Protein AF-0000000079760109 (afdb_homodimer)

Nearest PDB structures (foldseek):
  4ebg-assembly1_A  TM=4.342E-01  e=6.154E-01  Staphylococcus aureus subsp. aureus Mu50
  4ebg-assembly1_A  TM=4.342E-01  e=6.096E-01  Staphylococcus aureus subsp. aureus Mu50

Solvent-accessible surface area (backbone atoms only — not comparable to full-atom values): 29437 Å² total; per-residue (Å²): 126,69,59,52,43,70,73,71,38,21,48,63,72,61,56,71,59,50,50,52,50,44,57,68,52,28,51,87,69,64,28,35,57,68,76,63,90,66,89,58,92,52,74,74,41,42,52,52,53,53,48,51,53,50,46,48,26,49,31,31,48,52,23,57,71,38,88,48,64,74,64,13,26,34,32,32,33,77,54,89,61,41,32,35,31,34,64,65,45,30,27,86,83,69,38,50,28,28,43,35,28,32,54,36,80,52,87,87,50,92,33,62,24,26,49,73,46,73,44,46,74,81,36,73,88,48,68,82,53,77,70,66,33,41,58,75,79,61,49,60,86,60,78,50,49,51,90,59,77,84,43,51,76,48,64,56,55,66,61,35,60,64,32,66,75,40,37,68,55,41,60,73,92,50,56,78,45,90,56,38,67,58,50,49,53,51,16,50,51,50,32,53,53,48,29,61,68,38,56,66,58,50,37,58,24,47,54,93,64,26,46,34,33,32,39,49,24,36,76,89,37,94,88,49,64,60,32,24,34,35,30,40,75,52,96,76,32,28,40,44,68,46,64,32,39,56,67,56,43,42,56,27,19,42,72,67,33,78,72,73,35,61,88,52,49,72,47,45,86,126,68,61,52,44,70,74,70,38,21,47,64,73,61,54,70,57,50,52,54,51,45,57,68,52,29,52,85,69,66,29,34,57,69,77,62,90,67,88,58,91,54,74,74,41,42,51,50,52,53,46,52,53,51,47,49,26,49,31,31,48,52,24,56,71,38,88,49,63,74,64,13,26,34,32,32,34,77,54,89,60,42,32,36,31,33,64,66,44,31,27,84,83,68,37,50,27,29,42,36,28,31,55,35,79,52,85,88,51,92,34,61,24,27,50,74,46,74,43,47,74,81,36,73,89,48,68,84,54,77,71,66,34,41,60,77,78,60,49,57,85,61,77,50,50,52,90,60,78,84,42,51,75,49,64,55,56,67,62,34,59,64,32,66,74,41,37,67,54,42,60,74,92,51,57,78,44,90,56,38,67,59,50,49,52,50,15,49,52,51,32,52,53,48,29,62,69,38,55,65,58,51,38,60,25,48,54,94,62,26,44,35,34,32,39,50,25,36,76,89,35,92,87,50,64,61,31,24,36,35,29,39,74,53,96,74,30,30,39,43,70,45,63,32,42,56,66,56,44,41,57,27,18,42,73,67,34,78,72,73,34,63,90,53,48,72,47,46,86

InterPro domains:
  IPR024437 Domain of unknown function DUF3825 [PF12873] (22-263)

Structure (mmCIF, N/CA/C/O backbone):
data_AF-0000000079760109-model_v1
#
loop_
_entity.id
_entity.type
_entity.pdbx_description
1 polymer 'Uncharacterized protein'
#
loop_
_atom_site.group_PDB
_atom_site.id
_atom_site.type_symbol
_atom_site.label_atom_id
_atom_site.label_alt_id
_atom_site.label_comp_id
_atom_site.label_asym_id
_atom_site.label_entity_id
_atom_site.label_seq_id
_atom_site.pdbx_PDB_ins_code
_atom_site.Cartn_x
_atom_site.Cartn_y
_atom_site.Cartn_z
_atom_site.occupancy
_atom_site.B_iso_or_equiv
_atom_site.auth_seq_id
_atom_site.auth_comp_id
_atom_site.auth_asym_id
_atom_site.auth_atom_id
_atom_site.pdbx_PDB_model_num
ATOM 1 N N . MET A 1 1 ? -4.105 37.344 1.969 1 87.5 1 MET A N 1
ATOM 2 C CA . MET A 1 1 ? -3.176 36.219 2.098 1 87.5 1 MET A CA 1
ATOM 3 C C . MET A 1 1 ? -2.809 36 3.559 1 87.5 1 MET A C 1
ATOM 5 O O . MET A 1 1 ? -2.697 36.938 4.336 1 87.5 1 MET A O 1
ATOM 9 N N . ILE A 1 2 ? -2.814 34.719 3.9 1 93.75 2 ILE A N 1
ATOM 10 C CA . ILE A 1 2 ? -2.459 34.469 5.289 1 93.75 2 ILE A CA 1
ATOM 11 C C . ILE A 1 2 ? -1.013 33.969 5.363 1 93.75 2 ILE A C 1
ATOM 13 O O . ILE A 1 2 ? -0.44 33.562 4.359 1 93.75 2 ILE A O 1
ATOM 17 N N . GLU A 1 3 ? -0.419 34.188 6.629 1 96.38 3 GLU A N 1
ATOM 18 C CA . GLU A 1 3 ? 0.941 33.688 6.859 1 96.38 3 GLU A CA 1
ATOM 19 C C . GLU A 1 3 ? 1.032 32.188 6.676 1 96.38 3 GLU A C 1
ATOM 21 O O . GLU A 1 3 ? 0.111 31.453 7.043 1 96.38 3 GLU A O 1
ATOM 26 N N . THR A 1 4 ? 2.186 31.703 6.219 1 96.81 4 THR A N 1
ATOM 27 C CA . THR A 1 4 ? 2.34 30.281 5.949 1 96.81 4 THR A CA 1
ATOM 28 C C . THR A 1 4 ? 3.082 29.594 7.086 1 96.81 4 THR A C 1
ATOM 30 O O . THR A 1 4 ? 3.219 28.359 7.094 1 96.81 4 THR A O 1
ATOM 33 N N . ASP A 1 5 ? 3.547 30.312 7.973 1 97.31 5 ASP A N 1
ATOM 34 C CA . ASP A 1 5 ? 4.102 29.781 9.211 1 97.31 5 ASP A CA 1
ATOM 35 C C . ASP A 1 5 ? 3.104 29.906 10.359 1 97.31 5 ASP A C 1
ATOM 37 O O . ASP A 1 5 ? 2.555 30.984 10.594 1 97.31 5 ASP A O 1
ATOM 41 N N . LEU A 1 6 ? 2.939 28.828 11.047 1 97.94 6 LEU A N 1
ATOM 42 C CA . LEU A 1 6 ? 1.919 28.766 12.094 1 97.94 6 LEU A CA 1
ATOM 43 C C . LEU A 1 6 ? 2.137 29.844 13.148 1 97.94 6 LEU A C 1
ATOM 45 O O . LEU A 1 6 ? 1.194 30.531 13.539 1 97.94 6 LEU A O 1
ATOM 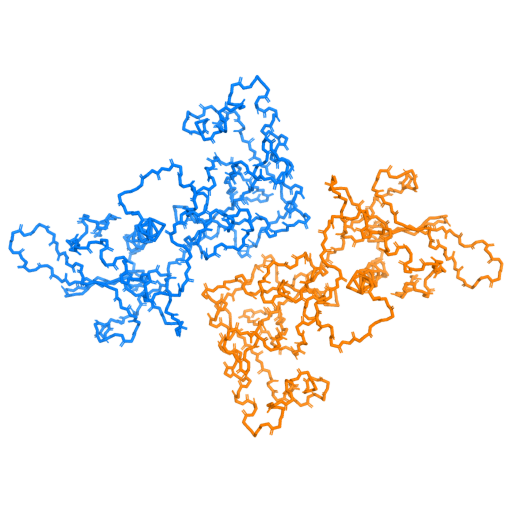49 N N . PHE A 1 7 ? 3.377 30.047 13.539 1 97.19 7 PHE A N 1
ATOM 50 C CA . PHE A 1 7 ? 3.676 30.953 14.641 1 97.19 7 PHE A CA 1
ATOM 51 C C . PHE A 1 7 ? 3.695 32.406 14.164 1 97.19 7 PHE A C 1
ATOM 53 O O . PHE A 1 7 ? 3.633 33.344 14.969 1 97.19 7 PHE A O 1
ATOM 60 N N . ASP A 1 8 ? 3.82 32.594 12.898 1 96.62 8 ASP A N 1
ATOM 61 C CA . ASP A 1 8 ? 3.637 33.938 12.328 1 96.62 8 ASP A CA 1
ATOM 62 C C . ASP A 1 8 ? 2.154 34.25 12.172 1 96.62 8 ASP A C 1
ATOM 64 O O . ASP A 1 8 ? 1.764 35.438 12.242 1 96.62 8 ASP A O 1
ATOM 68 N N . PHE A 1 9 ? 1.357 33.281 12.008 1 97.25 9 PHE A N 1
ATOM 69 C CA . PHE A 1 9 ? -0.071 33.406 11.75 1 97.25 9 PHE A CA 1
ATOM 70 C C . PHE A 1 9 ? -0.824 33.719 13.047 1 97.25 9 PHE A C 1
ATOM 72 O O . PHE A 1 9 ? -1.713 34.562 13.078 1 97.25 9 PHE A O 1
ATOM 79 N N . ALA A 1 10 ? -0.438 33.031 14.102 1 97.44 10 ALA A N 1
ATOM 80 C CA . ALA A 1 10 ? -1.219 33.125 15.328 1 97.44 10 ALA A CA 1
ATOM 81 C C . ALA A 1 10 ? -0.316 33.062 16.562 1 97.44 10 ALA A C 1
ATOM 83 O O . ALA A 1 10 ? 0.795 32.531 16.5 1 97.44 10 ALA A O 1
ATOM 84 N N . TYR A 1 11 ? -0.816 33.656 17.609 1 96.88 11 TYR A N 1
ATOM 85 C CA . TYR A 1 11 ? -0.253 33.375 18.938 1 96.88 11 TYR A CA 1
ATOM 86 C C . TYR A 1 11 ? -0.678 31.984 19.422 1 96.88 11 TYR A C 1
ATOM 88 O O . TYR A 1 11 ? -1.872 31.688 19.5 1 96.88 11 TYR A O 1
ATOM 96 N N . VAL A 1 12 ? 0.268 31.125 19.703 1 96.94 12 VAL A N 1
ATOM 97 C CA . VAL A 1 12 ? -0.006 29.75 20.109 1 96.94 12 VAL A CA 1
ATOM 98 C C . VAL A 1 12 ? 0.501 29.516 21.531 1 96.94 12 VAL A C 1
ATOM 100 O O . VAL A 1 12 ? 1.689 29.266 21.75 1 96.94 12 VAL A O 1
ATOM 103 N N . PRO A 1 13 ? -0.418 29.594 22.453 1 95.25 13 PRO A N 1
ATOM 104 C CA . PRO A 1 13 ? 0.005 29.328 23.828 1 95.25 13 PRO A CA 1
ATOM 105 C C . PRO A 1 13 ? 0.23 27.844 24.109 1 95.25 13 PRO A C 1
ATOM 107 O O . PRO A 1 13 ? -0.512 27 23.609 1 95.25 13 PRO A O 1
ATOM 110 N N . ASP A 1 14 ? 1.269 27.453 24.938 1 96.44 14 ASP A N 1
ATOM 111 C CA . ASP A 1 14 ? 1.512 26.094 25.406 1 96.44 14 ASP A CA 1
ATOM 112 C C . ASP A 1 14 ? 1.506 25.094 24.234 1 96.44 14 ASP A C 1
ATOM 114 O O . ASP A 1 14 ? 0.763 24.109 24.25 1 96.44 14 ASP A O 1
ATOM 118 N N . TRP A 1 15 ? 2.309 25.375 23.266 1 97.56 15 TRP A N 1
ATOM 119 C CA . TRP A 1 15 ? 2.342 24.641 22.016 1 97.56 15 TRP A CA 1
ATOM 120 C C . TRP A 1 15 ? 2.52 23.141 22.266 1 97.56 15 TRP A C 1
ATOM 122 O O . TRP A 1 15 ? 1.771 22.312 21.734 1 97.56 15 TRP A O 1
ATOM 132 N N . TYR A 1 16 ? 3.473 22.75 23.125 1 97.31 16 TYR A N 1
ATOM 133 C CA . TYR A 1 16 ? 3.756 21.344 23.375 1 97.31 16 TYR A CA 1
ATOM 134 C C . TYR A 1 16 ? 2.607 20.688 24.125 1 97.31 16 TYR A C 1
ATOM 136 O O . TYR A 1 16 ? 2.309 19.516 23.891 1 97.31 16 TYR A O 1
ATOM 144 N N . GLY A 1 17 ? 1.972 21.469 24.984 1 97.25 17 GLY A N 1
ATOM 145 C CA . GLY A 1 17 ? 0.774 20.953 25.641 1 97.25 17 GLY A CA 1
ATOM 146 C C . GLY A 1 17 ? -0.365 20.703 24.672 1 97.25 17 GLY A C 1
ATOM 147 O O . GLY A 1 17 ? -1.063 19.688 24.797 1 97.25 17 GLY A O 1
ATOM 148 N N . GLN A 1 18 ? -0.528 21.625 23.766 1 97.94 18 GLN A N 1
ATOM 149 C CA . GLN A 1 18 ? -1.548 21.469 22.734 1 97.94 18 GLN A CA 1
ATOM 150 C C . GLN A 1 18 ? -1.293 20.219 21.906 1 97.94 18 GLN A C 1
ATOM 152 O O . GLN A 1 18 ? -2.227 19.484 21.578 1 97.94 18 GLN A O 1
ATOM 157 N N . LEU A 1 19 ? -0.054 19.953 21.562 1 98.31 19 LEU A N 1
ATOM 158 C CA . LEU A 1 19 ? 0.303 18.766 20.781 1 98.31 19 LEU A CA 1
ATOM 159 C C . LEU A 1 19 ? 0.033 17.484 21.578 1 98.31 19 LEU A C 1
ATOM 161 O O . LEU A 1 19 ? -0.394 16.484 21.016 1 98.31 19 LEU A O 1
ATOM 165 N N . ASP A 1 20 ? 0.292 17.516 22.828 1 97.38 20 ASP A N 1
ATOM 166 C CA . ASP A 1 20 ? -0.014 16.375 23.688 1 97.38 20 ASP A CA 1
ATOM 167 C C . ASP A 1 20 ? -1.51 16.078 23.672 1 97.38 20 ASP A C 1
ATOM 169 O O . ASP A 1 20 ? -1.909 14.914 23.562 1 97.38 20 ASP A O 1
ATOM 173 N N . GLU A 1 21 ? -2.271 17.109 23.766 1 97.38 21 GLU A N 1
ATOM 174 C CA . GLU A 1 21 ? -3.719 16.938 23.703 1 97.38 21 GLU A CA 1
ATOM 175 C C . GLU A 1 21 ? -4.148 16.359 22.359 1 97.38 21 GLU A C 1
ATOM 177 O O . GLU A 1 21 ? -5.023 15.5 22.297 1 97.38 21 GLU A O 1
ATOM 182 N N . LEU A 1 22 ? -3.576 16.859 21.328 1 98.31 22 LEU A N 1
ATOM 183 C CA . LEU A 1 22 ? -3.891 16.375 19.984 1 98.31 22 LEU A CA 1
ATOM 184 C C . LEU A 1 22 ? -3.559 14.898 19.859 1 98.31 22 LEU A C 1
ATOM 186 O O . LEU A 1 22 ? -4.328 14.133 19.266 1 98.31 22 LEU A O 1
ATOM 190 N N . SER A 1 23 ? -2.41 14.469 20.391 1 97.81 23 SER A N 1
ATOM 191 C CA . SER A 1 23 ? -1.988 13.07 20.312 1 97.81 23 SER A CA 1
ATOM 192 C C . SER A 1 23 ? -2.992 12.156 21 1 97.81 23 SER A C 1
ATOM 194 O O . SER A 1 23 ? -3.182 11.008 20.594 1 97.81 23 SER A O 1
ATOM 196 N N . LYS A 1 24 ? -3.654 12.664 22 1 97.12 24 LYS A N 1
ATOM 197 C CA . LYS A 1 24 ? -4.648 11.883 22.734 1 97.12 24 LYS A CA 1
ATOM 198 C C . LYS A 1 24 ? -5.984 11.867 22 1 97.12 24 LYS A C 1
ATOM 200 O O . LYS A 1 24 ? -6.734 10.891 22.078 1 97.12 24 LYS A O 1
ATOM 205 N N . LEU A 1 25 ? -6.234 12.961 21.328 1 97.44 25 LEU A N 1
ATOM 206 C CA . LEU A 1 25 ? -7.488 13.102 20.594 1 97.44 25 LEU A CA 1
ATOM 207 C C . LEU A 1 25 ? -7.473 12.258 19.312 1 97.44 25 LEU A C 1
ATOM 209 O O . LEU A 1 25 ? -8.5 11.703 18.922 1 97.44 25 LEU A O 1
ATOM 213 N N . ALA A 1 26 ? -6.348 12.133 18.656 1 97.19 26 ALA A N 1
ATOM 214 C CA . ALA A 1 26 ? -6.195 11.469 17.375 1 97.19 26 ALA A CA 1
ATOM 215 C C . ALA A 1 26 ? -6.059 9.961 17.547 1 97.19 26 ALA A C 1
ATOM 217 O O . ALA A 1 26 ? -5.75 9.484 18.641 1 97.19 26 ALA A O 1
ATOM 218 N N . LEU A 1 27 ? -6.359 9.234 16.469 1 95 27 LEU A N 1
ATOM 219 C CA . LEU A 1 27 ? -6.039 7.812 16.438 1 95 27 LEU A CA 1
ATOM 220 C C . LEU A 1 27 ? -4.598 7.566 16.875 1 95 27 LEU A C 1
ATOM 222 O O . LEU A 1 27 ? -3.693 8.305 16.469 1 95 27 LEU A O 1
ATOM 226 N N . PRO A 1 28 ? -4.402 6.551 17.734 1 93.25 28 PRO A N 1
ATOM 227 C CA . PRO A 1 28 ? -3.051 6.293 18.234 1 93.25 28 PRO A CA 1
ATOM 228 C C . PRO A 1 28 ? -2.053 5.973 17.125 1 93.25 28 PRO A C 1
ATOM 230 O O . PRO A 1 28 ? -2.352 5.168 16.234 1 93.25 28 PRO A O 1
ATOM 233 N N . GLU A 1 29 ? -0.934 6.555 17.094 1 93.38 29 GLU A N 1
ATOM 234 C CA . GLU A 1 29 ? 0.198 6.297 16.219 1 93.38 29 GLU A CA 1
ATOM 235 C C . GLU A 1 29 ? 1.509 6.758 16.844 1 93.38 29 GLU A C 1
ATOM 237 O O . GLU A 1 29 ? 1.505 7.559 17.781 1 93.38 29 GLU A O 1
ATOM 242 N N . PRO A 1 30 ? 2.576 6.137 16.422 1 95.38 30 PRO A N 1
ATOM 243 C CA . PRO A 1 30 ? 3.861 6.566 16.984 1 95.38 30 PRO A CA 1
ATOM 244 C C . PRO A 1 30 ? 4.258 7.973 16.531 1 95.38 30 PRO A C 1
ATOM 246 O O . PRO A 1 30 ? 4.242 8.273 15.344 1 95.38 30 PRO A O 1
ATOM 249 N N . TRP A 1 31 ? 4.582 8.797 17.578 1 96.5 31 TRP A N 1
ATOM 250 C CA . TRP A 1 31 ? 4.906 10.188 17.25 1 96.5 31 TRP A CA 1
ATOM 251 C C . TRP A 1 31 ? 6.359 10.5 17.594 1 96.5 31 TRP A C 1
ATOM 253 O O . TRP A 1 31 ? 6.75 11.664 17.672 1 96.5 31 TRP A O 1
ATOM 263 N N . ARG A 1 32 ? 7.152 9.422 17.875 1 95.38 32 ARG A N 1
ATOM 264 C CA . ARG A 1 32 ? 8.578 9.578 18.172 1 95.38 32 ARG A CA 1
ATOM 265 C C . ARG A 1 32 ? 9.406 8.516 17.453 1 95.38 32 ARG A C 1
ATOM 267 O O . ARG A 1 32 ? 8.969 7.371 17.312 1 95.38 32 ARG A O 1
ATOM 274 N N . PHE A 1 33 ? 10.57 8.875 17 1 95.94 33 PHE A N 1
ATOM 275 C CA . PHE A 1 33 ? 11.516 7.91 16.453 1 95.94 33 PHE A CA 1
ATOM 276 C C . PHE A 1 33 ? 12.219 7.145 17.562 1 95.94 33 PHE A C 1
ATOM 278 O O . PHE A 1 33 ? 12.5 7.699 18.625 1 95.94 33 PHE A O 1
ATOM 285 N N . LYS A 1 34 ? 12.5 5.883 17.328 1 94.94 34 LYS A N 1
ATOM 286 C CA . LYS A 1 34 ? 13.203 5.055 18.312 1 94.94 34 LYS A CA 1
ATOM 287 C C . LYS A 1 34 ? 14.602 5.598 18.578 1 94.94 34 LYS A C 1
ATOM 289 O O . LYS A 1 34 ? 15.016 5.707 19.734 1 94.94 34 LYS A O 1
ATOM 294 N N . LYS A 1 35 ? 15.352 5.926 17.562 1 91.94 35 LYS A N 1
ATOM 295 C CA . LYS A 1 35 ? 16.703 6.461 17.609 1 91.94 35 LYS A CA 1
ATOM 296 C C . LYS A 1 35 ? 16.844 7.695 16.734 1 91.94 35 LYS A C 1
ATOM 298 O O . LYS A 1 35 ? 17.469 7.633 15.664 1 91.94 35 LYS A O 1
ATOM 303 N N . PRO A 1 36 ? 16.344 8.844 17.25 1 92 36 PRO A N 1
ATOM 304 C CA . PRO A 1 36 ? 16.359 10.047 16.422 1 92 36 PRO A CA 1
ATOM 305 C C . PRO A 1 36 ? 17.781 10.547 16.125 1 92 36 PRO A C 1
ATOM 307 O O . PRO A 1 36 ? 18.641 10.516 17.016 1 92 36 PRO A O 1
ATOM 310 N N . ILE A 1 37 ? 17.969 10.93 14.898 1 83.94 37 ILE A N 1
ATOM 311 C CA . ILE A 1 37 ? 19.266 11.461 14.477 1 83.94 37 ILE A CA 1
ATOM 312 C C . ILE A 1 37 ? 19.438 12.883 15.008 1 83.94 37 ILE A C 1
ATOM 314 O O . ILE A 1 37 ? 20.547 13.281 15.375 1 83.94 37 ILE A O 1
ATOM 318 N N . TYR A 1 38 ? 18.297 13.586 15.023 1 81.06 38 TYR A N 1
ATOM 319 C CA . TYR A 1 38 ? 18.344 14.961 15.5 1 81.06 38 TYR A CA 1
ATOM 320 C C . TYR A 1 38 ? 17.562 15.117 16.797 1 81.06 38 TYR A C 1
ATOM 322 O O . TYR A 1 38 ? 16.5 14.516 16.969 1 81.06 38 TYR A O 1
ATOM 330 N N . LYS A 1 39 ? 18.141 15.836 17.672 1 86.88 39 LYS A N 1
ATOM 331 C CA . LYS A 1 39 ? 17.406 16.156 18.891 1 86.88 39 LYS A CA 1
ATOM 332 C C . LYS A 1 39 ? 16.422 17.297 18.656 1 86.88 39 LYS A C 1
ATOM 334 O O . LYS A 1 39 ? 16.719 18.25 17.953 1 86.88 39 LYS A O 1
ATOM 339 N N . THR A 1 40 ? 15.242 17.094 19.125 1 89.31 40 THR A N 1
ATOM 340 C CA . THR A 1 40 ? 14.211 18.125 19.016 1 89.31 40 THR A CA 1
ATOM 341 C C . THR A 1 40 ? 13.805 18.641 20.391 1 89.31 40 THR A C 1
ATOM 343 O O . THR A 1 40 ? 13.977 17.938 21.391 1 89.31 40 THR A O 1
ATOM 346 N N . LYS A 1 41 ? 13.375 19.891 20.453 1 91.5 41 LYS A N 1
ATOM 347 C CA . LYS A 1 41 ? 12.852 20.453 21.688 1 91.5 41 LYS A CA 1
ATOM 348 C C . LYS A 1 41 ? 11.656 19.656 22.188 1 91.5 41 LYS A C 1
ATOM 350 O O . LYS A 1 41 ? 11.562 19.344 23.391 1 91.5 41 LYS A O 1
ATOM 355 N N . ASN A 1 42 ? 10.781 19.391 21.297 1 94.06 42 ASN A N 1
ATOM 356 C CA . ASN A 1 42 ? 9.672 18.5 21.625 1 94.06 42 ASN A CA 1
ATOM 357 C C . ASN A 1 42 ? 10.117 17.047 21.656 1 94.06 42 ASN A C 1
ATOM 359 O O . ASN A 1 42 ? 10.297 16.422 20.609 1 94.06 42 ASN A O 1
ATOM 363 N N . GLU A 1 43 ? 10.203 16.438 22.734 1 90.5 43 GLU A N 1
ATOM 364 C CA . GLU A 1 43 ? 10.711 15.07 22.859 1 90.5 43 GLU A CA 1
ATOM 365 C C . GLU A 1 43 ? 9.578 14.055 22.844 1 90.5 43 GLU A C 1
ATOM 367 O O . GLU A 1 43 ? 9.797 12.875 22.547 1 90.5 43 GLU A O 1
ATOM 372 N N . ASP A 1 44 ? 8.398 14.547 23.125 1 92.31 44 ASP A N 1
ATOM 373 C CA . ASP A 1 44 ? 7.277 13.625 23.297 1 92.31 44 ASP A CA 1
ATOM 374 C C . ASP A 1 44 ? 6.617 13.305 21.953 1 92.31 44 ASP A C 1
ATOM 376 O O . ASP A 1 44 ? 6.32 12.141 21.672 1 92.31 44 ASP A O 1
ATOM 380 N N . THR A 1 45 ? 6.375 14.352 21.188 1 96.06 45 THR A N 1
ATOM 381 C CA . THR A 1 45 ? 5.656 14.156 19.938 1 96.06 45 THR A CA 1
ATOM 382 C C . THR A 1 45 ? 6.324 14.938 18.812 1 96.06 45 THR A C 1
ATOM 384 O O . THR A 1 45 ? 5.664 15.688 18.094 1 96.06 45 THR A O 1
ATOM 387 N N . PRO A 1 46 ? 7.609 14.727 18.578 1 96.31 46 PRO A N 1
ATOM 388 C CA . PRO A 1 46 ? 8.32 15.492 17.547 1 96.31 46 PRO A CA 1
ATOM 389 C C . PRO A 1 46 ? 7.766 15.258 16.141 1 96.31 46 PRO A C 1
ATOM 391 O O . PRO A 1 46 ? 7.738 16.188 15.328 1 96.31 46 PRO A O 1
ATOM 394 N N . ILE A 1 47 ? 7.387 14.062 15.836 1 97.19 47 ILE A N 1
ATOM 395 C CA . ILE A 1 47 ? 6.832 13.75 14.523 1 97.19 47 ILE A CA 1
ATOM 396 C C . ILE A 1 47 ? 5.523 14.508 14.32 1 97.19 47 ILE A C 1
ATOM 398 O O . ILE A 1 47 ? 5.297 15.102 13.258 1 97.19 47 ILE A O 1
ATOM 402 N N . LEU A 1 48 ? 4.676 14.523 15.383 1 98.06 48 LEU A N 1
ATOM 403 C CA . LEU A 1 48 ? 3.396 15.227 15.328 1 98.06 48 LEU A CA 1
ATOM 404 C C . LEU A 1 48 ? 3.605 16.719 15.102 1 98.06 48 LEU A C 1
ATOM 406 O O . LEU A 1 48 ? 2.867 17.344 14.344 1 98.06 48 LEU A O 1
ATOM 410 N N . GLU A 1 49 ? 4.547 17.266 15.789 1 98.06 49 GLU A N 1
ATOM 411 C CA . GLU A 1 49 ? 4.859 18.688 15.641 1 98.06 49 GLU A CA 1
ATOM 412 C C . GLU A 1 49 ? 5.207 19.016 14.195 1 98.06 49 GLU A C 1
ATOM 414 O O . GLU A 1 49 ? 4.637 19.938 13.609 1 98.06 49 GLU A O 1
ATOM 419 N N . ARG A 1 50 ? 6.129 18.266 13.664 1 96.56 50 ARG A N 1
ATOM 420 C CA . ARG A 1 50 ? 6.527 18.5 12.281 1 96.56 50 ARG A CA 1
ATOM 421 C C . ARG A 1 50 ? 5.344 18.312 11.336 1 96.56 50 ARG A C 1
ATOM 423 O O . ARG A 1 50 ? 5.176 19.078 10.383 1 96.56 50 ARG A O 1
ATOM 430 N N . TYR A 1 51 ? 4.602 17.359 11.609 1 97.62 51 TYR A N 1
ATOM 431 C CA . TYR A 1 51 ? 3.428 17.062 10.789 1 97.62 51 TYR A CA 1
ATOM 432 C C . TYR A 1 51 ? 2.488 18.25 10.727 1 97.62 51 TYR A C 1
ATOM 434 O O . TYR A 1 51 ? 2.082 18.672 9.648 1 97.62 51 TYR A O 1
ATOM 442 N N . ILE A 1 52 ? 2.158 18.812 11.867 1 98.38 52 ILE A N 1
ATOM 443 C CA . ILE A 1 52 ? 1.196 19.906 11.938 1 98.38 52 ILE A CA 1
ATOM 444 C C . ILE A 1 52 ? 1.76 21.125 11.219 1 98.38 52 ILE A C 1
ATOM 446 O O . ILE A 1 52 ? 1.032 21.828 10.516 1 98.38 52 ILE A O 1
ATOM 450 N N . HIS A 1 53 ? 3.035 21.375 11.383 1 97.94 53 HIS A N 1
ATOM 451 C CA . HIS A 1 53 ? 3.654 22.5 10.688 1 97.94 53 HIS A CA 1
ATOM 452 C C . HIS A 1 53 ? 3.559 22.328 9.18 1 97.94 53 HIS A C 1
ATOM 454 O O . HIS A 1 53 ? 3.248 23.281 8.461 1 97.94 53 HIS A O 1
ATOM 460 N N . ILE A 1 54 ? 3.779 21.125 8.727 1 96.88 54 ILE A N 1
ATOM 461 C CA . ILE A 1 54 ? 3.74 20.844 7.297 1 96.88 54 ILE A CA 1
ATOM 462 C C . ILE A 1 54 ? 2.314 21.031 6.777 1 96.88 54 ILE A C 1
ATOM 464 O O . ILE A 1 54 ? 2.096 21.656 5.746 1 96.88 54 ILE A O 1
ATOM 468 N N . VAL A 1 55 ? 1.396 20.469 7.469 1 97.25 55 VAL A N 1
ATOM 469 C CA . VAL A 1 55 ? -0.001 20.516 7.051 1 97.25 55 VAL A CA 1
ATOM 470 C C . VAL A 1 55 ? -0.501 21.953 7.066 1 97.25 55 VAL A C 1
ATOM 472 O O . VAL A 1 55 ? -1.188 22.391 6.141 1 97.25 55 VAL A O 1
ATOM 475 N N . PHE A 1 56 ? -0.111 22.734 8.133 1 98.06 56 PHE A N 1
ATOM 476 C CA . PHE A 1 56 ? -0.498 24.141 8.188 1 98.06 56 PHE A CA 1
ATOM 477 C C . PHE A 1 56 ? 0.027 24.891 6.969 1 98.06 56 PHE A C 1
ATOM 479 O O . PHE A 1 56 ? -0.719 25.625 6.316 1 98.06 56 PHE A O 1
ATOM 486 N N . ARG A 1 57 ? 1.223 24.688 6.754 1 97.25 57 ARG A N 1
ATOM 487 C CA . ARG A 1 57 ? 1.854 25.359 5.625 1 97.25 57 ARG A CA 1
ATOM 488 C C . ARG A 1 57 ? 1.159 25 4.316 1 97.25 57 ARG A C 1
ATOM 490 O O . ARG A 1 57 ? 0.853 25.891 3.506 1 97.25 57 ARG A O 1
ATOM 497 N N . LYS A 1 58 ? 0.879 23.812 4.137 1 96.19 58 LYS A N 1
ATOM 498 C CA . LYS A 1 58 ? 0.225 23.344 2.918 1 96.19 58 LYS A CA 1
ATOM 499 C C . LYS A 1 58 ? -1.157 23.969 2.762 1 96.19 58 LYS A C 1
ATOM 501 O O . LYS A 1 58 ? -1.488 24.5 1.698 1 96.19 58 LYS A O 1
ATOM 506 N N . GLN A 1 59 ? -1.928 23.844 3.812 1 97.06 59 GLN A N 1
ATOM 507 C CA . GLN A 1 59 ? -3.287 24.375 3.775 1 97.06 59 GLN A CA 1
ATOM 508 C C . GLN A 1 59 ? -3.283 25.875 3.545 1 97.06 59 GLN A C 1
ATOM 510 O O . GLN A 1 59 ? -4.133 26.406 2.824 1 97.06 59 GLN A O 1
ATOM 515 N N . SER A 1 60 ? -2.32 26.578 4.137 1 97.38 60 SER A N 1
ATOM 516 C CA . SER A 1 60 ? -2.207 28.016 3.967 1 97.38 60 SER A CA 1
ATOM 517 C C . SER A 1 60 ? -1.818 28.375 2.535 1 97.38 60 SER A C 1
ATOM 519 O O . SER A 1 60 ? -2.367 29.312 1.954 1 97.38 60 SER A O 1
ATOM 521 N N . ILE A 1 61 ? -0.925 27.625 1.994 1 96.5 61 ILE A N 1
ATOM 522 C CA . ILE A 1 61 ? -0.497 27.859 0.62 1 96.5 61 ILE A CA 1
ATOM 523 C C . ILE A 1 61 ? -1.661 27.609 -0.335 1 96.5 61 ILE A C 1
ATOM 525 O O . ILE A 1 61 ? -1.899 28.406 -1.255 1 96.5 61 ILE A O 1
ATOM 529 N N . ASP A 1 62 ? -2.365 26.547 -0.159 1 95.94 62 ASP A N 1
ATOM 530 C CA . ASP A 1 62 ? -3.52 26.234 -0.998 1 95.94 62 ASP A CA 1
ATOM 531 C C . ASP A 1 62 ? -4.578 27.328 -0.902 1 95.94 62 ASP A C 1
ATOM 533 O O . ASP A 1 62 ? -5.145 27.734 -1.917 1 95.94 62 ASP A O 1
ATOM 537 N N . PHE A 1 63 ? -4.828 27.797 0.271 1 96.94 63 PHE A N 1
ATOM 538 C CA . PHE A 1 63 ? -5.77 28.891 0.509 1 96.94 63 PHE A CA 1
ATOM 539 C C . PHE A 1 63 ? -5.344 30.141 -0.241 1 96.94 63 PHE A C 1
ATOM 541 O O . PHE A 1 63 ? -6.145 30.75 -0.952 1 96.94 63 PHE A O 1
ATOM 548 N N . ASN A 1 64 ? -4.066 30.469 -0.087 1 97.25 64 ASN A N 1
ATOM 549 C CA . ASN A 1 64 ? -3.529 31.688 -0.689 1 97.25 64 ASN A CA 1
ATOM 550 C C . ASN A 1 64 ? -3.531 31.609 -2.213 1 97.25 64 ASN A C 1
ATOM 552 O O . ASN A 1 64 ? -3.645 32.625 -2.893 1 97.25 64 ASN A O 1
ATOM 556 N N . SER A 1 65 ? -3.428 30.422 -2.732 1 95.5 65 SER A N 1
ATOM 557 C CA . SER A 1 65 ? -3.277 30.25 -4.172 1 95.5 65 SER A CA 1
ATOM 558 C C . SER A 1 65 ? -4.633 30.156 -4.863 1 95.5 65 SER A C 1
ATOM 560 O O . SER A 1 65 ? -4.715 30.25 -6.094 1 95.5 65 SER A O 1
ATOM 562 N N . GLU A 1 66 ? -5.617 29.906 -4.02 1 95.31 66 GLU A N 1
ATOM 563 C CA . GLU A 1 66 ? -6.961 29.766 -4.566 1 95.31 66 GLU A CA 1
ATOM 564 C C . GLU A 1 66 ? -7.676 31.109 -4.648 1 95.31 66 GLU A C 1
ATOM 566 O O . GLU A 1 66 ? -7.812 31.797 -3.645 1 95.31 66 GLU A O 1
ATOM 571 N N . ARG A 1 67 ? -8.328 31.609 -5.961 1 93.44 67 ARG A N 1
ATOM 572 C CA . ARG A 1 67 ? -8.945 32.906 -6.211 1 93.44 67 ARG A CA 1
ATOM 573 C C . ARG A 1 67 ? -10.414 32.906 -5.793 1 93.44 67 ARG A C 1
ATOM 575 O O . ARG A 1 67 ? -10.93 33.906 -5.324 1 93.44 67 ARG A O 1
ATOM 582 N N . ASP A 1 68 ? -10.898 31.609 -5.914 1 95.31 68 ASP A N 1
ATOM 583 C CA . ASP A 1 68 ? -12.297 31.469 -5.527 1 95.31 68 ASP A CA 1
ATOM 584 C C . ASP A 1 68 ? -12.438 31.328 -4.016 1 95.31 68 ASP A C 1
ATOM 586 O O . ASP A 1 68 ? -11.875 30.406 -3.416 1 95.31 68 ASP A O 1
ATOM 590 N N . ALA A 1 69 ? -13.18 32.219 -3.414 1 91 69 ALA A N 1
ATOM 591 C CA . ALA A 1 69 ? -13.297 32.281 -1.96 1 91 69 ALA A CA 1
ATOM 592 C C . ALA A 1 69 ? -13.914 31 -1.405 1 91 69 ALA A C 1
ATOM 594 O O . ALA A 1 69 ? -13.5 30.516 -0.353 1 91 69 ALA A O 1
ATOM 595 N N . ARG A 1 70 ? -14.969 30.578 -2.1 1 90.69 70 ARG A N 1
ATOM 596 C CA . ARG A 1 70 ? -15.641 29.375 -1.642 1 90.69 70 ARG A CA 1
ATOM 597 C C . ARG A 1 70 ? -14.711 28.172 -1.702 1 90.69 70 ARG A C 1
ATOM 599 O O . ARG A 1 70 ? -14.695 27.344 -0.788 1 90.69 70 ARG A O 1
ATOM 606 N N . LYS A 1 71 ? -13.906 28.062 -2.744 1 93.06 71 LYS A N 1
ATOM 607 C CA . LYS A 1 71 ? -12.93 26.984 -2.889 1 93.06 71 LYS A CA 1
ATOM 608 C C . LYS A 1 71 ? -11.789 27.141 -1.888 1 93.06 71 LYS A C 1
ATOM 610 O O . LYS A 1 71 ? -11.305 26.156 -1.333 1 93.06 71 LYS A O 1
ATOM 615 N N . ALA A 1 72 ? -11.391 28.344 -1.688 1 95.75 72 ALA A N 1
ATOM 616 C CA . ALA A 1 72 ? -10.336 28.625 -0.718 1 95.75 72 ALA A CA 1
ATOM 617 C C . ALA A 1 72 ? -10.758 28.219 0.688 1 95.75 72 ALA A C 1
ATOM 619 O O . ALA A 1 72 ? -9.953 27.672 1.45 1 95.75 72 ALA A O 1
ATOM 620 N N . ALA A 1 73 ? -12.039 28.469 0.995 1 94.5 73 ALA A N 1
ATOM 621 C CA . ALA A 1 73 ? -12.578 28.109 2.305 1 94.5 73 ALA A CA 1
ATOM 622 C C . ALA A 1 73 ? -12.539 26.609 2.518 1 94.5 73 ALA A C 1
ATOM 624 O O . ALA A 1 73 ? -12.562 26.125 3.654 1 94.5 73 ALA A O 1
ATOM 625 N N . GLY A 1 74 ? -12.461 25.859 1.411 1 94.69 74 GLY A N 1
ATOM 626 C CA . GLY A 1 74 ? -12.32 24.422 1.478 1 94.69 74 GLY A CA 1
ATOM 627 C C . GLY A 1 74 ? -10.961 23.969 1.988 1 94.69 74 GLY A C 1
ATOM 628 O O . GLY A 1 74 ? -10.82 22.859 2.498 1 94.69 74 GLY A O 1
ATOM 629 N N . TYR A 1 75 ? -10 24.797 1.88 1 95.94 75 TYR A N 1
ATOM 630 C CA . TYR A 1 75 ? -8.656 24.484 2.357 1 95.94 75 TYR A CA 1
ATOM 631 C C . TYR A 1 75 ? -8.438 25.047 3.758 1 95.94 75 TYR A C 1
ATOM 633 O O . TYR A 1 75 ? -7.887 24.375 4.625 1 95.94 75 TYR A O 1
ATOM 641 N N . PHE A 1 76 ? -8.805 26.203 3.957 1 97.62 76 PHE A N 1
ATOM 642 C CA . PHE A 1 76 ? -8.625 26.969 5.188 1 97.62 76 PHE A CA 1
ATOM 643 C C . PHE A 1 76 ? -9.758 27.969 5.375 1 97.62 76 PHE A C 1
ATOM 645 O O . PHE A 1 76 ? -10 28.812 4.512 1 97.62 76 PHE A O 1
ATOM 652 N N . HIS A 1 77 ? -10.453 27.812 6.492 1 97.44 77 HIS A N 1
ATOM 653 C CA . HIS A 1 77 ? -11.516 28.75 6.805 1 97.44 77 HIS A CA 1
ATOM 654 C C . HIS A 1 77 ? -10.977 29.969 7.555 1 97.44 77 HIS A C 1
ATOM 656 O O . HIS A 1 77 ? -10.336 29.828 8.602 1 97.44 77 HIS A O 1
ATOM 662 N N . VAL A 1 78 ? -11.156 31.125 7.012 1 95.44 78 VAL A N 1
ATOM 663 C CA . VAL A 1 78 ? -10.766 32.375 7.66 1 95.44 78 VAL A CA 1
ATOM 664 C C . VAL A 1 78 ? -11.914 33.375 7.59 1 95.44 78 VAL A C 1
ATOM 666 O O . VAL A 1 78 ? -12.227 33.906 6.516 1 95.44 78 VAL A O 1
ATOM 669 N N . GLU A 1 79 ? -12.492 33.594 8.664 1 92.19 79 GLU A N 1
ATOM 670 C CA . GLU A 1 79 ? -13.547 34.594 8.789 1 92.19 79 GLU A CA 1
ATOM 671 C C . GLU A 1 79 ? -13.242 35.562 9.922 1 92.19 79 GLU A C 1
ATOM 673 O O . GLU A 1 79 ? -12.18 35.5 10.547 1 92.19 79 GLU A O 1
ATOM 678 N N . ASN A 1 80 ? -14.148 36.469 10.18 1 86.44 80 ASN A N 1
ATOM 679 C CA . ASN A 1 80 ? -13.914 37.594 11.102 1 86.44 80 ASN A CA 1
ATOM 680 C C . ASN A 1 80 ? -13.594 37.094 12.508 1 86.44 80 ASN A C 1
ATOM 682 O O . ASN A 1 80 ? -12.695 37.594 13.164 1 86.44 80 ASN A O 1
ATOM 686 N N . GLU A 1 81 ? -14.242 36.031 12.906 1 89.69 81 GLU A N 1
ATOM 687 C CA . GLU A 1 81 ? -14.062 35.656 14.305 1 89.69 81 GLU A CA 1
ATOM 688 C C . GLU A 1 81 ? -13.445 34.281 14.445 1 89.69 81 GLU A C 1
ATOM 690 O O . GLU A 1 81 ? -13.094 33.844 15.547 1 89.69 81 GLU A O 1
ATOM 695 N N . CYS A 1 82 ? -13.312 33.625 13.352 1 94.19 82 CYS A N 1
ATOM 696 C CA . CYS A 1 82 ? -12.898 32.25 13.469 1 94.19 82 CYS A CA 1
ATOM 697 C C . CYS A 1 82 ? -12.078 31.797 12.266 1 94.19 82 CYS A C 1
ATOM 699 O O . CYS A 1 82 ? -12.359 32.219 11.133 1 94.19 82 CYS A O 1
ATOM 701 N N . ALA A 1 83 ? -11.094 31.078 12.547 1 97.06 83 ALA A N 1
ATOM 702 C CA . ALA A 1 83 ? -10.312 30.406 11.5 1 97.06 83 ALA A CA 1
ATOM 703 C C . ALA A 1 83 ? -10.031 28.953 11.859 1 97.06 83 ALA A C 1
ATOM 705 O O . ALA A 1 83 ? -9.906 28.609 13.039 1 97.06 83 ALA A O 1
ATOM 706 N N . CYS A 1 84 ? -10.016 28.062 10.883 1 98.19 84 CYS A N 1
ATOM 707 C CA . CYS A 1 84 ? -9.719 26.672 11.172 1 98.19 84 CYS A CA 1
ATOM 708 C C . CYS A 1 84 ? -9.305 25.938 9.898 1 98.19 84 CYS A C 1
ATOM 710 O O . CYS A 1 84 ? -9.609 26.375 8.797 1 98.19 84 CYS A O 1
ATOM 712 N N . PHE A 1 85 ? -8.586 24.859 10.023 1 98.19 85 PHE A N 1
ATOM 713 C CA . PHE A 1 85 ? -8.234 23.969 8.93 1 98.19 85 PHE A CA 1
ATOM 714 C C . PHE A 1 85 ? -8.281 22.516 9.391 1 98.19 85 PHE A C 1
ATOM 716 O O . PHE A 1 85 ? -8.234 22.234 10.594 1 98.19 85 PHE A O 1
ATOM 723 N N . HIS A 1 86 ? -8.477 21.594 8.477 1 97.94 86 HIS A N 1
ATOM 724 C CA . HIS A 1 86 ? -8.461 20.156 8.758 1 97.94 86 HIS A CA 1
ATOM 725 C C . HIS A 1 86 ? -7.031 19.656 8.945 1 97.94 86 HIS A C 1
ATOM 727 O O . HIS A 1 86 ? -6.172 19.875 8.086 1 97.94 86 HIS A O 1
ATOM 733 N N . THR A 1 87 ? -6.715 19.016 9.992 1 98.12 87 THR A N 1
ATOM 734 C CA . THR A 1 87 ? -5.352 18.609 10.32 1 98.12 87 THR A CA 1
ATOM 735 C C . THR A 1 87 ? -4.945 17.375 9.523 1 98.12 87 THR A C 1
ATOM 737 O O . THR A 1 87 ? -3.764 17.031 9.453 1 98.12 87 THR A O 1
ATOM 740 N N . GLY A 1 88 ? -5.922 16.625 8.969 1 96.12 88 GLY A N 1
ATOM 741 C CA . GLY A 1 88 ? -5.652 15.344 8.344 1 96.12 88 GLY A CA 1
ATOM 742 C C . GLY A 1 88 ? -5.715 14.188 9.32 1 96.12 88 GLY A C 1
ATOM 743 O O . GLY A 1 88 ? -5.594 13.023 8.93 1 96.12 88 GLY A O 1
ATOM 744 N N . LEU A 1 89 ? -5.883 14.477 10.562 1 97.25 89 LEU A N 1
ATOM 745 C CA . LEU A 1 89 ? -5.984 13.461 11.602 1 97.25 89 LEU A CA 1
ATOM 746 C C . LEU A 1 89 ? -7.438 13.188 11.961 1 97.25 89 LEU A C 1
ATOM 748 O O . LEU A 1 89 ? -8.32 14 11.664 1 97.25 89 LEU A O 1
ATOM 752 N N . TYR A 1 90 ? -7.664 12.047 12.555 1 96.5 90 TYR A N 1
ATOM 753 C CA . TYR A 1 90 ? -9.016 11.617 12.906 1 96.5 90 TYR A CA 1
ATOM 754 C C . TYR A 1 90 ? -9.055 11.055 14.312 1 96.5 90 TYR A C 1
ATOM 756 O O . TYR A 1 90 ? -8.047 10.555 14.828 1 96.5 90 TYR A O 1
ATOM 764 N N . THR A 1 91 ? -10.164 11.203 14.898 1 95.94 91 THR A N 1
ATOM 765 C CA . THR A 1 91 ? -10.398 10.609 16.219 1 95.94 91 THR A CA 1
ATOM 766 C C . THR A 1 91 ? -10.633 9.109 16.094 1 95.94 91 THR A C 1
ATOM 768 O O . THR A 1 91 ? -10.695 8.57 14.977 1 95.94 91 THR A O 1
ATOM 771 N N . SER A 1 92 ? -10.758 8.445 17.25 1 90.94 92 SER A N 1
ATOM 772 C CA . SER A 1 92 ? -11.008 7.008 17.281 1 90.94 92 SER A CA 1
ATOM 773 C C . SER A 1 92 ? -12.359 6.676 16.656 1 90.94 92 SER A C 1
ATOM 775 O O . SER A 1 92 ? -12.594 5.539 16.234 1 90.94 92 SER A O 1
ATOM 777 N N . ARG A 1 93 ? -13.234 7.707 16.562 1 88.56 93 ARG A N 1
ATOM 778 C CA . ARG A 1 93 ? -14.539 7.523 15.938 1 88.56 93 ARG A CA 1
ATOM 779 C C . ARG A 1 93 ? -14.516 7.977 14.484 1 88.56 93 ARG A C 1
ATOM 781 O O . ARG A 1 93 ? -15.562 8.148 13.859 1 88.56 93 ARG A O 1
ATOM 788 N N . TYR A 1 94 ? -13.305 8.242 14.031 1 90.31 94 TYR A N 1
ATOM 789 C CA . TYR A 1 94 ? -13.062 8.562 12.633 1 90.31 94 TYR A CA 1
ATOM 790 C C . TYR A 1 94 ? -13.75 9.867 12.25 1 90.31 94 TYR A C 1
ATOM 792 O O . TYR A 1 94 ? -14.32 9.984 11.156 1 90.31 94 TYR A O 1
ATOM 800 N N . LYS A 1 95 ? -13.773 10.758 13.203 1 94.38 95 LYS A N 1
ATOM 801 C CA . LYS A 1 95 ? -14.172 12.141 12.961 1 94.38 95 LYS A CA 1
ATOM 802 C C . LYS A 1 95 ? -12.953 13.031 12.711 1 94.38 95 LYS A C 1
ATOM 804 O O . LYS A 1 95 ? -11.93 12.883 13.375 1 94.38 95 LYS A O 1
ATOM 809 N N . GLY A 1 96 ? -13.094 13.906 11.719 1 96.25 96 GLY A N 1
ATOM 810 C CA . GLY A 1 96 ? -11.984 14.789 11.391 1 96.25 96 GLY A CA 1
ATOM 811 C C . GLY A 1 96 ? -11.617 15.734 12.523 1 96.25 96 GLY A C 1
ATOM 812 O O . GLY A 1 96 ? -12.492 16.219 13.242 1 96.25 96 GLY A O 1
ATOM 813 N N . ILE A 1 97 ? -10.359 15.961 12.672 1 98.31 97 ILE A N 1
ATOM 814 C CA . ILE A 1 97 ? -9.859 16.875 13.703 1 98.31 97 ILE A CA 1
ATOM 815 C C . ILE A 1 97 ? -9.422 18.188 13.062 1 98.31 97 ILE A C 1
ATOM 817 O O . ILE A 1 97 ? -8.695 18.188 12.062 1 98.31 97 ILE A O 1
ATOM 821 N N . TYR A 1 98 ? -9.797 19.281 13.703 1 98.56 98 TYR A N 1
ATOM 822 C CA . TYR A 1 98 ? -9.531 20.609 13.164 1 98.56 98 TYR A CA 1
ATOM 823 C C . TYR A 1 98 ? -8.688 21.438 14.133 1 98.56 98 TYR A C 1
ATOM 825 O O . TYR A 1 98 ? -8.836 21.312 15.352 1 98.56 98 TYR A O 1
ATOM 833 N N . ALA A 1 99 ? -7.773 22.188 13.633 1 98.62 99 ALA A N 1
ATOM 834 C CA . ALA A 1 99 ? -7.109 23.25 14.391 1 98.62 99 ALA A CA 1
ATOM 835 C C . ALA A 1 99 ? -7.906 24.547 14.336 1 98.62 99 ALA A C 1
ATOM 837 O O . ALA A 1 99 ? -8.219 25.047 13.25 1 98.62 99 ALA A O 1
ATOM 838 N N . CYS A 1 100 ? -8.141 25.141 15.5 1 98 100 CYS A N 1
ATOM 839 C CA . CYS A 1 100 ? -9.078 26.25 15.578 1 98 100 CYS A CA 1
ATOM 840 C C . CYS A 1 100 ? -8.406 27.5 16.156 1 98 100 CYS A C 1
ATOM 842 O O . CYS A 1 100 ? -7.602 27.391 17.078 1 98 100 CYS A O 1
ATOM 844 N N . PHE A 1 101 ? -8.789 28.656 15.602 1 97.75 101 PHE A N 1
ATOM 845 C CA . PHE A 1 101 ? -8.227 29.953 16 1 97.75 101 PHE A CA 1
ATOM 846 C C . PHE A 1 101 ? -9.336 30.969 16.25 1 97.75 101 PHE A C 1
ATOM 848 O O . PHE A 1 101 ? -10.312 31.016 15.5 1 97.75 101 PHE A O 1
ATOM 855 N N . ASP A 1 102 ? -9.133 31.781 17.234 1 95.38 102 ASP A N 1
ATOM 856 C CA . ASP A 1 102 ? -9.969 32.938 17.5 1 95.38 102 ASP A CA 1
ATOM 857 C C . ASP A 1 102 ? -9.266 34.219 17.094 1 95.38 102 ASP A C 1
ATOM 859 O O . ASP A 1 102 ? -8.039 34.25 16.953 1 95.38 102 ASP A O 1
ATOM 863 N N . ARG A 1 103 ? -10.07 35.188 16.922 1 93.44 103 ARG A N 1
ATOM 864 C CA . ARG A 1 103 ? -9.453 36.5 16.75 1 93.44 103 ARG A CA 1
ATOM 865 C C . ARG A 1 103 ? -8.68 36.906 18 1 93.44 103 ARG A C 1
ATOM 867 O O . ARG A 1 103 ? -9.156 36.688 19.125 1 93.44 103 ARG A O 1
ATOM 874 N N . ASN A 1 104 ? -7.52 37.344 17.688 1 91.06 104 ASN A N 1
ATOM 875 C CA . ASN A 1 104 ? -6.707 37.812 18.812 1 91.06 104 ASN A CA 1
ATOM 876 C C . ASN A 1 104 ? -7.113 39.219 19.234 1 91.06 104 ASN A C 1
ATOM 878 O O . ASN A 1 104 ? -6.926 40.188 18.484 1 91.06 104 ASN A O 1
ATOM 882 N N . HIS A 1 105 ? -7.637 39.469 20.422 1 84.62 105 HIS A N 1
ATOM 883 C CA . HIS A 1 105 ? -8.117 40.75 20.875 1 84.62 105 HIS A CA 1
ATOM 884 C C . HIS A 1 105 ? -7.117 41.438 21.797 1 84.62 105 HIS A C 1
ATOM 886 O O . HIS A 1 105 ? -7.383 42.531 22.328 1 84.62 105 HIS A O 1
ATOM 892 N N . LYS A 1 106 ? -6.02 40.812 21.938 1 83 106 LYS A N 1
ATOM 893 C CA . LYS A 1 106 ? -5.012 41.438 22.797 1 83 106 LYS A CA 1
ATOM 894 C C . LYS A 1 106 ? -4.316 42.594 22.078 1 83 106 LYS A C 1
ATOM 896 O O . LYS A 1 106 ? -3.783 42.406 20.984 1 83 106 LYS A O 1
ATOM 901 N N . LYS A 1 107 ? -4.465 43.75 22.625 1 75.75 107 LYS A N 1
ATOM 902 C CA . LYS A 1 107 ? -3.971 45 22.047 1 75.75 107 LYS A CA 1
ATOM 903 C C . LYS A 1 107 ? -2.457 44.969 21.859 1 75.75 107 LYS A C 1
ATOM 905 O O . LYS A 1 107 ? -1.922 45.594 20.938 1 75.75 107 LYS A O 1
ATOM 910 N N . THR A 1 108 ? -1.777 44.156 22.656 1 76.69 108 THR A N 1
ATOM 911 C CA . THR A 1 108 ? -0.319 44.125 22.625 1 76.69 108 THR A CA 1
ATOM 912 C C . THR A 1 108 ? 0.197 43.125 21.609 1 76.69 108 THR A C 1
ATOM 914 O O . THR A 1 108 ? 1.391 43.094 21.297 1 76.69 108 THR A O 1
ATOM 917 N N . SER A 1 109 ? -0.785 42.406 21.078 1 75.88 109 SER A N 1
ATOM 918 C CA . SER A 1 109 ? -0.322 41.344 20.172 1 75.88 109 SER A CA 1
ATOM 919 C C . SER A 1 109 ? -0.363 41.812 18.719 1 75.88 109 SER A C 1
ATOM 921 O O . SER A 1 109 ? -1.281 42.562 18.328 1 75.88 109 SER A O 1
ATOM 923 N N . MET A 1 110 ? 0.66 41.5 18.016 1 83.12 110 MET A N 1
ATOM 924 C CA . MET A 1 110 ? 0.744 41.844 16.594 1 83.12 110 MET A CA 1
ATOM 925 C C . MET A 1 110 ? 0.116 40.75 15.727 1 83.12 110 MET A C 1
ATOM 927 O O . MET A 1 110 ? 0.03 40.906 14.508 1 83.12 110 MET A O 1
ATOM 931 N N . LYS A 1 111 ? -0.348 39.75 16.438 1 88.81 111 LYS A N 1
ATOM 932 C CA . LYS A 1 111 ? -0.949 38.688 15.672 1 88.81 111 LYS A CA 1
ATOM 933 C C . LYS A 1 111 ? -2.471 38.781 15.648 1 88.81 111 LYS A C 1
ATOM 935 O O . LYS A 1 111 ? -3.09 39.062 16.672 1 88.81 111 LYS A O 1
ATOM 940 N N . ASP A 1 112 ? -3.049 38.562 14.562 1 90.62 112 ASP A N 1
ATOM 941 C CA . ASP A 1 112 ? -4.488 38.719 14.391 1 90.62 112 ASP A CA 1
ATOM 942 C C . ASP A 1 112 ? -5.242 37.531 14.969 1 90.62 112 ASP A C 1
ATOM 944 O O . ASP A 1 112 ? -6.426 37.625 15.305 1 90.62 112 ASP A O 1
ATOM 948 N N . TRP A 1 113 ? -4.492 36.406 15.094 1 96.62 113 TRP A N 1
ATOM 949 C CA . TRP A 1 113 ? -5.203 35.188 15.477 1 96.62 113 TRP A CA 1
ATOM 950 C C . TRP A 1 113 ? -4.625 34.594 16.75 1 96.62 113 TRP A C 1
ATOM 952 O O . TRP A 1 113 ? -3.443 34.781 17.062 1 96.62 113 TRP A O 1
ATOM 962 N N . TYR A 1 114 ? -5.488 33.969 17.5 1 96.94 114 TYR A N 1
ATOM 963 C CA . TYR A 1 114 ? -5.164 33.25 18.734 1 96.94 114 TYR A CA 1
ATOM 964 C C . TYR A 1 114 ? -5.527 31.781 18.594 1 96.94 114 TYR A C 1
ATOM 966 O O . TYR A 1 114 ? -6.684 31.438 18.328 1 96.94 114 TYR A O 1
ATOM 974 N N . PHE A 1 115 ? -4.512 30.938 18.797 1 97.75 115 PHE A N 1
ATOM 975 C CA . PHE A 1 115 ? -4.754 29.5 18.688 1 97.75 115 PHE A CA 1
ATOM 976 C C . PHE A 1 115 ? -5.562 28.984 19.875 1 97.75 115 PHE A C 1
ATOM 978 O O . PHE A 1 115 ? -5.098 29.031 21.016 1 97.75 115 PHE A O 1
ATOM 985 N N . ARG A 1 116 ? -6.695 28.469 19.594 1 96.12 116 ARG A N 1
ATOM 986 C CA . ARG A 1 116 ? -7.59 27.984 20.641 1 96.12 116 ARG A CA 1
ATOM 987 C C . ARG A 1 116 ? -7.297 26.531 20.984 1 96.12 116 ARG A C 1
ATOM 989 O O . ARG A 1 116 ? -7.484 26.109 22.125 1 96.12 116 ARG A O 1
ATOM 996 N N . GLY A 1 117 ? -6.926 25.75 19.922 1 97.69 117 GLY A N 1
ATOM 997 C CA . GLY A 1 117 ? -6.676 24.328 20.109 1 97.69 117 GLY A CA 1
ATOM 998 C C . GLY A 1 117 ? -7.254 23.469 19.016 1 97.69 117 GLY A C 1
ATOM 999 O O . GLY A 1 117 ? -7.504 23.953 17.906 1 97.69 117 GLY A O 1
ATOM 1000 N N . PHE A 1 118 ? -7.332 22.156 19.328 1 98.38 118 PHE A N 1
ATOM 1001 C CA . PHE A 1 118 ? -7.836 21.156 18.391 1 98.38 118 PHE A CA 1
ATOM 1002 C C . PHE A 1 118 ? -9.203 20.641 18.828 1 98.38 118 PHE A C 1
ATOM 1004 O O . PHE A 1 118 ? -9.469 20.5 20.016 1 98.38 118 PHE A O 1
ATOM 1011 N N . CYS A 1 119 ? -10.031 20.422 17.859 1 97.75 119 CYS A N 1
ATOM 1012 C CA . CYS A 1 119 ? -11.336 19.844 18.156 1 97.75 119 CYS A CA 1
ATOM 1013 C C . CYS A 1 119 ? -11.852 19.016 16.984 1 97.75 119 CYS A C 1
ATOM 1015 O O . CYS A 1 119 ? -11.312 19.109 15.875 1 97.75 119 CYS A O 1
ATOM 1017 N N . ASP A 1 120 ? -12.766 18.172 17.188 1 96.31 120 ASP A N 1
ATOM 1018 C CA . ASP A 1 120 ? -13.312 17.359 16.109 1 96.31 120 ASP A CA 1
ATOM 1019 C C . ASP A 1 120 ? -14.469 18.062 15.414 1 96.31 120 ASP A C 1
ATOM 1021 O O . ASP A 1 120 ? -14.867 19.172 15.82 1 96.31 120 ASP A O 1
ATOM 1025 N N . GLU A 1 121 ? -15.016 17.5 14.406 1 94.12 121 GLU A N 1
ATOM 1026 C CA . GLU A 1 121 ? -15.984 18.141 13.523 1 94.12 121 GLU A CA 1
ATOM 1027 C C . GLU A 1 121 ? -17.312 18.375 14.234 1 94.12 121 GLU A C 1
ATOM 1029 O O . GLU A 1 121 ? -18.156 19.125 13.75 1 94.12 121 GLU A O 1
ATOM 1034 N N . LEU A 1 122 ? -17.516 17.781 15.398 1 93.31 122 LEU A N 1
ATOM 1035 C CA . LEU A 1 122 ? -18.781 17.922 16.125 1 93.31 122 LEU A CA 1
ATOM 1036 C C . LEU A 1 122 ? -18.703 19.031 17.156 1 93.31 122 LEU A C 1
ATOM 1038 O O . LEU A 1 122 ? -19.688 19.359 17.812 1 93.31 122 LEU A O 1
ATOM 1042 N N . SER A 1 123 ? -17.594 19.594 17.266 1 94.81 123 SER A N 1
ATOM 1043 C CA . SER A 1 123 ? -17.391 20.641 18.25 1 94.81 123 SER A CA 1
ATOM 1044 C C . SER A 1 123 ? -18.281 21.844 18 1 94.81 123 SER A C 1
ATOM 1046 O O . SER A 1 123 ? -18.453 22.266 16.844 1 94.81 123 SER A O 1
ATOM 1048 N N . PRO A 1 124 ? -18.797 22.453 19 1 93.75 124 PRO A N 1
ATOM 1049 C CA . PRO A 1 124 ? -19.578 23.688 18.859 1 93.75 124 PRO A CA 1
ATOM 1050 C C . PRO A 1 124 ? -18.766 24.828 18.25 1 93.75 124 PRO A C 1
ATOM 1052 O O . PRO A 1 124 ? -19.344 25.75 17.641 1 93.75 124 PRO A O 1
ATOM 1055 N N . PHE A 1 125 ? -17.547 24.797 18.438 1 91.31 125 PHE A N 1
ATOM 1056 C CA . PHE A 1 125 ? -16.688 25.812 17.875 1 91.31 125 PHE A CA 1
ATOM 1057 C C . PHE A 1 125 ? -16.844 25.906 16.359 1 91.31 125 PHE A C 1
ATOM 1059 O O . PHE A 1 125 ? -16.688 26.984 15.781 1 91.31 125 PHE A O 1
ATOM 1066 N N . LEU A 1 126 ? -17.172 24.781 15.758 1 94.06 126 LEU A N 1
ATOM 1067 C CA . LEU A 1 126 ? -17.234 24.719 14.297 1 94.06 126 LEU A CA 1
ATOM 1068 C C . LEU A 1 126 ? -18.672 24.828 13.805 1 94.06 126 LEU A C 1
ATOM 1070 O O . LEU A 1 126 ? -18.938 24.625 12.625 1 94.06 126 LEU A O 1
ATOM 1074 N N . LYS A 1 127 ? -19.547 25.188 14.633 1 92.56 127 LYS A N 1
ATOM 1075 C CA . LYS A 1 127 ? -20.984 25.156 14.359 1 92.56 127 LYS A CA 1
ATOM 1076 C C . LYS A 1 127 ? -21.328 26.031 13.164 1 92.56 127 LYS A C 1
ATOM 1078 O O . LYS A 1 127 ? -22.219 25.688 12.375 1 92.56 127 LYS A O 1
ATOM 1083 N N . TYR A 1 128 ? -20.672 27.141 12.984 1 90.81 128 TYR A N 1
ATOM 1084 C CA . TYR A 1 128 ? -21.047 28.094 11.945 1 90.81 128 TYR A CA 1
ATOM 1085 C C . TYR A 1 128 ? -20.078 28.031 10.773 1 90.81 128 TYR A C 1
ATOM 1087 O O . TYR A 1 128 ? -20.109 28.891 9.883 1 90.81 128 TYR A O 1
ATOM 1095 N N . VAL A 1 129 ? -19.203 27.109 10.852 1 94.06 129 VAL A N 1
ATOM 1096 C CA . VAL A 1 129 ? -18.234 26.969 9.766 1 94.06 129 VAL A CA 1
ATOM 1097 C C . VAL A 1 129 ? -18.812 26.062 8.68 1 94.06 129 VAL A C 1
ATOM 1099 O O . VAL A 1 129 ? -18.969 24.859 8.883 1 94.06 129 VAL A O 1
ATOM 1102 N N . GLN A 1 130 ? -19.125 26.688 7.539 1 91.06 130 GLN A N 1
ATOM 1103 C CA . GLN A 1 130 ? -19.641 25.969 6.383 1 91.06 130 GLN A CA 1
ATOM 1104 C C . GLN A 1 130 ? -19.156 26.594 5.078 1 91.06 130 GLN A C 1
ATOM 1106 O O . GLN A 1 130 ? -19.328 27.797 4.848 1 91.06 130 GLN A O 1
ATOM 1111 N N . PRO A 1 131 ? -18.609 25.719 4.258 1 92.12 131 PRO A N 1
ATOM 1112 C CA . PRO A 1 131 ? -18.266 24.297 4.43 1 92.12 131 PRO A CA 1
ATOM 1113 C C . PRO A 1 131 ? -17.078 24.109 5.371 1 92.12 131 PRO A C 1
ATOM 1115 O O . PRO A 1 131 ? -16.234 25 5.52 1 92.12 131 PRO A O 1
ATOM 1118 N N . LEU A 1 132 ? -17.031 22.875 6.012 1 95.5 132 LEU A N 1
ATOM 1119 C CA . LEU A 1 132 ? -15.828 22.516 6.758 1 95.5 132 LEU A CA 1
ATOM 1120 C C . LEU A 1 132 ? -14.648 22.281 5.82 1 95.5 132 LEU A C 1
ATOM 1122 O O . LEU A 1 132 ? -14.805 21.688 4.758 1 95.5 132 LEU A O 1
ATOM 1126 N N . PRO A 1 133 ? -13.516 22.844 6.238 1 96.75 133 PRO A N 1
ATOM 1127 C CA . PRO A 1 133 ? -12.336 22.578 5.414 1 96.75 133 PRO A CA 1
ATOM 1128 C C . PRO A 1 133 ? -12.102 21.078 5.203 1 96.75 133 PRO A C 1
ATOM 1130 O O . PRO A 1 133 ? -12.438 20.266 6.066 1 96.75 133 PRO A O 1
ATOM 1133 N N . GLN A 1 134 ? -11.555 20.75 4.102 1 94.19 134 GLN A N 1
ATOM 1134 C CA . GLN A 1 134 ? -11.273 19.359 3.746 1 94.19 134 GLN A CA 1
ATOM 1135 C C . GLN A 1 134 ? -9.883 18.938 4.215 1 94.19 134 GLN A C 1
ATOM 1137 O O . GLN A 1 134 ? -9.047 19.781 4.527 1 94.19 134 GLN A O 1
ATOM 1142 N N . MET A 1 135 ? -9.711 17.641 4.348 1 93.81 135 MET A N 1
ATOM 1143 C CA . MET A 1 135 ? -8.391 17.141 4.711 1 93.81 135 MET A CA 1
ATOM 1144 C C . MET A 1 135 ? -7.355 17.531 3.656 1 93.81 135 MET A C 1
ATOM 1146 O O . MET A 1 135 ? -7.691 17.672 2.479 1 93.81 135 MET A O 1
ATOM 1150 N N . PRO A 1 136 ? -6.133 17.672 4.07 1 93.25 136 PRO A N 1
ATOM 1151 C CA . PRO A 1 136 ? -5.082 18.031 3.115 1 93.25 136 PRO A CA 1
ATOM 1152 C C . PRO A 1 136 ? -4.934 17.016 1.99 1 93.25 136 PRO A C 1
ATOM 1154 O O . PRO A 1 136 ? -5.035 15.805 2.23 1 93.25 136 PRO A O 1
ATOM 1157 N N . SER A 1 137 ? -4.789 17.547 0.792 1 89.06 137 SER A N 1
ATOM 1158 C CA . SER A 1 137 ? -4.648 16.688 -0.375 1 89.06 137 SER A CA 1
ATOM 1159 C C . SER A 1 137 ? -3.41 17.047 -1.189 1 89.06 137 SER A C 1
ATOM 1161 O O . SER A 1 137 ? -2.982 18.203 -1.192 1 89.06 137 SER A O 1
ATOM 1163 N N . TYR A 1 138 ? -2.811 16.078 -1.763 1 88.56 138 TYR A N 1
ATOM 1164 C CA . TYR A 1 138 ? -1.644 16.266 -2.619 1 88.56 138 TYR A CA 1
ATOM 1165 C C . TYR A 1 138 ? -1.945 15.836 -4.051 1 88.56 138 TYR A C 1
ATOM 1167 O O . TYR A 1 138 ? -2.613 14.828 -4.277 1 88.56 138 TYR A O 1
ATOM 1175 N N . TYR A 1 139 ? -1.505 16.609 -4.965 1 80.81 139 TYR A N 1
ATOM 1176 C CA . TYR A 1 139 ? -1.822 16.375 -6.367 1 80.81 139 TYR A CA 1
ATOM 1177 C C . TYR A 1 139 ? -0.793 15.453 -7.016 1 80.81 139 TYR A C 1
ATOM 1179 O O . TYR A 1 139 ? 0.404 15.562 -6.738 1 80.81 139 TYR A O 1
ATOM 1187 N N . MET A 1 140 ? -1.329 14.477 -7.758 1 75.12 140 MET A N 1
ATOM 1188 C CA . MET A 1 140 ? -0.452 13.648 -8.578 1 75.12 140 MET A CA 1
ATOM 1189 C C . MET A 1 140 ? -0.499 14.086 -10.039 1 75.12 140 MET A C 1
ATOM 1191 O O . MET A 1 140 ? -1.568 14.406 -10.562 1 75.12 140 MET A O 1
ATOM 1195 N N . ALA A 1 141 ? 0.714 14.383 -10.648 1 61.62 141 ALA A N 1
ATOM 1196 C CA . ALA A 1 141 ? 0.83 14.867 -12.023 1 61.62 141 ALA A CA 1
ATOM 1197 C C . ALA A 1 141 ? 0.026 14 -12.984 1 61.62 141 ALA A C 1
ATOM 1199 O O . ALA A 1 141 ? -0.62 14.508 -13.898 1 61.62 141 ALA A O 1
ATOM 1200 N N . GLN A 1 142 ? 0.325 12.75 -13 1 57.56 142 GLN A N 1
ATOM 1201 C CA . GLN A 1 142 ? -0.408 11.906 -13.938 1 57.56 142 GLN A CA 1
ATOM 1202 C C . GLN A 1 142 ? -1.704 11.391 -13.328 1 57.56 142 GLN A C 1
ATOM 1204 O O . GLN A 1 142 ? -1.779 11.172 -12.109 1 57.56 142 GLN A O 1
ATOM 1209 N N . ASN A 1 143 ? -2.789 11.633 -13.992 1 51.69 143 ASN A N 1
ATOM 1210 C CA . ASN A 1 143 ? -4.152 11.227 -13.664 1 51.69 143 ASN A CA 1
ATOM 1211 C C . ASN A 1 143 ? -4.195 9.797 -13.133 1 51.69 143 ASN A C 1
ATOM 1213 O O . ASN A 1 143 ? -4.191 8.836 -13.914 1 51.69 143 ASN A O 1
ATOM 1217 N N . GLY A 1 144 ? -4.246 9.586 -11.891 1 52.88 144 GLY A N 1
ATOM 1218 C CA . GLY A 1 144 ? -4.785 8.383 -11.273 1 52.88 144 GLY A CA 1
ATOM 1219 C C . GLY A 1 144 ? -3.812 7.219 -11.289 1 52.88 144 GLY A C 1
ATOM 1220 O O . GLY A 1 144 ? -4.148 6.121 -10.852 1 52.88 144 GLY A O 1
ATOM 1221 N N . ALA A 1 145 ? -2.531 7.457 -12 1 56.44 145 ALA A N 1
ATOM 1222 C CA . ALA A 1 145 ? -1.811 6.191 -12.125 1 56.44 145 ALA A CA 1
ATOM 1223 C C . ALA A 1 145 ? -0.975 5.918 -10.875 1 56.44 145 ALA A C 1
ATOM 1225 O O . ALA A 1 145 ? -0.307 6.816 -10.359 1 56.44 145 ALA A O 1
ATOM 1226 N N . GLY A 1 146 ? -1.271 4.797 -10.125 1 74.62 146 GLY A N 1
ATOM 1227 C CA . GLY A 1 146 ? -0.399 4.27 -9.086 1 74.62 146 GLY A CA 1
ATOM 1228 C C . GLY A 1 146 ? 1.022 4.039 -9.562 1 74.62 146 GLY A C 1
ATOM 1229 O O . GLY A 1 146 ? 1.361 4.363 -10.703 1 74.62 146 GLY A O 1
ATOM 1230 N N . PHE A 1 147 ? 1.938 3.775 -8.789 1 82.25 147 PHE A N 1
ATOM 1231 C CA . PHE A 1 147 ? 3.328 3.49 -9.117 1 82.25 147 PHE A CA 1
ATOM 1232 C C . PHE A 1 147 ? 3.422 2.434 -10.211 1 82.25 147 PHE A C 1
ATOM 1234 O O . PHE A 1 147 ? 2.771 1.39 -10.125 1 82.25 147 PHE A O 1
ATOM 1241 N N . GLN A 1 148 ? 4.176 2.756 -11.25 1 83.19 148 GLN A N 1
ATOM 1242 C CA . GLN A 1 148 ? 4.406 1.823 -12.352 1 83.19 148 GLN A CA 1
ATOM 1243 C C . GLN A 1 148 ? 5.805 1.211 -12.266 1 83.19 148 GLN A C 1
ATOM 1245 O O . GLN A 1 148 ? 6.789 1.841 -12.656 1 83.19 148 GLN A O 1
ATOM 1250 N N . PRO A 1 149 ? 5.824 -0.029 -11.898 1 80.62 149 PRO A N 1
ATOM 1251 C CA . PRO A 1 149 ? 7.133 -0.645 -11.672 1 80.62 149 PRO A CA 1
ATOM 1252 C C . PRO A 1 149 ? 7.953 -0.773 -12.953 1 80.62 149 PRO A C 1
ATOM 1254 O O . PRO A 1 149 ? 9.18 -0.885 -12.898 1 80.62 149 PRO A O 1
ATOM 1257 N N . ASP A 1 150 ? 7.301 -0.743 -14.125 1 80.81 150 ASP A N 1
ATOM 1258 C CA . ASP A 1 150 ? 7.992 -0.979 -15.391 1 80.81 150 ASP A CA 1
ATOM 1259 C C . ASP A 1 150 ? 8.602 0.313 -15.938 1 80.81 150 ASP A C 1
ATOM 1261 O O . ASP A 1 150 ? 9.398 0.283 -16.875 1 80.81 150 ASP A O 1
ATOM 1265 N N . TRP A 1 151 ? 8.18 1.448 -15.336 1 88.44 151 TRP A N 1
ATOM 1266 C CA . TRP A 1 151 ? 8.75 2.713 -15.781 1 88.44 151 TRP A CA 1
ATOM 1267 C C . TRP A 1 151 ? 10.211 2.828 -15.367 1 88.44 151 TRP A C 1
ATOM 1269 O O . TRP A 1 151 ? 10.586 2.426 -14.258 1 88.44 151 TRP A O 1
ATOM 1279 N N . PRO A 1 152 ? 10.992 3.338 -16.297 1 92.31 152 PRO A N 1
ATOM 1280 C CA . PRO A 1 152 ? 12.398 3.518 -15.922 1 92.31 152 PRO A CA 1
ATOM 1281 C C . PRO A 1 152 ? 12.602 4.641 -14.906 1 92.31 152 PRO A C 1
ATOM 1283 O O . PRO A 1 152 ? 11.781 5.562 -14.828 1 92.31 152 PRO A O 1
ATOM 1286 N N . ILE A 1 153 ? 13.648 4.512 -14.125 1 94.69 153 ILE A N 1
ATOM 1287 C CA . ILE A 1 153 ? 14.062 5.543 -13.172 1 94.69 153 ILE A CA 1
ATOM 1288 C C . ILE A 1 153 ? 15.312 6.242 -13.688 1 94.69 153 ILE A C 1
ATOM 1290 O O . ILE A 1 153 ? 16.344 5.598 -13.906 1 94.69 153 ILE A O 1
ATOM 1294 N N . ARG A 1 154 ? 15.18 7.504 -13.969 1 95.38 154 ARG A N 1
ATOM 1295 C CA . ARG A 1 154 ? 16.328 8.305 -14.375 1 95.38 154 ARG A CA 1
ATOM 1296 C C . ARG A 1 154 ? 16.891 9.094 -13.195 1 95.38 154 ARG A C 1
ATOM 1298 O O . ARG A 1 154 ? 16.172 9.859 -12.555 1 95.38 154 ARG A O 1
ATOM 1305 N N . VAL A 1 155 ? 18.141 8.867 -12.891 1 94.44 155 VAL A N 1
ATOM 1306 C CA . VAL A 1 155 ? 18.797 9.516 -11.758 1 94.44 155 VAL A CA 1
ATOM 1307 C C . VAL A 1 155 ? 20.078 10.195 -12.211 1 94.44 155 VAL A C 1
ATOM 1309 O O . VAL A 1 155 ? 20.891 9.602 -12.93 1 94.44 155 VAL A O 1
ATOM 1312 N N . ASN A 1 156 ? 20.203 11.477 -11.844 1 91.19 156 ASN A N 1
ATOM 1313 C CA . ASN A 1 156 ? 21.5 12.148 -12.008 1 91.19 156 ASN A CA 1
ATOM 1314 C C . ASN A 1 156 ? 22.375 12 -10.766 1 91.19 156 ASN A C 1
ATOM 1316 O O . ASN A 1 156 ? 22.359 12.859 -9.883 1 91.19 156 ASN A O 1
ATOM 1320 N N . VAL A 1 157 ? 23.094 11.031 -10.758 1 91.12 157 VAL A N 1
ATOM 1321 C CA . VAL A 1 157 ? 23.875 10.625 -9.594 1 91.12 157 VAL A CA 1
ATOM 1322 C C . VAL A 1 157 ? 24.875 11.719 -9.242 1 91.12 157 VAL A C 1
ATOM 1324 O O . VAL A 1 157 ? 25.047 12.07 -8.07 1 91.12 157 VAL A O 1
ATOM 1327 N N . GLU A 1 158 ? 25.516 12.242 -10.242 1 88.56 158 GLU A N 1
ATOM 1328 C CA . GLU A 1 158 ? 26.516 13.281 -10.016 1 88.56 158 GLU A CA 1
ATOM 1329 C C . GLU A 1 158 ? 25.891 14.508 -9.352 1 88.56 158 GLU A C 1
ATOM 1331 O O . GLU A 1 158 ? 26.469 15.078 -8.422 1 88.56 158 GLU A O 1
ATOM 1336 N N . HIS A 1 159 ? 24.781 14.766 -9.781 1 88.06 159 HIS A N 1
ATOM 1337 C CA . HIS A 1 159 ? 24.094 15.922 -9.211 1 88.06 159 HIS A CA 1
ATOM 1338 C C . HIS A 1 159 ? 23.656 15.648 -7.773 1 88.06 159 HIS A C 1
ATOM 1340 O O . HIS A 1 159 ? 23.812 16.516 -6.902 1 88.06 159 HIS A O 1
ATOM 1346 N N . ILE A 1 160 ? 23.172 14.5 -7.496 1 90.56 160 ILE A N 1
ATOM 1347 C CA . ILE A 1 160 ? 22.688 14.141 -6.168 1 90.56 160 ILE A CA 1
ATOM 1348 C C . ILE A 1 160 ? 23.859 14.07 -5.191 1 90.56 160 ILE A C 1
ATOM 1350 O O . ILE A 1 160 ? 23.812 14.656 -4.109 1 90.56 160 ILE A O 1
ATOM 1354 N N . LEU A 1 161 ? 24.906 13.469 -5.645 1 90.88 161 LEU A N 1
ATOM 1355 C CA . LEU A 1 161 ? 26.062 13.266 -4.77 1 90.88 161 LEU A CA 1
ATOM 1356 C C . LEU A 1 161 ? 26.906 14.531 -4.68 1 90.88 161 LEU A C 1
ATOM 1358 O O . LEU A 1 161 ? 27.703 14.688 -3.748 1 90.88 161 LEU A O 1
ATOM 1362 N N . GLY A 1 162 ? 26.766 15.336 -5.668 1 89.38 162 GLY A N 1
ATOM 1363 C CA . GLY A 1 162 ? 27.5 16.578 -5.668 1 89.38 162 GLY A CA 1
ATOM 1364 C C . GLY A 1 162 ? 26.922 17.625 -4.73 1 89.38 162 GLY A C 1
ATOM 1365 O O . GLY A 1 162 ? 27.594 18.609 -4.402 1 89.38 162 GLY A O 1
ATOM 1366 N N . ASP A 1 163 ? 25.734 17.438 -4.367 1 89.62 163 ASP A N 1
ATOM 1367 C CA . ASP A 1 163 ? 25.094 18.328 -3.404 1 89.62 163 ASP A CA 1
ATOM 1368 C C . ASP A 1 163 ? 25.547 18.016 -1.981 1 89.62 163 ASP A C 1
ATOM 1370 O O . ASP A 1 163 ? 25.375 16.891 -1.505 1 89.62 163 ASP A O 1
ATOM 1374 N N . THR A 1 164 ? 26.078 19 -1.294 1 89.56 164 THR A N 1
ATOM 1375 C CA . THR A 1 164 ? 26.688 18.812 0.022 1 89.56 164 THR A CA 1
ATOM 1376 C C . THR A 1 164 ? 25.641 18.297 1.017 1 89.56 164 THR A C 1
ATOM 1378 O O . THR A 1 164 ? 25.938 17.422 1.836 1 89.56 164 THR A O 1
ATOM 1381 N N . ASP A 1 165 ? 24.516 18.859 0.992 1 89.25 165 ASP A N 1
ATOM 1382 C CA . ASP A 1 165 ? 23.453 18.438 1.901 1 89.25 165 ASP A CA 1
ATOM 1383 C C . ASP A 1 165 ? 23.094 16.969 1.678 1 89.25 165 ASP A C 1
ATOM 1385 O O . ASP A 1 165 ? 22.906 16.219 2.637 1 89.25 165 ASP A O 1
ATOM 1389 N N . ASN A 1 166 ? 23.047 16.578 0.472 1 88.94 166 ASN A N 1
ATOM 1390 C CA . ASN A 1 166 ? 22.75 15.195 0.132 1 88.94 166 ASN A CA 1
ATOM 1391 C C . ASN A 1 166 ? 23.875 14.258 0.554 1 88.94 166 ASN A C 1
ATOM 1393 O O . ASN A 1 166 ? 23.625 13.164 1.058 1 88.94 166 ASN A O 1
ATOM 1397 N N . LEU A 1 167 ? 25.047 14.734 0.331 1 90.44 167 LEU A N 1
ATOM 1398 C CA . LEU A 1 167 ? 26.203 13.922 0.663 1 90.44 167 LEU A CA 1
ATOM 1399 C C . LEU A 1 167 ? 26.266 13.648 2.162 1 90.44 167 LEU A C 1
ATOM 1401 O O . LEU A 1 167 ? 26.672 12.555 2.584 1 90.44 167 LEU A O 1
ATOM 1405 N N . GLU A 1 168 ? 25.875 14.57 2.885 1 91.38 168 GLU A N 1
ATOM 1406 C CA . GLU A 1 168 ? 25.922 14.438 4.336 1 91.38 168 GLU A CA 1
ATOM 1407 C C . GLU A 1 168 ? 24.938 13.383 4.828 1 91.38 168 GLU A C 1
ATOM 1409 O O . GLU A 1 168 ? 25.078 12.859 5.938 1 91.38 168 GLU A O 1
ATOM 1414 N N . ARG A 1 169 ? 23.984 13.086 4.066 1 91.56 169 ARG A N 1
ATOM 1415 C CA . ARG A 1 169 ? 22.969 12.109 4.457 1 91.56 169 ARG A CA 1
ATOM 1416 C C . ARG A 1 169 ? 23.469 10.688 4.211 1 91.56 169 ARG A C 1
ATOM 1418 O O . ARG A 1 169 ? 22.906 9.727 4.742 1 91.56 169 ARG A O 1
ATOM 1425 N N . ILE A 1 170 ? 24.453 10.562 3.396 1 92.62 170 ILE A N 1
ATOM 1426 C CA . ILE A 1 170 ? 25.031 9.258 3.104 1 92.62 170 ILE A CA 1
ATOM 1427 C C . ILE A 1 170 ? 25.797 8.75 4.32 1 92.62 170 ILE A C 1
ATOM 1429 O O . ILE A 1 170 ? 26.516 9.523 4.973 1 92.62 170 ILE A O 1
ATOM 1433 N N . PRO A 1 171 ? 25.625 7.492 4.578 1 91.12 171 PRO A N 1
ATOM 1434 C CA . PRO A 1 171 ? 26.391 6.953 5.711 1 91.12 171 PRO A CA 1
ATOM 1435 C C . PRO A 1 171 ? 27.875 7.305 5.648 1 91.12 171 PRO A C 1
ATOM 1437 O O . PRO A 1 171 ? 28.5 7.172 4.594 1 91.12 171 PRO A O 1
ATOM 1440 N N . ALA A 1 172 ? 28.438 7.676 6.715 1 89.88 172 ALA A N 1
ATOM 1441 C CA . ALA A 1 172 ? 29.797 8.164 6.812 1 89.88 172 ALA A CA 1
ATOM 1442 C C . ALA A 1 172 ? 30.797 7.113 6.312 1 89.88 172 ALA A C 1
ATOM 1444 O O . ALA A 1 172 ? 31.781 7.449 5.664 1 89.88 172 ALA A O 1
ATOM 1445 N N . LYS A 1 173 ? 30.469 5.867 6.566 1 90.69 173 LYS A N 1
ATOM 1446 C CA . LYS A 1 173 ? 31.359 4.762 6.254 1 90.69 173 LYS A CA 1
ATOM 1447 C C . LYS A 1 173 ? 31.656 4.695 4.758 1 90.69 173 LYS A C 1
ATOM 1449 O O . LYS A 1 173 ? 32.719 4.234 4.344 1 90.69 173 LYS A O 1
ATOM 1454 N N . ILE A 1 174 ? 30.703 5.223 3.996 1 91.5 174 ILE A N 1
ATOM 1455 C CA . ILE A 1 174 ? 30.891 5.035 2.561 1 91.5 174 ILE A CA 1
ATOM 1456 C C . ILE A 1 174 ? 30.891 6.391 1.86 1 91.5 174 ILE A C 1
ATOM 1458 O O . ILE A 1 174 ? 31.016 6.465 0.634 1 91.5 174 ILE A O 1
ATOM 1462 N N . ARG A 1 175 ? 30.828 7.398 2.516 1 90.19 175 ARG A N 1
ATOM 1463 C CA . ARG A 1 175 ? 30.688 8.742 1.968 1 90.19 175 ARG A CA 1
ATOM 1464 C C . ARG A 1 175 ? 31.906 9.141 1.148 1 90.19 175 ARG A C 1
ATOM 1466 O O . ARG A 1 175 ? 31.797 9.867 0.161 1 90.19 175 ARG A O 1
ATOM 1473 N N . LYS A 1 176 ? 33 8.609 1.523 1 88.5 176 LYS A N 1
ATOM 1474 C CA . LYS A 1 176 ? 34.219 9 0.856 1 88.5 176 LYS A CA 1
ATOM 1475 C C . LYS A 1 176 ? 34.688 7.906 -0.098 1 88.5 176 LYS A C 1
ATOM 1477 O O . LYS A 1 176 ? 35.812 7.98 -0.633 1 88.5 176 LYS A O 1
ATOM 1482 N N . ALA A 1 177 ? 33.875 6.992 -0.322 1 90 177 ALA A N 1
ATOM 1483 C CA . ALA A 1 177 ? 34.25 5.91 -1.224 1 90 177 ALA A CA 1
ATOM 1484 C C . ALA A 1 177 ? 34.438 6.426 -2.648 1 90 177 ALA A C 1
ATOM 1486 O O . ALA A 1 177 ? 33.625 7.211 -3.141 1 90 177 ALA A O 1
ATOM 1487 N N . ARG A 1 178 ? 35.5 5.984 -3.35 1 88.06 178 ARG A N 1
ATOM 1488 C CA . ARG A 1 178 ? 35.812 6.422 -4.703 1 88.06 178 ARG A CA 1
ATOM 1489 C C . ARG A 1 178 ? 34.781 5.949 -5.691 1 88.06 178 ARG A C 1
ATOM 1491 O O . ARG A 1 178 ? 34.5 6.617 -6.695 1 88.06 178 ARG A O 1
ATOM 1498 N N . ASN A 1 179 ? 34.219 4.887 -5.406 1 92.19 179 ASN A N 1
ATOM 1499 C CA . ASN A 1 179 ? 33.25 4.312 -6.332 1 92.19 179 ASN A CA 1
ATOM 1500 C C . ASN A 1 179 ? 31.812 4.59 -5.891 1 92.19 179 ASN A C 1
ATOM 1502 O O . ASN A 1 179 ? 30.891 3.85 -6.246 1 92.19 179 ASN A O 1
ATOM 1506 N N . LEU A 1 180 ? 31.641 5.621 -5.125 1 92.12 180 LEU A N 1
ATOM 1507 C CA . LEU A 1 180 ? 30.344 5.949 -4.547 1 92.12 180 LEU A CA 1
ATOM 1508 C C . LEU A 1 180 ? 29.281 6.141 -5.641 1 92.12 180 LEU A C 1
ATOM 1510 O O . LEU A 1 180 ? 28.156 5.652 -5.516 1 92.12 180 LEU A O 1
ATOM 1514 N N . PRO A 1 181 ? 29.656 6.824 -6.742 1 92 181 PRO A N 1
ATOM 1515 C CA . PRO A 1 181 ? 28.656 6.98 -7.801 1 92 181 PRO A CA 1
ATOM 1516 C C . PRO A 1 181 ? 28.172 5.645 -8.352 1 92 181 PRO A C 1
ATOM 1518 O O . PRO A 1 181 ? 26.969 5.469 -8.57 1 92 181 PRO A O 1
ATOM 1521 N N . LEU A 1 182 ? 29.047 4.762 -8.57 1 93.12 182 LEU A N 1
ATOM 1522 C CA . LEU A 1 182 ? 28.672 3.439 -9.07 1 93.12 182 LEU A CA 1
ATOM 1523 C C . LEU A 1 182 ? 27.859 2.672 -8.031 1 93.12 182 LEU A C 1
ATOM 1525 O O . LEU A 1 182 ? 26.891 2.004 -8.375 1 93.12 182 LEU A O 1
ATOM 1529 N N . LEU A 1 183 ? 28.312 2.752 -6.789 1 93.19 183 LEU A N 1
ATOM 1530 C CA . LEU A 1 183 ? 27.578 2.119 -5.703 1 93.19 183 LEU A CA 1
ATOM 1531 C C . LEU A 1 183 ? 26.141 2.641 -5.637 1 93.19 183 LEU A C 1
ATOM 1533 O O . LEU A 1 183 ? 25.203 1.863 -5.465 1 93.19 183 LEU A O 1
ATOM 1537 N N . PHE A 1 184 ? 26.016 3.873 -5.816 1 94.19 184 PHE A N 1
ATOM 1538 C CA . PHE A 1 184 ? 24.703 4.512 -5.773 1 94.19 184 PHE A CA 1
ATOM 1539 C C . PHE A 1 184 ? 23.844 4.055 -6.938 1 94.19 184 PHE A C 1
ATOM 1541 O O . PHE A 1 184 ? 22.656 3.742 -6.754 1 94.19 184 PHE A O 1
ATOM 1548 N N . GLU A 1 185 ? 24.375 3.988 -8.078 1 93.81 185 GLU A N 1
ATOM 1549 C CA . GLU A 1 185 ? 23.641 3.52 -9.25 1 93.81 185 GLU A CA 1
ATOM 1550 C C . GLU A 1 185 ? 23.141 2.086 -9.055 1 93.81 185 GLU A C 1
ATOM 1552 O O . GLU A 1 185 ? 22 1.768 -9.375 1 93.81 185 GLU A O 1
ATOM 1557 N N . THR A 1 186 ? 24.016 1.305 -8.625 1 93.5 186 THR A N 1
ATOM 1558 C CA . THR A 1 186 ? 23.672 -0.09 -8.367 1 93.5 186 THR A CA 1
ATOM 1559 C C . THR A 1 186 ? 22.594 -0.196 -7.297 1 93.5 186 THR A C 1
ATOM 1561 O O . THR A 1 186 ? 21.688 -1.026 -7.402 1 93.5 186 THR A O 1
ATOM 1564 N N . ALA A 1 187 ? 22.703 0.617 -6.281 1 94.81 187 ALA A N 1
ATOM 1565 C CA . ALA A 1 187 ? 21.719 0.633 -5.203 1 94.81 187 ALA A CA 1
ATOM 1566 C C . ALA A 1 187 ? 20.344 1.033 -5.727 1 94.81 187 ALA A C 1
ATOM 1568 O O . ALA A 1 187 ? 19.312 0.491 -5.289 1 94.81 187 ALA A O 1
ATOM 1569 N N . VAL A 1 188 ? 20.281 1.968 -6.598 1 94.81 188 VAL A N 1
ATOM 1570 C CA . VAL A 1 188 ? 19.016 2.383 -7.207 1 94.81 188 VAL A CA 1
ATOM 1571 C C . VAL A 1 188 ? 18.406 1.217 -7.98 1 94.81 188 VAL A C 1
ATOM 1573 O O . VAL A 1 188 ? 17.219 0.935 -7.855 1 94.81 188 VAL A O 1
ATOM 1576 N N . GLU A 1 189 ? 19.25 0.589 -8.734 1 92.94 189 GLU A N 1
ATOM 1577 C CA . GLU A 1 189 ? 18.781 -0.558 -9.508 1 92.94 189 GLU A CA 1
ATOM 1578 C C . GLU A 1 189 ? 18.281 -1.67 -8.586 1 92.94 189 GLU A C 1
ATOM 1580 O O . GLU A 1 189 ? 17.25 -2.281 -8.859 1 92.94 189 GLU A O 1
ATOM 1585 N N . LEU A 1 190 ? 19.031 -1.904 -7.594 1 93.56 190 LEU A N 1
ATOM 1586 C CA . LEU A 1 190 ? 18.594 -2.9 -6.621 1 93.56 190 LEU A CA 1
ATOM 1587 C C . LEU A 1 190 ? 17.25 -2.512 -6.016 1 93.56 190 LEU A C 1
ATOM 1589 O O . LEU A 1 190 ? 16.344 -3.348 -5.898 1 93.56 190 LEU A O 1
ATOM 1593 N N . GLY A 1 191 ? 17.125 -1.232 -5.598 1 93.88 191 GLY A N 1
ATOM 1594 C CA . GLY A 1 191 ? 15.852 -0.744 -5.09 1 93.88 191 GLY A CA 1
ATOM 1595 C C . GLY A 1 191 ? 14.695 -0.965 -6.051 1 93.88 191 GLY A C 1
ATOM 1596 O O . GLY A 1 191 ? 13.625 -1.42 -5.652 1 93.88 191 GLY A O 1
ATOM 1597 N N . ARG A 1 192 ? 14.93 -0.684 -7.266 1 92.69 192 ARG A N 1
ATOM 1598 C CA . ARG A 1 192 ? 13.922 -0.869 -8.305 1 92.69 192 ARG A CA 1
ATOM 1599 C C . ARG A 1 192 ? 13.508 -2.334 -8.406 1 92.69 192 ARG A C 1
ATOM 1601 O O . ARG A 1 192 ? 12.312 -2.646 -8.438 1 92.69 192 ARG A O 1
ATOM 1608 N N . ARG A 1 193 ? 14.422 -3.229 -8.453 1 89.69 193 ARG A N 1
ATOM 1609 C CA . ARG A 1 193 ? 14.141 -4.656 -8.555 1 89.69 193 ARG A CA 1
ATOM 1610 C C . ARG A 1 193 ? 13.32 -5.141 -7.367 1 89.69 193 ARG A C 1
ATOM 1612 O O . ARG A 1 193 ? 12.375 -5.914 -7.535 1 89.69 193 ARG A O 1
ATOM 1619 N N . LYS A 1 194 ? 13.727 -4.691 -6.203 1 92.69 194 LYS A N 1
ATOM 1620 C CA . LYS A 1 194 ? 13.008 -5.082 -4.992 1 92.69 194 LYS A CA 1
ATOM 1621 C C . LYS A 1 194 ? 11.547 -4.641 -5.055 1 92.69 194 LYS A C 1
ATOM 1623 O O . LYS A 1 194 ? 10.656 -5.387 -4.656 1 92.69 194 LYS A O 1
ATOM 1628 N N . THR A 1 195 ? 11.305 -3.465 -5.582 1 90.56 195 THR A N 1
ATOM 1629 C CA . THR A 1 195 ? 9.945 -2.932 -5.605 1 90.56 195 THR A CA 1
ATOM 1630 C C . THR A 1 195 ? 9.094 -3.666 -6.637 1 90.56 195 THR A C 1
ATOM 1632 O O . THR A 1 195 ? 7.871 -3.744 -6.496 1 90.56 195 THR A O 1
ATOM 1635 N N . VAL A 1 196 ? 9.711 -4.188 -7.648 1 85.69 196 VAL A N 1
ATOM 1636 C CA . VAL A 1 196 ? 8.992 -4.992 -8.625 1 85.69 196 VAL A CA 1
ATOM 1637 C C . VAL A 1 196 ? 8.477 -6.266 -7.965 1 85.69 196 VAL A C 1
ATOM 1639 O O . VAL A 1 196 ? 7.348 -6.695 -8.234 1 85.69 196 VAL A O 1
ATOM 1642 N N . VAL A 1 197 ? 9.289 -6.82 -7.145 1 88.38 197 VAL A N 1
ATOM 1643 C CA . VAL A 1 197 ? 8.953 -8.062 -6.461 1 88.38 197 VAL A CA 1
ATOM 1644 C C . VAL A 1 197 ? 8.023 -7.77 -5.289 1 88.38 197 VAL A C 1
ATOM 1646 O O . VAL A 1 197 ? 7.059 -8.5 -5.051 1 88.38 197 VAL A O 1
ATOM 1649 N N . GLU A 1 198 ? 8.305 -6.656 -4.598 1 89.31 198 GLU A N 1
ATOM 1650 C CA . GLU A 1 198 ? 7.535 -6.203 -3.441 1 89.31 198 GLU A CA 1
ATOM 1651 C C . GLU A 1 198 ? 7.09 -4.754 -3.607 1 89.31 198 GLU A C 1
ATOM 1653 O O . GLU A 1 198 ? 7.691 -3.846 -3.029 1 89.31 198 GLU A O 1
ATOM 1658 N N . PRO A 1 199 ? 5.949 -4.555 -4.215 1 87.5 199 PRO A N 1
ATOM 1659 C CA . PRO A 1 199 ? 5.512 -3.193 -4.52 1 87.5 199 PRO A CA 1
ATOM 1660 C C . PRO A 1 199 ? 5.25 -2.363 -3.264 1 87.5 199 PRO A C 1
ATOM 1662 O O . PRO A 1 199 ? 5.328 -1.133 -3.305 1 87.5 199 PRO A O 1
ATOM 1665 N N . GLY A 1 200 ? 4.965 -2.979 -2.184 1 87.5 200 GLY A N 1
ATOM 1666 C CA . GLY A 1 200 ? 4.699 -2.283 -0.934 1 87.5 200 GLY A CA 1
ATOM 1667 C C . GLY A 1 200 ? 5.906 -1.547 -0.39 1 87.5 200 GLY A C 1
ATOM 1668 O O . GLY A 1 200 ? 5.789 -0.75 0.543 1 87.5 200 GLY A O 1
ATOM 1669 N N . LEU A 1 201 ? 7.039 -1.734 -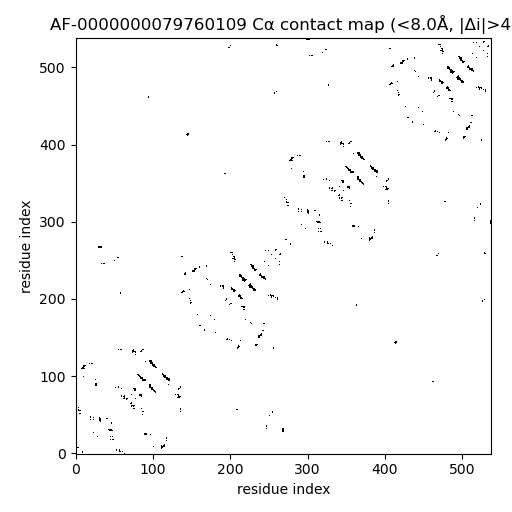1.023 1 92.94 201 LEU A N 1
ATOM 1670 C CA . LEU A 1 201 ? 8.258 -1.054 -0.592 1 92.94 201 LEU A CA 1
ATOM 1671 C C . LEU A 1 201 ? 8.281 0.387 -1.092 1 92.94 201 LEU A C 1
ATOM 1673 O O . LEU A 1 201 ? 8.992 1.229 -0.541 1 92.94 201 LEU A O 1
ATOM 1677 N N . ILE A 1 202 ? 7.543 0.624 -2.184 1 94 202 ILE A N 1
ATOM 1678 C CA . ILE A 1 202 ? 7.422 1.993 -2.674 1 94 202 ILE A CA 1
ATOM 1679 C C . ILE A 1 202 ? 6.406 2.756 -1.829 1 94 202 ILE A C 1
ATOM 1681 O O . ILE A 1 202 ? 5.316 2.25 -1.548 1 94 202 ILE A O 1
ATOM 1685 N N . VAL A 1 203 ? 6.809 3.967 -1.399 1 94.62 203 VAL A N 1
ATOM 1686 C CA . VAL A 1 203 ? 5.945 4.711 -0.49 1 94.62 203 VAL A CA 1
ATOM 1687 C C . VAL A 1 203 ? 5.652 6.094 -1.067 1 94.62 203 VAL A C 1
ATOM 1689 O O . VAL A 1 203 ? 6.566 6.797 -1.506 1 94.62 203 VAL A O 1
ATOM 1692 N N . PRO A 1 204 ? 4.383 6.484 -1.085 1 93.06 204 PRO A N 1
ATOM 1693 C CA . PRO A 1 204 ? 4.082 7.863 -1.483 1 93.06 204 PRO A CA 1
ATOM 1694 C C . PRO A 1 204 ? 4.543 8.891 -0.454 1 93.06 204 PRO A C 1
ATOM 1696 O O . PRO A 1 204 ? 4.523 8.617 0.749 1 93.06 204 PRO A O 1
ATOM 1699 N N . GLN A 1 205 ? 4.965 10 -0.969 1 95.31 205 GLN A N 1
ATOM 1700 C CA . GLN A 1 205 ? 5.309 11.109 -0.087 1 95.31 205 GLN A CA 1
ATOM 1701 C C . GLN A 1 205 ? 4.699 12.414 -0.585 1 95.31 205 GLN A C 1
ATOM 1703 O O . GLN A 1 205 ? 4.391 12.555 -1.771 1 95.31 205 GLN A O 1
ATOM 1708 N N . GLY A 1 206 ? 4.453 13.328 0.345 1 94.25 206 GLY A N 1
ATOM 1709 C CA . GLY A 1 206 ? 4.035 14.68 0.013 1 94.25 206 GLY A CA 1
ATOM 1710 C C . GLY A 1 206 ? 5.156 15.695 0.117 1 94.25 206 GLY A C 1
ATOM 1711 O O . GLY A 1 206 ? 5.812 15.805 1.156 1 94.25 206 GLY A O 1
ATOM 1712 N N . TYR A 1 207 ? 5.406 16.391 -0.99 1 91 207 TYR A N 1
ATOM 1713 C CA . TYR A 1 207 ? 6.441 17.422 -1.011 1 91 207 TYR A CA 1
ATOM 1714 C C . TYR A 1 207 ? 6.02 18.594 -1.878 1 91 207 TYR A C 1
ATOM 1716 O O . TYR A 1 207 ? 5.711 18.422 -3.059 1 9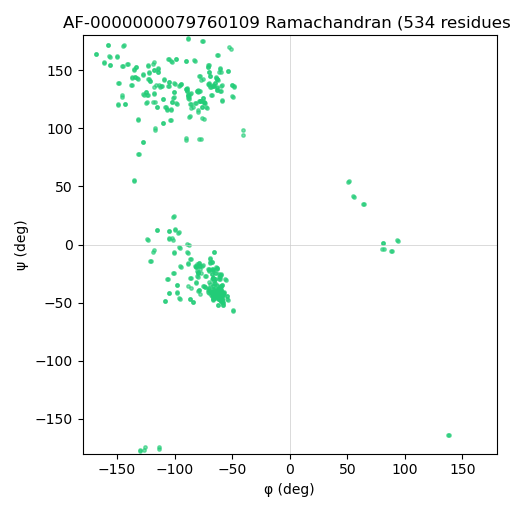1 207 TYR A O 1
ATOM 1724 N N . GLN A 1 208 ? 5.957 19.766 -1.249 1 88 208 GLN A N 1
ATOM 1725 C CA . GLN A 1 208 ? 5.609 21 -1.929 1 88 208 GLN A CA 1
ATOM 1726 C C . GLN A 1 208 ? 4.27 20.891 -2.65 1 88 208 GLN A C 1
ATOM 1728 O O . GLN A 1 208 ? 4.156 21.25 -3.822 1 88 208 GLN A O 1
ATOM 1733 N N . GLY A 1 209 ? 3.385 20.266 -1.997 1 87.81 209 GLY A N 1
ATOM 1734 C CA . GLY A 1 209 ? 2.023 20.172 -2.5 1 87.81 209 GLY A CA 1
ATOM 1735 C C . GLY A 1 209 ? 1.854 19.094 -3.551 1 87.81 209 GLY A C 1
ATOM 1736 O O . GLY A 1 209 ? 0.753 18.891 -4.07 1 87.81 209 GLY A O 1
ATOM 1737 N N . LYS A 1 210 ? 2.922 18.406 -3.816 1 89.94 210 LYS A N 1
ATOM 1738 C CA . LYS A 1 210 ? 2.889 17.359 -4.84 1 89.94 210 LYS A CA 1
ATOM 1739 C C . LYS A 1 210 ? 3.188 15.992 -4.242 1 89.94 210 LYS A C 1
ATOM 1741 O O . LYS A 1 210 ? 3.895 15.883 -3.24 1 89.94 210 LYS A O 1
ATOM 1746 N N . MET A 1 211 ? 2.559 15.07 -4.945 1 92.12 211 MET A N 1
ATOM 1747 C CA . MET A 1 211 ? 2.848 13.703 -4.543 1 92.12 211 MET A CA 1
ATOM 1748 C C . MET A 1 211 ? 4.039 13.148 -5.316 1 92.12 211 MET A C 1
ATOM 1750 O O . MET A 1 211 ? 4.16 13.375 -6.523 1 92.12 211 MET A O 1
ATOM 1754 N N . GLN A 1 212 ? 4.945 12.523 -4.688 1 93.81 212 GLN A N 1
ATOM 1755 C CA . GLN A 1 212 ? 6.082 11.781 -5.215 1 93.81 212 GLN A CA 1
ATOM 1756 C C . GLN A 1 212 ? 6.176 10.398 -4.586 1 93.81 212 GLN A C 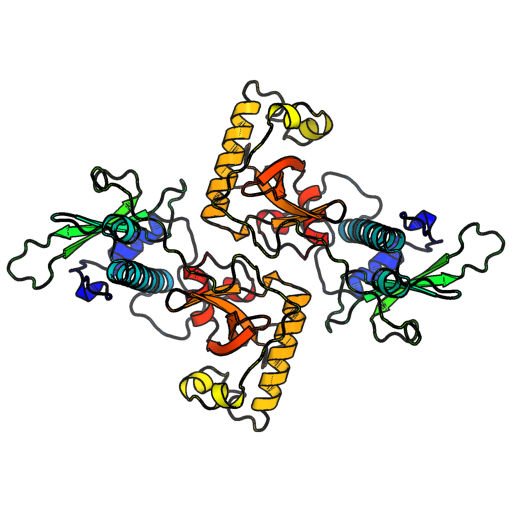1
ATOM 1758 O O . GLN A 1 212 ? 5.234 9.945 -3.928 1 93.81 212 GLN A O 1
ATOM 1763 N N . TYR A 1 213 ? 7.219 9.68 -4.965 1 95.56 213 TYR A N 1
ATOM 1764 C CA . TYR A 1 213 ? 7.41 8.359 -4.363 1 95.56 213 TYR A CA 1
ATOM 1765 C C . 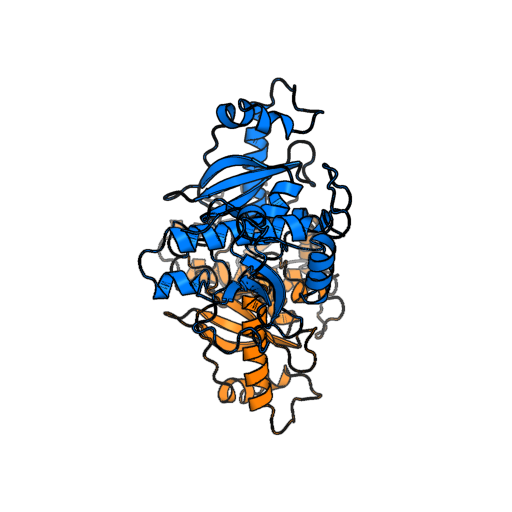TYR A 1 213 ? 8.781 8.258 -3.705 1 95.56 213 TYR A C 1
ATOM 1767 O O . TYR A 1 213 ? 9.695 9.016 -4.039 1 95.56 213 TYR A O 1
ATOM 1775 N N . LEU A 1 214 ? 8.836 7.41 -2.744 1 97.5 214 LEU A N 1
ATOM 1776 C CA . LEU A 1 214 ? 10.086 7.105 -2.053 1 97.5 214 LEU A CA 1
ATOM 1777 C C . LEU A 1 214 ? 10.562 5.695 -2.389 1 97.5 214 LEU A C 1
ATOM 1779 O O . LEU A 1 214 ? 9.828 4.727 -2.213 1 97.5 214 LEU A O 1
ATOM 1783 N N . LEU A 1 215 ? 11.758 5.613 -2.85 1 97.94 215 LEU A N 1
ATOM 1784 C CA . LEU A 1 215 ? 12.414 4.34 -3.129 1 97.94 215 LEU A CA 1
ATOM 1785 C C . LEU A 1 215 ? 13.508 4.059 -2.104 1 97.94 215 LEU A C 1
ATOM 1787 O O . LEU A 1 215 ? 14.461 4.828 -1.979 1 97.94 215 LEU A O 1
ATOM 1791 N N . PRO A 1 216 ? 13.359 2.98 -1.363 1 97.62 216 PRO A N 1
ATOM 1792 C CA . PRO A 1 216 ? 14.453 2.662 -0.438 1 97.62 216 PRO A CA 1
ATOM 1793 C C . PRO A 1 216 ? 15.758 2.32 -1.156 1 97.62 216 PRO A C 1
ATOM 1795 O O . PRO A 1 216 ? 15.742 1.613 -2.168 1 97.62 216 PRO A O 1
ATOM 1798 N N . ILE A 1 217 ? 16.844 2.82 -0.618 1 96.81 217 ILE A N 1
ATOM 1799 C CA . ILE A 1 217 ? 18.156 2.621 -1.201 1 96.81 217 ILE A CA 1
ATOM 1800 C C . ILE A 1 217 ? 19.047 1.854 -0.223 1 96.81 217 ILE A C 1
ATOM 1802 O O . ILE A 1 217 ? 19.172 2.238 0.942 1 96.81 217 ILE A O 1
ATOM 1806 N N . TYR A 1 218 ? 19.656 0.807 -0.792 1 95.88 218 TYR A N 1
ATOM 1807 C CA . TYR A 1 218 ? 20.5 -0.074 0.007 1 95.88 218 TYR A CA 1
ATOM 1808 C C . TYR A 1 218 ? 21.969 0.085 -0.373 1 95.88 218 TYR A C 1
ATOM 1810 O O . TYR A 1 218 ? 22.406 -0.454 -1.389 1 95.88 218 TYR A O 1
ATOM 1818 N N . LEU A 1 219 ? 22.703 0.752 0.459 1 94.88 219 LEU A N 1
ATOM 1819 C CA . LEU A 1 219 ? 24.078 1.057 0.134 1 94.88 219 LEU A CA 1
ATOM 1820 C C . LEU A 1 219 ? 25.031 0.164 0.923 1 94.88 219 LEU A C 1
ATOM 1822 O O . LEU A 1 219 ? 26.031 -0.321 0.382 1 94.88 219 LEU A O 1
ATOM 1826 N N . THR A 1 220 ? 24.75 -0.049 2.16 1 92.88 220 THR A N 1
ATOM 1827 C CA . THR A 1 220 ? 25.688 -0.748 3.035 1 92.88 220 THR A CA 1
ATOM 1828 C C . THR A 1 220 ? 25.188 -2.158 3.338 1 92.88 220 THR A C 1
ATOM 1830 O O . THR A 1 220 ? 25.984 -3.039 3.678 1 92.88 220 THR A O 1
ATOM 1833 N N . ASN A 1 221 ? 23.875 -2.281 3.336 1 88.81 221 ASN A N 1
ATOM 1834 C CA . ASN A 1 221 ? 23.203 -3.537 3.656 1 88.81 221 ASN A CA 1
ATOM 1835 C C . ASN A 1 221 ? 22.047 -3.814 2.699 1 88.81 221 ASN A C 1
ATOM 1837 O O . ASN A 1 221 ? 21.281 -2.908 2.357 1 88.81 221 ASN A O 1
ATOM 1841 N N . GLU A 1 222 ? 21.969 -5.082 2.283 1 86.56 222 GLU A N 1
ATOM 1842 C CA . GLU A 1 222 ? 20.922 -5.422 1.329 1 86.56 222 GLU A CA 1
ATOM 1843 C C . GLU A 1 222 ? 19.578 -5.582 2.025 1 86.56 222 GLU A C 1
ATOM 1845 O O . GLU A 1 222 ? 18.531 -5.559 1.375 1 86.56 222 GLU A O 1
ATOM 1850 N N . LYS A 1 223 ? 19.531 -5.715 3.283 1 87.69 223 LYS A N 1
ATOM 1851 C CA . LYS A 1 223 ? 18.297 -6.02 3.998 1 87.69 223 LYS A CA 1
ATOM 1852 C C . LYS A 1 223 ? 17.719 -4.77 4.645 1 87.69 223 LYS A C 1
ATOM 1854 O O . LYS A 1 223 ? 16.516 -4.711 4.934 1 87.69 223 LYS A O 1
ATOM 1859 N N . LYS A 1 224 ? 18.578 -3.826 4.895 1 93 224 LYS A N 1
ATOM 1860 C CA . LYS A 1 224 ? 18.141 -2.596 5.547 1 93 224 LYS A CA 1
ATOM 1861 C C . LYS A 1 224 ? 18.516 -1.371 4.715 1 93 224 LYS A C 1
ATOM 1863 O O . LYS A 1 224 ? 19.688 -1.118 4.465 1 93 224 LYS A O 1
ATOM 1868 N N . PRO A 1 225 ? 17.516 -0.612 4.367 1 96.5 225 PRO A N 1
ATOM 1869 C CA . PRO A 1 225 ? 17.844 0.574 3.572 1 96.5 225 PRO A CA 1
ATOM 1870 C C . PRO A 1 225 ? 18.578 1.64 4.379 1 96.5 225 PRO A C 1
ATOM 1872 O O . PRO A 1 225 ? 18.344 1.779 5.582 1 96.5 225 PRO A O 1
ATOM 1875 N N . ASP A 1 226 ? 19.438 2.385 3.717 1 96.44 226 ASP A N 1
ATOM 1876 C CA . ASP A 1 226 ? 20.219 3.463 4.324 1 96.44 226 ASP A CA 1
ATOM 1877 C C . ASP A 1 226 ? 19.562 4.82 4.074 1 96.44 226 ASP A C 1
ATOM 1879 O O . ASP A 1 226 ? 19.641 5.723 4.91 1 96.44 226 ASP A O 1
ATOM 1883 N N . LEU A 1 227 ? 18.969 4.957 2.955 1 96.62 227 LEU A N 1
ATOM 1884 C CA . LEU A 1 227 ? 18.375 6.203 2.484 1 96.62 227 LEU A CA 1
ATOM 1885 C C . LEU A 1 227 ? 17.109 5.922 1.677 1 96.62 227 LEU A C 1
ATOM 1887 O O . LEU A 1 227 ? 16.781 4.766 1.421 1 96.62 227 LEU A O 1
ATOM 1891 N N . ALA A 1 228 ? 16.422 6.984 1.376 1 97.88 228 ALA A N 1
ATOM 1892 C CA . ALA A 1 228 ? 15.305 6.93 0.436 1 97.88 228 ALA A CA 1
ATOM 1893 C C . ALA A 1 228 ? 15.516 7.91 -0.715 1 97.88 228 ALA A C 1
ATOM 1895 O O . ALA A 1 228 ? 15.852 9.078 -0.494 1 97.88 228 ALA A O 1
ATOM 1896 N N . LEU A 1 229 ? 15.391 7.426 -1.93 1 97.94 229 LEU A N 1
ATOM 1897 C CA . LEU A 1 229 ? 15.445 8.273 -3.113 1 97.94 229 LEU A CA 1
ATOM 1898 C C . LEU A 1 229 ? 14.062 8.812 -3.465 1 97.94 229 LEU A C 1
ATOM 1900 O O . LEU A 1 229 ? 13.094 8.047 -3.514 1 97.94 229 LEU A O 1
ATOM 1904 N N . THR A 1 230 ? 13.953 10.109 -3.654 1 97.25 230 THR A N 1
ATOM 1905 C CA . THR A 1 230 ? 12.688 10.688 -4.078 1 97.25 230 THR A CA 1
ATOM 1906 C C . THR A 1 230 ? 12.492 10.531 -5.582 1 97.25 230 THR A C 1
ATOM 1908 O O . THR A 1 230 ? 13.414 10.781 -6.359 1 97.25 230 THR A O 1
ATOM 1911 N N . LEU A 1 231 ? 11.328 10.078 -5.949 1 95.75 231 LEU A N 1
ATOM 1912 C CA . LEU A 1 231 ? 10.992 9.883 -7.355 1 95.75 231 LEU A CA 1
ATOM 1913 C C . LEU A 1 231 ? 9.859 10.812 -7.785 1 95.75 231 LEU A C 1
ATOM 1915 O O . LEU A 1 231 ? 8.742 10.711 -7.27 1 95.75 231 LEU A O 1
ATOM 1919 N N . THR A 1 232 ? 10.117 11.664 -8.711 1 93.94 232 THR A N 1
ATOM 1920 C CA . THR A 1 232 ? 9.086 12.5 -9.32 1 93.94 232 THR A CA 1
ATOM 1921 C C . THR A 1 232 ? 8.469 11.805 -10.523 1 93.94 232 THR A C 1
ATOM 1923 O O . THR A 1 232 ? 9.18 11.234 -11.352 1 93.94 232 THR A O 1
ATOM 1926 N N . VAL A 1 233 ? 7.219 11.812 -10.547 1 90.94 233 VAL A N 1
ATOM 1927 C CA . VAL A 1 233 ? 6.52 11.188 -11.664 1 90.94 233 VAL A CA 1
ATOM 1928 C C . VAL A 1 233 ? 6.621 12.07 -12.906 1 90.94 233 VAL A C 1
ATOM 1930 O O . VAL A 1 233 ? 6.238 13.242 -12.875 1 90.94 233 VAL A O 1
ATOM 1933 N N . MET A 1 234 ? 7.16 11.492 -13.93 1 90.06 234 MET A N 1
ATOM 1934 C CA . MET A 1 234 ? 7.238 12.148 -15.234 1 90.06 234 MET A CA 1
ATOM 1935 C C . MET A 1 234 ? 6.375 11.422 -16.266 1 90.06 234 MET A C 1
ATOM 1937 O O . MET A 1 234 ? 5.543 10.586 -15.898 1 90.06 234 MET A O 1
ATOM 1941 N N . GLU A 1 235 ? 6.418 11.859 -17.484 1 87.31 235 GLU A N 1
ATOM 1942 C CA . GLU A 1 235 ? 5.668 11.18 -18.547 1 87.31 235 GLU A CA 1
ATOM 1943 C C . GLU A 1 235 ? 6.375 9.906 -18.984 1 87.31 235 GLU A C 1
ATOM 1945 O O . GLU A 1 235 ? 7.188 9.938 -19.922 1 87.31 235 GLU A O 1
ATOM 1950 N N . GLY A 1 236 ? 6.051 8.82 -18.375 1 86.94 236 GLY A N 1
ATOM 1951 C CA . GLY A 1 236 ? 6.566 7.527 -18.812 1 86.94 236 GLY A CA 1
ATOM 1952 C C . GLY A 1 236 ? 7.824 7.109 -18.078 1 86.94 236 GLY A C 1
ATOM 1953 O O . GLY A 1 236 ? 8.445 6.102 -18.422 1 86.94 236 GLY A O 1
ATOM 1954 N N . TYR A 1 237 ? 8.234 7.91 -17.141 1 91.62 237 TYR A N 1
ATOM 1955 C CA . TYR A 1 237 ? 9.398 7.535 -16.344 1 91.62 237 TYR A CA 1
ATOM 1956 C C . TYR A 1 237 ? 9.398 8.273 -15.008 1 91.62 237 TYR A C 1
ATOM 1958 O O . TYR A 1 237 ? 8.586 9.164 -14.781 1 91.62 237 TYR A O 1
ATOM 1966 N N . TYR A 1 238 ? 10.32 7.887 -14.102 1 93.69 238 TYR A N 1
ATOM 1967 C CA . TYR A 1 238 ? 10.516 8.555 -12.82 1 93.69 238 TYR A CA 1
ATOM 1968 C C . TYR A 1 238 ? 11.852 9.289 -12.789 1 93.69 238 TYR A C 1
ATOM 1970 O O . TYR A 1 238 ? 12.859 8.773 -13.281 1 93.69 238 TYR A O 1
ATOM 1978 N N . LEU A 1 239 ? 11.773 10.484 -12.266 1 95.38 239 LEU A N 1
ATOM 1979 C CA . LEU A 1 239 ? 13 11.25 -12.078 1 95.38 239 LEU A CA 1
ATOM 1980 C C . LEU A 1 239 ? 13.438 11.227 -10.617 1 95.38 239 LEU A C 1
ATOM 1982 O O . LEU A 1 239 ? 12.68 11.625 -9.727 1 95.38 239 LEU A O 1
ATOM 1986 N N . GLY A 1 240 ? 14.602 10.633 -10.398 1 95.88 240 GLY A N 1
ATOM 1987 C CA . GLY A 1 240 ? 15.18 10.68 -9.07 1 95.88 240 GLY A CA 1
ATOM 1988 C C . GLY A 1 240 ? 15.844 12 -8.75 1 95.88 240 GLY A C 1
ATOM 1989 O O . GLY A 1 240 ? 16.797 12.398 -9.414 1 95.88 240 GLY A O 1
ATOM 1990 N N . ASN A 1 241 ? 15.453 12.711 -7.672 1 91.5 241 ASN A N 1
ATOM 1991 C CA . ASN A 1 241 ? 15.852 14.102 -7.43 1 91.5 241 ASN A CA 1
ATOM 1992 C C . ASN A 1 241 ? 16.859 14.203 -6.285 1 91.5 241 ASN A C 1
ATOM 1994 O O . ASN A 1 241 ? 17.812 14.977 -6.363 1 91.5 241 ASN A O 1
ATOM 1998 N N . THR A 1 242 ? 16.594 13.602 -5.246 1 94.06 242 THR A N 1
ATOM 1999 C CA . THR A 1 242 ? 17.391 13.75 -4.043 1 94.06 242 THR A CA 1
ATOM 2000 C C . THR A 1 242 ? 17.234 12.547 -3.125 1 94.06 242 THR A C 1
ATOM 2002 O O . THR A 1 242 ? 16.344 11.719 -3.324 1 94.06 242 THR A O 1
ATOM 2005 N N . CYS A 1 243 ? 18.141 12.43 -2.254 1 95.06 243 CYS A N 1
ATOM 2006 C CA . CYS A 1 243 ? 18.078 11.391 -1.234 1 95.06 243 CYS A CA 1
ATOM 2007 C C . CYS A 1 243 ? 17.688 11.977 0.12 1 95.06 243 CYS A C 1
ATOM 2009 O O . CYS A 1 243 ? 18.141 13.062 0.481 1 95.06 243 CYS A O 1
ATOM 2011 N N . LEU A 1 244 ? 16.906 11.258 0.736 1 96.5 244 LEU A N 1
ATOM 2012 C CA . LEU A 1 244 ? 16.469 11.633 2.078 1 96.5 244 LEU A CA 1
ATOM 2013 C C . LEU A 1 244 ? 16.969 10.625 3.109 1 96.5 244 LEU A C 1
ATOM 2015 O O . LEU A 1 244 ? 17.141 9.445 2.797 1 96.5 244 LEU A O 1
ATOM 2019 N N . THR A 1 245 ? 17.234 11.164 4.352 1 96.06 245 THR A N 1
ATOM 2020 C CA . THR A 1 245 ? 17.375 10.211 5.449 1 96.06 245 THR A CA 1
ATOM 2021 C C . THR A 1 245 ? 16.062 9.453 5.664 1 96.06 245 THR A C 1
ATOM 2023 O O . THR A 1 245 ? 15 9.891 5.207 1 96.06 245 THR A O 1
ATOM 2026 N N . LEU A 1 246 ? 16.156 8.336 6.383 1 96.81 246 LEU A N 1
ATOM 2027 C CA . LEU A 1 246 ? 14.961 7.535 6.621 1 96.81 246 LEU A CA 1
ATOM 2028 C C . LEU A 1 246 ? 13.961 8.297 7.48 1 96.81 246 LEU A C 1
ATOM 2030 O O . LEU A 1 246 ? 12.75 8.172 7.293 1 96.81 246 LEU A O 1
ATOM 2034 N N . GLU A 1 247 ? 14.406 9.117 8.375 1 96.44 247 GLU A N 1
ATOM 2035 C CA . GLU A 1 247 ? 13.523 9.938 9.195 1 96.44 247 GLU A CA 1
ATOM 2036 C C . GLU A 1 247 ? 12.789 10.977 8.352 1 96.44 247 GLU A C 1
ATOM 2038 O O . GLU A 1 247 ? 11.578 11.164 8.5 1 96.44 247 GLU A O 1
ATOM 2043 N N . MET A 1 248 ? 13.547 11.641 7.496 1 95.81 248 MET A N 1
ATOM 2044 C CA . MET A 1 248 ? 12.93 12.602 6.59 1 95.81 248 MET A CA 1
ATOM 2045 C C . MET A 1 248 ? 11.875 11.93 5.719 1 95.81 248 MET A C 1
ATOM 2047 O O . MET A 1 248 ? 10.789 12.477 5.516 1 95.81 248 MET A O 1
ATOM 2051 N N . ALA A 1 249 ? 12.273 10.75 5.242 1 97.5 249 ALA A N 1
ATOM 2052 C CA . ALA A 1 249 ? 11.359 9.969 4.414 1 97.5 249 ALA A CA 1
ATOM 2053 C C . ALA A 1 249 ? 10.07 9.648 5.172 1 97.5 249 ALA A C 1
ATOM 2055 O O . ALA A 1 249 ? 8.977 9.797 4.629 1 97.5 249 ALA A O 1
ATOM 2056 N N . TYR A 1 250 ? 10.203 9.273 6.395 1 97.56 250 TYR A N 1
ATOM 2057 C CA . TYR A 1 250 ? 9.039 8.969 7.219 1 97.56 250 TYR A CA 1
ATOM 2058 C C . TYR A 1 250 ? 8.133 10.188 7.352 1 97.56 250 TYR A C 1
ATOM 2060 O O . TYR A 1 250 ? 6.914 10.086 7.199 1 97.56 250 TYR A O 1
ATOM 2068 N N . LEU A 1 251 ? 8.703 11.297 7.617 1 96.31 251 LEU A N 1
ATOM 2069 C CA . LEU A 1 251 ? 7.941 12.523 7.828 1 96.31 251 LEU A CA 1
ATOM 2070 C C . LEU A 1 251 ? 7.172 12.914 6.57 1 96.31 251 LEU A C 1
ATOM 2072 O O . LEU A 1 251 ? 6 13.281 6.645 1 96.31 251 LEU A O 1
ATOM 2076 N N . ASN A 1 252 ? 7.816 12.781 5.445 1 96.69 252 ASN A N 1
ATOM 2077 C CA . ASN A 1 252 ? 7.164 13.117 4.184 1 96.69 252 ASN A CA 1
ATOM 2078 C C . ASN A 1 252 ? 6.07 12.109 3.836 1 96.69 252 ASN A C 1
ATOM 2080 O O . ASN A 1 252 ? 5.047 12.477 3.254 1 96.69 252 ASN A O 1
ATOM 2084 N N . ALA A 1 253 ? 6.328 10.852 4.148 1 96.62 253 ALA A N 1
ATOM 2085 C CA . ALA A 1 253 ? 5.332 9.812 3.896 1 96.62 253 ALA A CA 1
ATOM 2086 C C . ALA A 1 253 ? 4.105 10 4.785 1 96.62 253 ALA A C 1
ATOM 2088 O O . ALA A 1 253 ? 2.973 9.789 4.348 1 96.62 253 ALA A O 1
ATOM 2089 N N . ARG A 1 254 ? 4.34 10.453 5.988 1 96.44 254 ARG A N 1
ATOM 2090 C CA . ARG A 1 254 ? 3.275 10.547 6.984 1 96.44 254 ARG A CA 1
ATOM 2091 C C . ARG A 1 254 ? 2.234 11.586 6.578 1 96.44 254 ARG A C 1
ATOM 2093 O O . ARG A 1 254 ? 1.057 11.453 6.918 1 96.44 254 ARG A O 1
ATOM 2100 N N . VAL A 1 255 ? 2.629 12.609 5.836 1 95.38 255 VAL A N 1
ATOM 2101 C CA . VAL A 1 255 ? 1.681 13.656 5.484 1 95.38 255 VAL A CA 1
ATOM 2102 C C . VAL A 1 255 ? 0.659 13.117 4.484 1 95.38 255 VAL A C 1
ATOM 2104 O O . VAL A 1 255 ? -0.41 13.711 4.305 1 95.38 255 VAL A O 1
ATOM 2107 N N . ILE A 1 256 ? 1.042 12 3.773 1 92.5 256 ILE A N 1
ATOM 2108 C CA . ILE A 1 256 ? 0.1 11.359 2.863 1 92.5 256 ILE A CA 1
ATOM 2109 C C . ILE A 1 256 ? -0.798 10.398 3.645 1 92.5 256 ILE A C 1
ATOM 2111 O O . ILE A 1 256 ? -2.023 10.43 3.502 1 92.5 256 ILE A O 1
ATOM 2115 N N . SER A 1 257 ? -0.206 9.594 4.406 1 91.94 257 SER A N 1
ATOM 2116 C CA . SER A 1 257 ? -0.873 8.609 5.258 1 91.94 257 SER A CA 1
ATOM 2117 C C . SER A 1 257 ? 0.1 7.988 6.254 1 91.94 257 SER A C 1
ATOM 2119 O O . SER A 1 257 ? 1.316 8.141 6.121 1 91.94 257 SER A O 1
ATOM 2121 N N . SER A 1 258 ? -0.505 7.367 7.25 1 92.06 258 SER A N 1
ATOM 2122 C CA . SER A 1 258 ? 0.366 6.613 8.141 1 92.06 258 SER A CA 1
ATOM 2123 C C . SER A 1 258 ? 1.142 5.539 7.387 1 92.06 258 SER A C 1
ATOM 2125 O O . SER A 1 258 ? 0.547 4.695 6.711 1 92.06 258 SER A O 1
ATOM 2127 N N . PRO A 1 259 ? 2.482 5.559 7.477 1 92 259 PRO A N 1
ATOM 2128 C CA . PRO A 1 259 ? 3.271 4.582 6.719 1 92 259 PRO A CA 1
ATOM 2129 C C . PRO A 1 259 ? 3.016 3.145 7.164 1 92 259 PRO A C 1
ATOM 2131 O O . PRO A 1 259 ? 2.832 2.887 8.359 1 92 259 PRO A O 1
ATOM 2134 N N . ILE A 1 260 ? 3.053 2.242 6.148 1 89.19 260 ILE A N 1
ATOM 2135 C CA . ILE A 1 260 ? 2.836 0.835 6.465 1 89.19 260 ILE A CA 1
ATOM 2136 C C . ILE A 1 260 ? 4.047 0.015 6.031 1 89.19 260 ILE A C 1
ATOM 2138 O O . ILE A 1 260 ? 4.184 -1.153 6.402 1 89.19 260 ILE A O 1
ATOM 2142 N N . ALA A 1 261 ? 4.906 0.626 5.207 1 92 261 ALA A N 1
ATOM 2143 C CA . ALA A 1 261 ? 6.098 -0.085 4.754 1 92 261 ALA A CA 1
ATOM 2144 C C . ALA A 1 261 ? 7.016 -0.422 5.926 1 92 261 ALA A C 1
ATOM 2146 O O . ALA A 1 261 ? 7.371 0.454 6.719 1 92 261 ALA A O 1
ATOM 2147 N N . PRO A 1 262 ? 7.523 -1.577 6 1 91.19 262 PRO A N 1
ATOM 2148 C CA . PRO A 1 262 ? 8.305 -2.02 7.156 1 91.19 262 PRO A CA 1
ATOM 2149 C C . PRO A 1 262 ? 9.57 -1.199 7.363 1 91.19 262 PRO A C 1
ATOM 2151 O O . PRO A 1 262 ? 9.953 -0.922 8.5 1 91.19 262 PRO A O 1
ATOM 2154 N N . TRP A 1 263 ? 10.188 -0.843 6.273 1 94.94 263 TRP A N 1
ATOM 2155 C CA . TRP A 1 263 ? 11.453 -0.132 6.414 1 94.94 263 TRP A CA 1
ATOM 2156 C C . TRP A 1 263 ? 11.242 1.255 7.008 1 94.94 263 TRP A C 1
ATOM 2158 O O . TRP A 1 263 ? 12.188 1.89 7.48 1 94.94 263 TRP A O 1
ATOM 2168 N N . LEU A 1 264 ? 10 1.74 7.023 1 96.12 264 LEU A N 1
ATOM 2169 C CA . LEU A 1 264 ? 9.68 3 7.684 1 96.12 264 LEU A CA 1
ATOM 2170 C C . LEU A 1 264 ? 9.109 2.752 9.078 1 96.12 264 LEU A C 1
ATOM 2172 O O . LEU A 1 264 ? 9.477 3.441 10.031 1 96.12 264 LEU A O 1
ATOM 2176 N N . THR A 1 265 ? 8.258 1.758 9.211 1 94.06 265 THR A N 1
ATOM 2177 C CA . THR A 1 265 ? 7.57 1.529 10.477 1 94.06 265 THR A CA 1
ATOM 2178 C C . THR A 1 265 ? 8.555 1.073 11.555 1 94.06 265 THR A C 1
ATOM 2180 O O . THR A 1 265 ? 8.312 1.268 12.75 1 94.06 265 THR A O 1
ATOM 2183 N N . GLU A 1 266 ? 9.641 0.488 11.18 1 94.69 266 GLU A N 1
ATOM 2184 C CA . GLU A 1 266 ? 10.648 0.029 12.125 1 94.69 266 GLU A CA 1
ATOM 2185 C C . GLU A 1 266 ? 11.352 1.205 12.797 1 94.69 266 GLU A C 1
ATOM 2187 O O . GLU A 1 266 ? 12.023 1.035 13.812 1 94.69 266 GLU A O 1
ATOM 2192 N N . LEU A 1 267 ? 11.219 2.379 12.242 1 96.19 267 LEU A N 1
ATOM 2193 C CA . LEU A 1 267 ? 11.922 3.559 12.727 1 96.19 267 LEU A CA 1
ATOM 2194 C C . LEU A 1 267 ? 11.234 4.141 13.953 1 96.19 267 LEU A C 1
ATOM 2196 O O . LEU A 1 267 ? 11.805 4.973 14.656 1 96.19 267 LEU A O 1
ATOM 2200 N N . VAL A 1 268 ? 9.977 3.77 14.164 1 95.38 268 VAL A N 1
ATOM 2201 C CA . VAL A 1 268 ? 9.188 4.5 15.148 1 95.38 268 VAL A CA 1
ATOM 2202 C C . VAL A 1 268 ? 8.766 3.562 16.281 1 95.38 268 VAL A C 1
ATOM 2204 O O . VAL A 1 268 ? 8.836 2.34 16.125 1 95.38 268 VAL A O 1
ATOM 2207 N N . LYS A 1 269 ? 8.461 4.082 17.484 1 82.81 269 LYS A N 1
ATOM 2208 C CA . LYS A 1 269 ? 8.07 3.402 18.719 1 82.81 269 LYS A CA 1
ATOM 2209 C C . LYS A 1 269 ? 6.574 3.57 18.984 1 82.81 269 LYS A C 1
ATOM 2211 O O . LYS A 1 269 ? 6.02 4.652 18.766 1 82.81 269 LYS A O 1
ATOM 2216 N N . MET B 1 1 ? -4.41 -25.797 -27.375 1 87.5 1 MET B N 1
ATOM 2217 C CA . MET B 1 1 ? -4.828 -25.375 -26.047 1 87.5 1 MET B CA 1
ATOM 2218 C C . MET B 1 1 ? -4.293 -26.328 -24.984 1 87.5 1 MET B C 1
ATOM 2220 O O . MET B 1 1 ? -4.191 -27.531 -25.219 1 87.5 1 MET B O 1
ATOM 2224 N N . ILE B 1 2 ? -3.809 -25.703 -23.922 1 93.81 2 ILE B N 1
ATOM 2225 C CA . ILE B 1 2 ? -3.295 -26.578 -22.875 1 93.81 2 ILE B CA 1
ATOM 2226 C C . ILE B 1 2 ? -4.309 -26.656 -21.734 1 93.81 2 ILE B C 1
ATOM 2228 O O . ILE B 1 2 ? -5.199 -25.812 -21.625 1 93.81 2 ILE B O 1
ATOM 2232 N N . GLU B 1 3 ? -4.156 -27.828 -20.938 1 96.38 3 GLU B N 1
ATOM 2233 C CA . GLU B 1 3 ? -5.02 -28 -19.781 1 96.38 3 GLU B CA 1
ATOM 2234 C C . GLU B 1 3 ? -4.816 -26.875 -18.766 1 96.38 3 GLU B C 1
ATOM 2236 O O . GLU B 1 3 ? -3.691 -26.406 -18.562 1 96.38 3 GLU B O 1
ATOM 2241 N N . THR B 1 4 ? -5.883 -26.516 -18.047 1 96.81 4 THR B N 1
ATOM 2242 C CA . THR B 1 4 ? -5.797 -25.406 -17.109 1 96.81 4 THR B CA 1
ATOM 2243 C C . THR B 1 4 ? -5.621 -25.906 -15.688 1 96.81 4 THR B C 1
ATOM 2245 O O . THR B 1 4 ? -5.41 -25.125 -14.766 1 96.81 4 THR B O 1
ATOM 2248 N N . ASP B 1 5 ? -5.719 -27.125 -15.516 1 97.25 5 ASP B N 1
ATOM 2249 C CA . ASP B 1 5 ? -5.379 -27.766 -14.242 1 97.25 5 ASP B CA 1
ATOM 2250 C C . ASP B 1 5 ? -3.992 -28.406 -14.305 1 97.25 5 ASP B C 1
ATOM 2252 O O . ASP B 1 5 ? -3.691 -29.156 -15.227 1 97.25 5 ASP B O 1
ATOM 2256 N N . LEU B 1 6 ? -3.221 -28.109 -13.305 1 97.94 6 LEU B N 1
ATOM 2257 C CA . LEU B 1 6 ? -1.822 -28.531 -13.289 1 97.94 6 LEU B CA 1
ATOM 2258 C C . LEU B 1 6 ? -1.708 -30.047 -13.406 1 97.94 6 LEU B C 1
ATOM 2260 O O . LEU B 1 6 ? -0.907 -30.562 -14.195 1 97.94 6 LEU B O 1
ATOM 2264 N N . PHE B 1 7 ? -2.564 -30.781 -12.711 1 97.19 7 PHE B N 1
ATOM 2265 C CA . PHE B 1 7 ? -2.447 -32.219 -12.648 1 97.19 7 PHE B CA 1
ATOM 2266 C C . PHE B 1 7 ? -3.074 -32.875 -13.875 1 97.19 7 PHE B C 1
ATOM 2268 O O . PHE B 1 7 ? -2.824 -34.062 -14.156 1 97.19 7 PHE B O 1
ATOM 2275 N N . ASP B 1 8 ? -3.896 -32.156 -14.555 1 96.56 8 ASP B N 1
ATOM 2276 C CA . ASP B 1 8 ? -4.375 -32.625 -15.852 1 96.56 8 ASP B CA 1
ATOM 2277 C C . ASP B 1 8 ? -3.336 -32.375 -16.938 1 96.56 8 ASP B C 1
ATOM 2279 O O . ASP B 1 8 ? -3.266 -33.125 -17.922 1 96.56 8 ASP B O 1
ATOM 2283 N N . PHE B 1 9 ? -2.533 -31.391 -16.766 1 97.19 9 PHE B N 1
ATOM 2284 C CA . PHE B 1 9 ? -1.544 -30.969 -17.75 1 97.19 9 PHE B CA 1
ATOM 2285 C C . PHE B 1 9 ? -0.317 -31.875 -17.703 1 97.19 9 PHE B C 1
ATOM 2287 O O . PHE B 1 9 ? 0.214 -32.25 -18.75 1 97.19 9 PHE B O 1
ATOM 2294 N N . ALA B 1 10 ? 0.093 -32.25 -16.516 1 97.44 10 ALA B N 1
ATOM 2295 C CA . ALA B 1 10 ? 1.358 -32.969 -16.391 1 97.44 10 ALA B CA 1
ATOM 2296 C C . ALA B 1 10 ? 1.291 -34 -15.273 1 97.44 10 ALA B C 1
ATOM 2298 O O . ALA B 1 10 ? 0.487 -33.875 -14.352 1 97.44 10 ALA B O 1
ATOM 2299 N N . TYR B 1 11 ? 2.107 -35 -15.438 1 96.81 11 TYR B N 1
ATOM 2300 C CA . TYR B 1 11 ? 2.422 -35.844 -14.305 1 96.81 11 TYR B CA 1
ATOM 2301 C C . TYR B 1 11 ? 3.367 -35.156 -13.336 1 96.81 11 TYR B C 1
ATOM 2303 O O . TYR B 1 11 ? 4.449 -34.719 -13.727 1 96.81 11 TYR B O 1
ATOM 2311 N N . VAL B 1 12 ? 2.971 -35 -12.086 1 96.94 12 VAL B N 1
ATOM 2312 C CA . VAL B 1 12 ? 3.75 -34.281 -11.086 1 96.94 12 VAL B CA 1
ATOM 2313 C C . VAL B 1 12 ? 4.152 -35.25 -9.961 1 96.94 12 VAL B C 1
ATOM 2315 O O . VAL B 1 12 ? 3.363 -35.5 -9.055 1 96.94 12 VAL B O 1
ATOM 2318 N N . PRO B 1 13 ? 5.363 -35.688 -10.055 1 95.31 13 PRO B N 1
ATOM 2319 C CA . PRO B 1 13 ? 5.816 -36.594 -8.984 1 95.31 13 PRO B CA 1
ATOM 2320 C C . PRO B 1 13 ? 6.152 -35.844 -7.699 1 95.31 13 PRO B C 1
ATOM 2322 O O . PRO B 1 13 ? 6.699 -34.719 -7.75 1 95.31 13 PRO B O 1
ATOM 2325 N N . ASP B 1 14 ? 5.844 -36.375 -6.473 1 96.38 14 ASP B N 1
ATOM 2326 C CA . ASP B 1 14 ? 6.234 -35.844 -5.172 1 96.38 14 ASP B CA 1
ATOM 2327 C C . ASP B 1 14 ? 5.867 -34.375 -5.051 1 96.38 14 ASP B C 1
ATOM 2329 O O . ASP B 1 14 ? 6.723 -33.531 -4.746 1 96.38 14 ASP B O 1
ATOM 2333 N N . TRP B 1 15 ? 4.625 -34.094 -5.285 1 97.56 15 TRP B N 1
ATOM 2334 C CA . TRP B 1 15 ? 4.121 -32.719 -5.363 1 97.56 15 TRP B CA 1
ATOM 2335 C C . TRP B 1 15 ? 4.48 -31.938 -4.109 1 97.56 15 TRP B C 1
ATOM 2337 O O . TRP B 1 15 ? 5.004 -30.828 -4.195 1 97.56 15 TRP B O 1
ATOM 2347 N N . TYR B 1 16 ? 4.262 -32.531 -2.92 1 97.31 16 TYR B N 1
ATOM 2348 C CA . TYR B 1 16 ? 4.512 -31.797 -1.673 1 97.31 16 TYR B CA 1
ATOM 2349 C C . TYR B 1 16 ? 6.008 -31.594 -1.459 1 97.31 16 TYR B C 1
ATOM 2351 O O . TYR B 1 16 ? 6.422 -30.562 -0.923 1 97.31 16 TYR B O 1
ATOM 2359 N N . GLY B 1 17 ? 6.793 -32.562 -1.926 1 97.19 17 GLY B N 1
ATOM 2360 C CA . GLY B 1 17 ? 8.234 -32.375 -1.895 1 97.19 17 GLY B CA 1
ATOM 2361 C C . GLY B 1 17 ? 8.703 -31.234 -2.787 1 97.19 17 GLY B C 1
ATOM 2362 O O . GLY B 1 17 ? 9.578 -30.453 -2.402 1 97.19 17 GLY B O 1
ATOM 2363 N N . GLN B 1 18 ? 8.133 -31.203 -3.961 1 97.94 18 GLN B N 1
ATOM 2364 C CA . GLN B 1 18 ? 8.445 -30.125 -4.895 1 97.94 18 GLN B CA 1
ATOM 2365 C C . GLN B 1 18 ? 8.102 -28.766 -4.297 1 97.94 18 GLN B C 1
ATOM 2367 O O . GLN B 1 18 ? 8.867 -27.812 -4.441 1 97.94 18 GLN B O 1
ATOM 2372 N N . LEU B 1 19 ? 6.984 -28.656 -3.604 1 98.25 19 LEU B N 1
ATOM 2373 C CA . LEU B 1 19 ? 6.57 -27.406 -2.973 1 98.25 19 LEU B CA 1
ATOM 2374 C C . LEU B 1 19 ? 7.523 -27.031 -1.845 1 98.25 19 LEU B C 1
ATOM 2376 O O . LEU B 1 19 ? 7.816 -25.844 -1.646 1 98.25 19 LEU B O 1
ATOM 2380 N N . ASP B 1 20 ? 7.98 -27.969 -1.121 1 97.38 20 ASP B N 1
ATOM 2381 C CA . ASP B 1 20 ? 8.961 -27.719 -0.073 1 97.38 20 ASP B CA 1
ATOM 2382 C C . ASP B 1 20 ? 10.25 -27.141 -0.657 1 97.38 20 ASP B C 1
ATOM 2384 O O . ASP B 1 20 ? 10.797 -26.172 -0.117 1 97.38 20 ASP B O 1
ATOM 2388 N N . GLU B 1 21 ? 10.664 -27.719 -1.735 1 97.38 21 GLU B N 1
ATOM 2389 C CA . GLU B 1 21 ? 11.844 -27.203 -2.42 1 97.38 21 GLU B CA 1
ATOM 2390 C C . GLU B 1 21 ? 11.617 -25.766 -2.904 1 97.38 21 GLU B C 1
ATOM 2392 O O . GLU B 1 21 ? 12.516 -24.922 -2.795 1 97.38 21 GLU B O 1
ATOM 2397 N N . LEU B 1 22 ? 10.477 -25.531 -3.451 1 98.31 22 LEU B N 1
ATOM 2398 C CA . LEU B 1 22 ? 10.141 -24.203 -3.93 1 98.31 22 LEU B CA 1
ATOM 2399 C C . LEU B 1 22 ? 10.164 -23.188 -2.789 1 98.31 22 LEU B C 1
ATOM 2401 O O . LEU B 1 22 ? 10.672 -22.078 -2.955 1 98.31 22 LEU B O 1
ATOM 2405 N N . SER B 1 23 ? 9.633 -23.547 -1.618 1 97.81 23 SER B N 1
ATOM 2406 C CA . SER B 1 23 ? 9.594 -22.656 -0.463 1 97.81 23 SER B CA 1
ATOM 2407 C C . SER B 1 23 ? 11 -22.266 -0.023 1 97.81 23 SER B C 1
ATOM 2409 O O . SER B 1 23 ? 11.219 -21.156 0.471 1 97.81 23 SER B O 1
ATOM 2411 N N . LYS B 1 24 ? 11.945 -23.141 -0.253 1 97.19 24 LYS B N 1
ATOM 2412 C CA . LYS B 1 24 ? 13.328 -22.875 0.117 1 97.19 24 LYS B CA 1
ATOM 2413 C C . LYS B 1 24 ? 14.023 -22.016 -0.937 1 97.19 24 LYS B C 1
ATOM 2415 O O . LYS B 1 24 ? 14.922 -21.234 -0.615 1 97.19 24 LYS B O 1
ATOM 2420 N N . LEU B 1 25 ? 13.609 -22.234 -2.15 1 97.44 25 LEU B N 1
ATOM 2421 C CA . LEU B 1 25 ? 14.195 -21.5 -3.271 1 97.44 25 LEU B CA 1
ATOM 2422 C C . LEU B 1 25 ? 13.719 -20.062 -3.295 1 97.44 25 LEU B C 1
ATOM 2424 O O . LEU B 1 25 ? 14.484 -19.156 -3.639 1 97.44 25 LEU B O 1
ATOM 2428 N N . ALA B 1 26 ? 12.477 -19.797 -2.938 1 97.19 26 ALA B N 1
ATOM 2429 C CA . ALA B 1 26 ? 11.836 -18.5 -3.018 1 97.19 26 ALA B CA 1
ATOM 2430 C C . ALA B 1 26 ? 12.195 -17.625 -1.81 1 97.19 26 ALA B C 1
ATOM 2432 O O . ALA B 1 26 ? 12.641 -18.156 -0.782 1 97.19 26 ALA B O 1
ATOM 2433 N N . LEU B 1 27 ? 12.055 -16.312 -1.987 1 95.06 27 LEU B N 1
ATOM 2434 C CA . LEU B 1 27 ? 12.133 -15.414 -0.845 1 95.06 27 LEU B CA 1
ATOM 2435 C C . LEU B 1 27 ? 11.25 -15.898 0.299 1 95.06 27 LEU B C 1
ATOM 2437 O O . LEU B 1 27 ? 10.125 -16.344 0.072 1 95.06 27 LEU B O 1
ATOM 2441 N N . PRO B 1 28 ? 11.797 -15.844 1.521 1 93.12 28 PRO B N 1
ATOM 2442 C CA . PRO B 1 28 ? 11.031 -16.359 2.662 1 93.12 28 PRO B CA 1
ATOM 2443 C C . PRO B 1 28 ? 9.719 -15.617 2.875 1 93.12 28 PRO B C 1
ATOM 2445 O O . PRO B 1 28 ? 9.688 -14.383 2.846 1 93.12 28 PRO B O 1
ATOM 2448 N N . GLU B 1 29 ? 8.656 -16.266 3.053 1 93.31 29 GLU B N 1
ATOM 2449 C CA . GLU B 1 29 ? 7.332 -15.758 3.408 1 93.31 29 GLU B CA 1
ATOM 2450 C C . GLU B 1 29 ? 6.488 -16.828 4.086 1 93.31 29 GLU B C 1
ATOM 2452 O O . GLU B 1 29 ? 6.789 -18.016 3.982 1 93.31 29 GLU B O 1
ATOM 2457 N N . PRO B 1 30 ? 5.551 -16.375 4.883 1 95.31 30 PRO B N 1
ATOM 2458 C CA . PRO B 1 30 ? 4.699 -17.375 5.535 1 95.31 30 PRO B CA 1
ATOM 2459 C C . PRO B 1 30 ? 3.797 -18.109 4.551 1 95.31 30 PRO B C 1
ATOM 2461 O O . PRO B 1 30 ? 3.115 -17.484 3.738 1 95.31 30 PRO B O 1
ATOM 2464 N N . TRP B 1 31 ? 3.873 -19.484 4.652 1 96.5 31 TRP B N 1
ATOM 2465 C CA . TRP B 1 31 ? 3.098 -20.281 3.707 1 96.5 31 TRP B CA 1
ATOM 2466 C C . TRP B 1 31 ? 2.02 -21.078 4.426 1 96.5 31 TRP B C 1
ATOM 2468 O O . TRP B 1 31 ? 1.455 -22.016 3.857 1 96.5 31 TRP B O 1
ATOM 2478 N N . ARG B 1 32 ? 1.788 -20.734 5.719 1 95.31 32 ARG B N 1
ATOM 2479 C CA . ARG B 1 32 ? 0.751 -21.391 6.504 1 95.31 32 ARG B CA 1
ATOM 2480 C C . ARG B 1 32 ? -0.035 -20.391 7.332 1 95.31 32 ARG B C 1
ATOM 2482 O O . ARG B 1 32 ? 0.529 -19.406 7.832 1 95.31 32 ARG B O 1
ATOM 2489 N N . PHE B 1 33 ? -1.316 -20.609 7.484 1 95.88 33 PHE B N 1
ATOM 2490 C CA . PHE B 1 33 ? -2.137 -19.797 8.383 1 95.88 33 PHE B CA 1
ATOM 2491 C C . PHE B 1 33 ? -1.929 -20.234 9.828 1 95.88 33 PHE B C 1
ATOM 2493 O O . PHE B 1 33 ? -1.743 -21.422 10.117 1 95.88 33 PHE B O 1
ATOM 2500 N N . LYS B 1 34 ? -1.964 -19.281 10.742 1 95 34 LYS B N 1
ATOM 2501 C CA . LYS B 1 34 ? -1.814 -19.578 12.164 1 95 34 LYS B CA 1
ATOM 2502 C C . LYS B 1 34 ? -2.938 -20.484 12.664 1 95 34 LYS B C 1
ATOM 2504 O O . LYS B 1 34 ? -2.689 -21.453 13.375 1 95 34 LYS B O 1
ATOM 2509 N N . LYS B 1 35 ? -4.176 -20.203 12.32 1 91.88 35 LYS B N 1
ATOM 2510 C CA . LYS B 1 35 ? -5.379 -20.938 12.688 1 91.88 35 LYS B CA 1
ATOM 2511 C C . LYS B 1 35 ? -6.262 -21.203 11.469 1 91.88 35 LYS B C 1
ATOM 2513 O O . LYS B 1 35 ? -7.305 -20.562 11.312 1 91.88 35 LYS B O 1
ATOM 2518 N N . PRO B 1 36 ? -5.863 -22.203 10.68 1 91.81 36 PRO B N 1
ATOM 2519 C CA . PRO B 1 36 ? -6.605 -22.453 9.438 1 91.81 36 PRO B CA 1
ATOM 2520 C C . PRO B 1 36 ? -8.031 -22.938 9.695 1 91.81 36 PRO B C 1
ATOM 2522 O O . PRO B 1 36 ? -8.266 -23.734 10.602 1 91.81 36 PRO B O 1
ATOM 2525 N N . ILE B 1 37 ? -8.938 -22.375 8.938 1 83.62 37 ILE B N 1
ATOM 2526 C CA . ILE B 1 37 ? -10.344 -22.766 9.039 1 83.62 37 ILE B CA 1
ATOM 2527 C C . ILE B 1 37 ? -10.547 -24.141 8.398 1 83.62 37 ILE B C 1
ATOM 2529 O O . ILE B 1 37 ? -11.336 -24.953 8.891 1 83.62 37 ILE B O 1
ATOM 2533 N N . TYR B 1 38 ? -9.789 -24.328 7.301 1 79.62 38 TYR B N 1
ATOM 2534 C CA . TYR B 1 38 ? -9.914 -25.594 6.59 1 79.62 38 TYR B CA 1
ATOM 2535 C C . TYR B 1 38 ? -8.625 -26.406 6.711 1 79.62 38 TYR B C 1
ATOM 2537 O O . TYR B 1 38 ? -7.527 -25.859 6.656 1 79.62 38 TYR B O 1
ATOM 2545 N N . LYS B 1 39 ? -8.797 -27.656 6.973 1 85.19 39 LYS B N 1
ATOM 2546 C CA . LYS B 1 39 ? -7.633 -28.547 6.965 1 85.19 39 LYS B CA 1
ATOM 2547 C C . LYS B 1 39 ? -7.242 -28.938 5.543 1 85.19 39 LYS B C 1
ATOM 2549 O O . LYS B 1 39 ? -8.109 -29.188 4.703 1 85.19 39 LYS B O 1
ATOM 2554 N N . THR B 1 40 ? -6.008 -28.812 5.277 1 88.81 40 THR B N 1
ATOM 2555 C CA . THR B 1 40 ? -5.496 -29.188 3.963 1 88.81 40 THR B CA 1
ATOM 2556 C C . THR B 1 40 ? -4.551 -30.375 4.07 1 88.81 40 THR B C 1
ATOM 2558 O O . THR B 1 40 ? -3.988 -30.641 5.137 1 88.81 40 THR B O 1
ATOM 2561 N N . LYS B 1 41 ? -4.453 -31.172 3.027 1 91.12 41 LYS B N 1
ATOM 2562 C CA . LYS B 1 41 ? -3.5 -32.281 2.977 1 91.12 41 LYS B CA 1
ATOM 2563 C C . LYS B 1 41 ? -2.068 -31.781 3.145 1 91.12 41 LYS B C 1
ATOM 2565 O O . LYS B 1 41 ? -1.281 -32.375 3.889 1 91.12 41 LYS B O 1
ATOM 2570 N N . ASN B 1 42 ? -1.781 -30.781 2.416 1 93.88 42 ASN B N 1
ATOM 2571 C CA . ASN B 1 42 ? -0.493 -30.109 2.6 1 93.88 42 ASN B CA 1
ATOM 2572 C C . ASN B 1 42 ? -0.478 -29.266 3.861 1 93.88 42 ASN B C 1
ATOM 2574 O O . ASN B 1 42 ? -1.028 -28.156 3.873 1 93.88 42 ASN B O 1
ATOM 2578 N N . GLU B 1 43 ? 0.179 -29.625 4.844 1 90.25 43 GLU B N 1
ATOM 2579 C CA . GLU B 1 43 ? 0.163 -28.906 6.117 1 90.25 43 GLU B CA 1
ATOM 2580 C C . GLU B 1 43 ? 1.331 -27.922 6.219 1 90.25 43 GLU B C 1
ATOM 2582 O O . GLU B 1 43 ? 1.299 -26.984 7.02 1 90.25 43 GLU B O 1
ATOM 2587 N N . ASP B 1 44 ? 2.314 -28.156 5.383 1 92.25 44 ASP B N 1
ATOM 2588 C CA . ASP B 1 44 ? 3.543 -27.391 5.516 1 92.25 44 ASP B CA 1
ATOM 2589 C C . ASP B 1 44 ? 3.449 -26.078 4.734 1 92.25 44 ASP B C 1
ATOM 2591 O O . ASP B 1 44 ? 3.818 -25.016 5.242 1 92.25 44 ASP B O 1
ATOM 2595 N N . THR B 1 45 ? 2.977 -26.203 3.512 1 96 45 THR B N 1
ATOM 2596 C CA . THR B 1 45 ? 2.939 -25.016 2.656 1 96 45 THR B CA 1
ATOM 2597 C C . THR B 1 45 ? 1.605 -24.922 1.923 1 96 45 THR B C 1
ATOM 2599 O O . THR B 1 45 ? 1.573 -24.766 0.701 1 96 45 THR B O 1
ATOM 2602 N N . PRO B 1 46 ? 0.491 -24.938 2.621 1 96.31 46 PRO B N 1
ATOM 2603 C CA . PRO B 1 46 ? -0.823 -24.922 1.972 1 96.31 46 PRO B CA 1
ATOM 2604 C C . PRO B 1 46 ? -1.058 -23.641 1.155 1 96.31 46 PRO B C 1
ATOM 2606 O O . PRO B 1 46 ? -1.698 -23.703 0.102 1 96.31 46 PRO B O 1
ATOM 2609 N N . ILE B 1 47 ? -0.628 -22.531 1.638 1 97.12 47 ILE B N 1
ATOM 2610 C CA . ILE B 1 47 ? -0.797 -21.266 0.92 1 97.12 47 ILE B CA 1
ATOM 2611 C C . ILE B 1 47 ? -0.033 -21.312 -0.401 1 97.12 47 ILE B C 1
ATOM 2613 O O . ILE B 1 47 ? -0.558 -20.922 -1.444 1 97.12 47 ILE B O 1
ATOM 2617 N N . LEU B 1 48 ? 1.218 -21.844 -0.342 1 98.06 48 LEU B N 1
ATOM 2618 C CA . LEU B 1 48 ? 2.053 -21.969 -1.532 1 98.06 48 LEU B CA 1
ATOM 2619 C C . LEU B 1 48 ? 1.394 -22.875 -2.568 1 98.06 48 LEU B C 1
ATOM 2621 O O . LEU B 1 48 ? 1.433 -22.578 -3.766 1 98.06 48 LEU B O 1
ATOM 2625 N N . GLU B 1 49 ? 0.861 -23.953 -2.111 1 98 49 GLU B N 1
ATOM 2626 C CA . GLU B 1 49 ? 0.177 -24.875 -3.006 1 98 49 GLU B CA 1
ATOM 2627 C C . GLU B 1 49 ? -0.959 -24.188 -3.756 1 98 49 GLU B C 1
ATOM 2629 O O . GLU B 1 49 ? -1.037 -24.266 -4.984 1 98 49 GLU B O 1
ATOM 2634 N N . ARG B 1 50 ? -1.802 -23.547 -3.004 1 96.5 50 ARG B N 1
ATOM 2635 C CA . ARG B 1 50 ? -2.916 -22.844 -3.619 1 96.5 50 ARG B CA 1
ATOM 2636 C C . ARG B 1 50 ? -2.416 -21.766 -4.578 1 96.5 50 ARG B C 1
ATOM 2638 O O . ARG B 1 50 ? -2.977 -21.578 -5.664 1 96.5 50 ARG B O 1
ATOM 2645 N N . TYR B 1 51 ? -1.425 -21.125 -4.184 1 97.56 51 TYR B N 1
ATOM 2646 C CA . TYR B 1 51 ? -0.835 -20.062 -4.996 1 97.56 51 TYR B CA 1
ATOM 2647 C C . TYR B 1 51 ? -0.404 -20.594 -6.355 1 97.56 51 TYR B C 1
ATOM 2649 O O . TYR B 1 51 ? -0.759 -20.031 -7.395 1 97.56 51 TYR B O 1
ATOM 2657 N N . ILE B 1 52 ? 0.326 -21.672 -6.352 1 98.38 52 ILE B N 1
ATOM 2658 C CA . ILE B 1 52 ? 0.871 -22.219 -7.59 1 98.38 52 ILE B CA 1
ATOM 2659 C C . ILE B 1 52 ? -0.269 -22.703 -8.492 1 98.38 52 ILE B C 1
ATOM 2661 O O . ILE B 1 52 ? -0.226 -22.5 -9.711 1 98.38 52 ILE B O 1
ATOM 2665 N N . HIS B 1 53 ? -1.273 -23.297 -7.906 1 97.88 53 HIS B N 1
ATOM 2666 C CA . HIS B 1 53 ? -2.422 -23.719 -8.695 1 97.88 53 HIS B CA 1
ATOM 2667 C C . HIS B 1 53 ? -3.105 -22.531 -9.367 1 97.88 53 HIS B C 1
ATOM 2669 O O . HIS B 1 53 ? -3.469 -22.609 -10.547 1 97.88 53 HIS B O 1
ATOM 2675 N N . ILE B 1 54 ? -3.223 -21.469 -8.633 1 96.88 54 ILE B N 1
ATOM 2676 C CA . ILE B 1 54 ? -3.883 -20.281 -9.164 1 96.88 54 ILE B CA 1
ATOM 2677 C C . ILE B 1 54 ? -3.045 -19.688 -10.297 1 96.88 54 ILE B C 1
ATOM 2679 O O . ILE B 1 54 ? -3.572 -19.359 -11.359 1 96.88 54 ILE B O 1
ATOM 2683 N N . VAL B 1 55 ? -1.798 -19.562 -10.055 1 97.25 55 VAL B N 1
ATOM 2684 C CA . VAL B 1 55 ? -0.895 -18.969 -11.031 1 97.25 55 VAL B CA 1
ATOM 2685 C C . VAL B 1 55 ? -0.841 -19.828 -12.289 1 97.25 55 VAL B C 1
ATOM 2687 O O . VAL B 1 55 ? -0.884 -19.312 -13.406 1 97.25 55 VAL B O 1
ATOM 2690 N N . PHE B 1 56 ? -0.792 -21.188 -12.109 1 98.06 56 PHE B N 1
ATOM 2691 C CA . PHE B 1 56 ? -0.798 -22.094 -13.258 1 98.06 56 PHE B CA 1
ATOM 2692 C C . PHE B 1 56 ? -2.055 -21.891 -14.094 1 98.06 56 PHE B C 1
ATOM 2694 O O . PHE B 1 56 ? -1.977 -21.734 -15.32 1 98.06 56 PHE B O 1
ATOM 2701 N N . ARG B 1 57 ? -3.086 -21.891 -13.43 1 97.25 57 ARG B N 1
ATOM 2702 C CA . ARG B 1 57 ? -4.363 -21.719 -14.109 1 97.25 57 ARG B CA 1
ATOM 2703 C C . ARG B 1 57 ? -4.402 -20.391 -14.867 1 97.25 57 ARG B C 1
ATOM 2705 O O . ARG B 1 57 ? -4.801 -20.344 -16.031 1 97.25 57 ARG B O 1
ATOM 2712 N N . LYS B 1 58 ? -3.971 -19.391 -14.273 1 96.19 58 LYS B N 1
ATOM 2713 C CA . LYS B 1 58 ? -3.971 -18.062 -14.898 1 96.19 58 LYS B CA 1
ATOM 2714 C C . LYS B 1 58 ? -3.086 -18.047 -16.141 1 96.19 58 LYS B C 1
ATOM 2716 O O . LYS B 1 58 ? -3.51 -17.578 -17.203 1 96.19 58 LYS B O 1
ATOM 2721 N N . GLN B 1 59 ? -1.878 -18.5 -15.93 1 97.06 59 GLN B N 1
ATOM 2722 C CA . GLN B 1 59 ? -0.924 -18.5 -17.031 1 97.06 59 GLN B CA 1
ATOM 2723 C C . GLN B 1 59 ? -1.419 -19.359 -18.188 1 97.06 59 GLN B C 1
ATOM 2725 O O . GLN B 1 59 ? -1.235 -19.016 -19.359 1 97.06 59 GLN B O 1
ATOM 2730 N N . SER B 1 60 ? -2.062 -20.484 -17.891 1 97.38 60 SER B N 1
ATOM 2731 C CA . SER B 1 60 ? -2.602 -21.375 -18.906 1 97.38 60 SER B CA 1
ATOM 2732 C C . SER B 1 60 ? -3.764 -20.719 -19.656 1 97.38 60 SER B C 1
ATOM 2734 O O . SER B 1 60 ? -3.861 -20.812 -20.875 1 97.38 60 SER B O 1
ATOM 2736 N N . ILE B 1 61 ? -4.586 -20.047 -18.922 1 96.5 61 ILE B N 1
ATOM 2737 C CA . ILE B 1 61 ? -5.723 -19.375 -19.531 1 96.5 61 ILE B CA 1
ATOM 2738 C C . ILE B 1 61 ? -5.219 -18.25 -20.438 1 96.5 61 ILE B C 1
ATOM 2740 O O . ILE B 1 61 ? -5.703 -18.078 -21.562 1 96.5 61 ILE B O 1
ATOM 2744 N N . ASP B 1 62 ? -4.293 -17.469 -19.969 1 95.94 62 ASP B N 1
ATOM 2745 C CA . ASP B 1 62 ? -3.725 -16.391 -20.766 1 95.94 62 ASP B CA 1
ATOM 2746 C C . ASP B 1 62 ? -3.082 -16.938 -22.047 1 95.94 62 ASP B C 1
ATOM 2748 O O . ASP B 1 62 ? -3.256 -16.359 -23.125 1 95.94 62 ASP B O 1
ATOM 2752 N N . PHE B 1 63 ? -2.381 -18.016 -21.938 1 97 63 PHE B N 1
ATOM 2753 C CA . PHE B 1 63 ? -1.762 -18.688 -23.078 1 97 63 PHE B CA 1
ATOM 2754 C C . PHE B 1 63 ? -2.814 -19.109 -24.094 1 97 63 PHE B C 1
ATOM 2756 O O . PHE B 1 63 ? -2.688 -18.844 -25.281 1 97 63 PHE B O 1
ATOM 2763 N N . ASN B 1 64 ? -3.848 -19.75 -23.562 1 97.25 64 ASN B N 1
ATOM 2764 C CA . ASN B 1 64 ? -4.902 -20.281 -24.422 1 97.25 64 ASN B CA 1
ATOM 2765 C C . ASN B 1 64 ? -5.688 -19.172 -25.109 1 97.25 64 ASN B C 1
ATOM 2767 O O . ASN B 1 64 ? -6.211 -19.359 -26.203 1 97.25 64 ASN B O 1
ATOM 2771 N N . SER B 1 65 ? -5.754 -18.047 -24.484 1 95.5 65 SER B N 1
ATOM 2772 C CA . SER B 1 65 ? -6.598 -16.969 -24.984 1 95.5 65 SER B CA 1
ATOM 2773 C C . SER B 1 65 ? -5.84 -16.094 -25.984 1 95.5 65 SER B C 1
ATOM 2775 O O . SER B 1 65 ? -6.445 -15.273 -26.672 1 95.5 65 SER B O 1
ATOM 2777 N N . GLU B 1 66 ? -4.527 -16.266 -25.906 1 95.31 66 GLU B N 1
ATOM 2778 C CA . GLU B 1 66 ? -3.691 -15.453 -26.781 1 95.31 66 GLU B CA 1
ATOM 2779 C C . GLU B 1 66 ? -3.486 -16.125 -28.141 1 95.31 66 GLU B C 1
ATOM 2781 O O . GLU B 1 66 ? -3.031 -17.266 -28.219 1 95.31 66 GLU B O 1
ATOM 2786 N N . ARG B 1 67 ? -3.781 -15.398 -29.453 1 93.38 67 ARG B N 1
ATOM 2787 C CA . ARG B 1 67 ? -3.73 -15.945 -30.812 1 93.38 67 ARG B CA 1
ATOM 2788 C C . ARG B 1 67 ? -2.318 -15.867 -31.375 1 93.38 67 ARG B C 1
ATOM 2790 O O . ARG B 1 67 ? -1.9 -16.75 -32.125 1 93.38 67 ARG B O 1
ATOM 2797 N N . ASP B 1 68 ? -1.671 -14.789 -30.797 1 95.25 68 ASP B N 1
ATOM 2798 C CA . ASP B 1 68 ? -0.294 -14.609 -31.25 1 95.25 68 ASP B CA 1
ATOM 2799 C C . ASP B 1 68 ? 0.655 -15.539 -30.5 1 95.25 68 ASP B C 1
ATOM 2801 O O . ASP B 1 68 ? 0.743 -15.477 -29.266 1 95.25 68 ASP B O 1
ATOM 2805 N N . ALA B 1 69 ? 1.358 -16.375 -31.234 1 91.12 69 ALA B N 1
ATOM 2806 C CA . ALA B 1 69 ? 2.211 -17.391 -30.641 1 91.12 69 ALA B CA 1
ATOM 2807 C C . ALA B 1 69 ? 3.322 -16.766 -29.812 1 91.12 69 ALA B C 1
ATOM 2809 O O . ALA B 1 69 ? 3.67 -17.266 -28.734 1 91.12 69 ALA B O 1
ATOM 2810 N N . ARG B 1 70 ? 3.902 -15.734 -30.391 1 90.75 70 ARG B N 1
ATOM 2811 C CA . ARG B 1 70 ? 4.992 -15.07 -29.688 1 90.75 70 ARG B CA 1
ATOM 2812 C C . ARG B 1 70 ? 4.504 -14.445 -28.391 1 90.75 70 ARG B C 1
ATOM 2814 O O . ARG B 1 70 ? 5.18 -14.523 -27.359 1 90.75 70 ARG B O 1
ATOM 2821 N N . LYS B 1 71 ? 3.33 -13.852 -28.391 1 93 71 LYS B N 1
ATOM 2822 C CA . LYS B 1 71 ? 2.73 -13.266 -27.188 1 93 71 LYS B CA 1
ATOM 2823 C C . LYS B 1 71 ? 2.295 -14.352 -26.219 1 93 71 LYS B C 1
ATOM 2825 O O . LYS B 1 71 ? 2.439 -14.188 -25 1 93 71 LYS B O 1
ATOM 2830 N N . ALA B 1 72 ? 1.779 -15.383 -26.75 1 95.75 72 ALA B N 1
ATOM 2831 C CA . ALA B 1 72 ? 1.368 -16.516 -25.922 1 95.75 72 ALA B CA 1
ATOM 2832 C C . ALA B 1 72 ? 2.559 -17.109 -25.172 1 95.75 72 ALA B C 1
ATOM 2834 O O . ALA B 1 72 ? 2.441 -17.484 -24 1 95.75 72 ALA B O 1
ATOM 2835 N N . ALA B 1 73 ? 3.707 -17.172 -25.891 1 94.5 73 ALA B N 1
ATOM 2836 C CA . ALA B 1 73 ? 4.926 -17.703 -25.281 1 94.5 73 ALA B CA 1
ATOM 2837 C C . ALA B 1 73 ? 5.375 -16.844 -24.109 1 94.5 73 ALA B C 1
ATOM 2839 O O . ALA B 1 73 ? 6.117 -17.312 -23.234 1 94.5 73 ALA B O 1
ATOM 2840 N N . GLY B 1 74 ? 4.906 -15.609 -24.078 1 94.69 74 GLY B N 1
ATOM 2841 C CA . GLY B 1 74 ? 5.184 -14.711 -22.953 1 94.69 74 GLY B CA 1
ATOM 2842 C C . GLY B 1 74 ? 4.461 -15.109 -21.688 1 94.69 74 GLY B C 1
ATOM 2843 O O . GLY B 1 74 ? 4.887 -14.75 -20.578 1 94.69 74 GLY B O 1
ATOM 2844 N N . TYR B 1 75 ? 3.416 -15.82 -21.812 1 96 75 TYR B N 1
ATOM 2845 C CA . TYR B 1 75 ? 2.652 -16.281 -20.656 1 96 75 TYR B CA 1
ATOM 2846 C C . TYR B 1 75 ? 3.076 -17.688 -20.25 1 96 75 TYR B C 1
ATOM 2848 O O . TYR B 1 75 ? 3.258 -17.969 -19.062 1 96 75 TYR B O 1
ATOM 2856 N N . PHE B 1 76 ? 3.186 -18.531 -21.156 1 97.62 76 PHE B N 1
ATOM 2857 C CA . PHE B 1 76 ? 3.5 -19.938 -20.984 1 97.62 76 PHE B CA 1
ATOM 2858 C C . PHE B 1 76 ? 4.273 -20.469 -22.188 1 97.62 76 PHE B C 1
ATOM 2860 O O . PHE B 1 76 ? 3.801 -20.375 -23.328 1 97.62 76 PHE B O 1
ATOM 2867 N N . HIS B 1 77 ? 5.484 -20.953 -21.906 1 97.5 77 HIS B N 1
ATOM 2868 C CA . HIS B 1 77 ? 6.277 -21.547 -22.969 1 97.5 77 HIS B CA 1
ATOM 2869 C C . HIS B 1 77 ? 5.934 -23.031 -23.156 1 97.5 77 HIS B C 1
ATOM 2871 O O . HIS B 1 77 ? 6.004 -23.812 -22.219 1 97.5 77 HIS B O 1
ATOM 2877 N N . VAL B 1 78 ? 5.5 -23.391 -24.328 1 95.56 78 VAL B N 1
ATOM 2878 C CA . VAL B 1 78 ? 5.219 -24.781 -24.672 1 95.56 78 VAL B CA 1
ATOM 2879 C C . VAL B 1 78 ? 5.859 -25.125 -26.016 1 95.56 78 VAL B C 1
ATOM 2881 O O . VAL B 1 78 ? 5.398 -24.656 -27.062 1 95.56 78 VAL B O 1
ATOM 2884 N N . GLU B 1 79 ? 6.855 -25.859 -25.953 1 92.38 79 GLU B N 1
ATOM 2885 C CA . GLU B 1 79 ? 7.523 -26.359 -27.141 1 92.38 79 GLU B CA 1
ATOM 2886 C C . GLU B 1 79 ? 7.645 -27.891 -27.109 1 92.38 79 GLU B C 1
ATOM 2888 O O . GLU B 1 79 ? 7.105 -28.531 -26.219 1 92.38 79 GLU B O 1
ATOM 2893 N N . ASN B 1 80 ? 8.328 -28.438 -28.078 1 86.69 80 ASN B N 1
ATOM 2894 C CA . ASN B 1 80 ? 8.359 -29.875 -28.281 1 86.69 80 ASN B CA 1
ATOM 2895 C C . ASN B 1 80 ? 8.93 -30.609 -27.062 1 86.69 80 ASN B C 1
ATOM 2897 O O . ASN B 1 80 ? 8.391 -31.625 -26.625 1 86.69 80 ASN B O 1
ATOM 2901 N N . GLU B 1 81 ? 9.945 -30.047 -26.484 1 90.25 81 GLU B N 1
ATOM 2902 C CA . GLU B 1 81 ? 10.594 -30.828 -25.438 1 90.25 81 GLU B CA 1
ATOM 2903 C C . GLU B 1 81 ? 10.523 -30.125 -24.078 1 90.25 81 GLU B C 1
ATOM 2905 O O . GLU B 1 81 ? 10.93 -30.688 -23.062 1 90.25 81 GLU B O 1
ATOM 2910 N N . CYS B 1 82 ? 10 -28.938 -24.109 1 94.38 82 CYS B N 1
ATOM 2911 C CA . CYS B 1 82 ? 10.086 -28.172 -22.875 1 94.38 82 CYS B CA 1
ATOM 2912 C C . CYS B 1 82 ? 8.883 -27.25 -22.719 1 94.38 82 CYS B C 1
ATOM 2914 O O . CYS B 1 82 ? 8.414 -26.672 -23.703 1 94.38 82 CYS B O 1
ATOM 2916 N N . ALA B 1 83 ? 8.398 -27.188 -21.547 1 97.19 83 ALA B N 1
ATOM 2917 C CA . ALA B 1 83 ? 7.371 -26.219 -21.188 1 97.19 83 ALA B CA 1
ATOM 2918 C C . ALA B 1 83 ? 7.699 -25.547 -19.859 1 97.19 83 ALA B C 1
ATOM 2920 O O . ALA B 1 83 ? 8.305 -26.172 -18.984 1 97.19 83 ALA B O 1
ATOM 2921 N N . CYS B 1 84 ? 7.387 -24.281 -19.719 1 98.19 84 CYS B N 1
ATOM 2922 C CA . CYS B 1 84 ? 7.641 -23.609 -18.438 1 98.19 84 CYS B CA 1
ATOM 2923 C C . CYS B 1 84 ? 6.82 -22.328 -18.328 1 98.19 84 CYS B C 1
ATOM 2925 O O . CYS B 1 84 ? 6.371 -21.781 -19.344 1 98.19 84 CYS B O 1
ATOM 2927 N N . PHE B 1 85 ? 6.559 -21.875 -17.156 1 98.19 85 PHE B N 1
ATOM 2928 C CA . PHE B 1 85 ? 5.922 -20.594 -16.875 1 98.19 85 PHE B CA 1
ATOM 2929 C C . PHE B 1 85 ? 6.562 -19.922 -15.664 1 98.19 85 PHE B C 1
ATOM 2931 O O . PHE B 1 85 ? 7.23 -20.578 -14.867 1 98.19 85 PHE B O 1
ATOM 2938 N N . HIS B 1 86 ? 6.473 -18.594 -15.578 1 98 86 HIS B N 1
ATOM 2939 C CA . HIS B 1 86 ? 6.961 -17.828 -14.438 1 98 86 HIS B CA 1
ATOM 2940 C C . HIS B 1 86 ? 6.023 -17.969 -13.242 1 98 86 HIS B C 1
ATOM 2942 O O . HIS B 1 86 ? 4.82 -17.734 -13.359 1 98 86 HIS B O 1
ATOM 2948 N N . THR B 1 87 ? 6.477 -18.344 -12.117 1 98.12 87 THR B N 1
ATOM 2949 C CA . THR B 1 87 ? 5.637 -18.625 -10.961 1 98.12 87 THR B CA 1
ATOM 2950 C C . THR B 1 87 ? 5.195 -17.328 -10.273 1 98.12 87 THR B C 1
ATOM 2952 O O . THR B 1 87 ? 4.289 -17.344 -9.445 1 98.12 87 THR B O 1
ATOM 2955 N N . GLY B 1 88 ? 5.871 -16.219 -10.555 1 96.12 88 GLY B N 1
ATOM 2956 C CA . GLY B 1 88 ? 5.648 -14.977 -9.82 1 96.12 88 GLY B CA 1
ATOM 2957 C C . GLY B 1 88 ? 6.508 -14.859 -8.57 1 96.12 88 GLY B C 1
ATOM 2958 O O . GLY B 1 88 ? 6.492 -13.828 -7.898 1 96.12 88 GLY B O 1
ATOM 2959 N N . LEU B 1 89 ? 7.227 -15.875 -8.258 1 97.25 89 LEU B N 1
ATOM 2960 C CA . LEU B 1 89 ? 8.109 -15.883 -7.098 1 97.25 89 LEU B CA 1
ATOM 2961 C C . LEU B 1 89 ? 9.547 -15.586 -7.508 1 97.25 89 LEU B C 1
ATOM 2963 O O . LEU B 1 89 ? 9.906 -15.711 -8.68 1 97.25 89 LEU B O 1
ATOM 2967 N N . TYR B 1 90 ? 10.328 -15.172 -6.547 1 96.56 90 TYR B N 1
ATOM 2968 C CA . TYR B 1 90 ? 11.719 -14.789 -6.793 1 96.56 90 TYR B CA 1
ATOM 2969 C C . TYR B 1 90 ? 12.641 -15.375 -5.734 1 96.56 90 TYR B C 1
ATOM 2971 O O . TYR B 1 90 ? 12.211 -15.641 -4.609 1 96.56 90 TYR B O 1
ATOM 2979 N N . THR B 1 91 ? 13.82 -15.617 -6.145 1 96 91 THR B N 1
ATOM 2980 C CA . THR B 1 91 ? 14.844 -16.062 -5.211 1 96 91 THR B CA 1
ATOM 2981 C C . THR B 1 91 ? 15.344 -14.898 -4.355 1 96 91 THR B C 1
ATOM 2983 O O . THR B 1 91 ? 14.938 -13.75 -4.562 1 96 91 THR B O 1
ATOM 2986 N N . SER B 1 92 ? 16.219 -15.227 -3.389 1 90.88 92 SER B N 1
ATOM 2987 C CA . SER B 1 92 ? 16.797 -14.211 -2.518 1 90.88 92 SER B CA 1
ATOM 2988 C C . SER B 1 92 ? 17.641 -13.219 -3.311 1 90.88 92 SER B C 1
ATOM 2990 O O . SER B 1 92 ? 17.891 -12.094 -2.854 1 90.88 92 SER B O 1
ATOM 2992 N N . ARG B 1 93 ? 18.062 -13.656 -4.539 1 88.62 93 ARG B N 1
ATOM 2993 C CA . ARG B 1 93 ? 18.828 -12.773 -5.414 1 88.62 93 ARG B CA 1
ATOM 2994 C C . ARG B 1 93 ? 17.922 -12.078 -6.426 1 88.62 93 ARG B C 1
ATOM 2996 O O . ARG B 1 93 ? 18.391 -11.508 -7.406 1 88.62 93 ARG B O 1
ATOM 3003 N N . TYR B 1 94 ? 16.625 -12.227 -6.176 1 90.31 94 TYR B N 1
ATOM 3004 C CA . TYR B 1 94 ? 15.609 -11.539 -6.961 1 90.31 94 TYR B CA 1
ATOM 3005 C C . TYR B 1 94 ? 15.648 -11.992 -8.414 1 90.31 94 TYR B C 1
ATOM 3007 O O . TYR B 1 94 ? 15.508 -11.172 -9.328 1 90.31 94 TYR B O 1
ATOM 3015 N N . LYS B 1 95 ? 15.961 -13.25 -8.57 1 94.44 95 LYS B N 1
ATOM 3016 C CA . LYS B 1 95 ? 15.805 -13.914 -9.859 1 94.44 95 LYS B CA 1
ATOM 3017 C C . LYS B 1 95 ? 14.469 -14.641 -9.953 1 94.44 95 LYS B C 1
ATOM 3019 O O . LYS B 1 95 ? 14.023 -15.258 -8.984 1 94.44 95 LYS B O 1
ATOM 3024 N N . GLY B 1 96 ? 13.836 -14.523 -11.109 1 96.31 96 GLY B N 1
ATOM 3025 C CA . GLY B 1 96 ? 12.547 -15.164 -11.297 1 96.31 96 GLY B CA 1
ATOM 3026 C C . GLY B 1 96 ? 12.609 -16.672 -11.211 1 96.31 96 GLY B C 1
ATOM 3027 O O . GLY B 1 96 ? 13.586 -17.281 -11.656 1 96.31 96 GLY B O 1
ATOM 3028 N N . ILE B 1 97 ? 11.609 -17.234 -10.633 1 98.38 97 ILE B N 1
ATOM 3029 C CA . ILE B 1 97 ? 11.531 -18.688 -10.492 1 98.38 97 ILE B CA 1
ATOM 3030 C C . ILE B 1 97 ? 10.508 -19.25 -11.484 1 98.38 97 ILE B C 1
ATOM 3032 O O . ILE B 1 97 ? 9.391 -18.734 -11.586 1 98.38 97 ILE B O 1
ATOM 3036 N N . TYR B 1 98 ? 10.867 -20.344 -12.125 1 98.62 98 TYR B N 1
ATOM 3037 C CA . TYR B 1 98 ? 10.039 -20.938 -13.172 1 98.62 98 TYR B CA 1
ATOM 3038 C C . TYR B 1 98 ? 9.664 -22.375 -12.82 1 98.62 98 TYR B C 1
ATOM 3040 O O . TYR B 1 98 ? 10.461 -23.109 -12.227 1 98.62 98 TYR B O 1
ATOM 3048 N N . ALA B 1 99 ? 8.469 -22.766 -13.109 1 98.69 99 ALA B N 1
ATOM 3049 C CA . ALA B 1 99 ? 8.062 -24.172 -13.117 1 98.69 99 ALA B CA 1
ATOM 3050 C C . ALA B 1 99 ? 8.359 -24.812 -14.469 1 98.69 99 ALA B C 1
ATOM 3052 O O . ALA B 1 99 ? 7.918 -24.312 -15.508 1 98.69 99 ALA B O 1
ATOM 3053 N N . CYS B 1 100 ? 9.023 -25.969 -14.422 1 98.06 100 CYS B N 1
ATOM 3054 C CA . CYS B 1 100 ? 9.562 -26.547 -15.656 1 98.06 100 CYS B CA 1
ATOM 3055 C C . CYS B 1 100 ? 9.008 -27.938 -15.875 1 98.06 100 CYS B C 1
ATOM 3057 O O . CYS B 1 100 ? 8.867 -28.719 -14.93 1 98.06 100 CYS B O 1
ATOM 3059 N N . PHE B 1 101 ? 8.75 -28.25 -17.172 1 97.81 101 PHE B N 1
ATOM 3060 C CA . PHE B 1 101 ? 8.188 -29.531 -17.562 1 97.81 101 PHE B CA 1
ATOM 3061 C C . PHE B 1 101 ? 8.969 -30.125 -18.734 1 97.81 101 PHE B C 1
ATOM 3063 O O . PHE B 1 101 ? 9.359 -29.406 -19.656 1 97.81 101 PHE B O 1
ATOM 3070 N N . ASP B 1 102 ? 9.125 -31.406 -18.719 1 95.56 102 ASP B N 1
ATOM 3071 C CA . ASP B 1 102 ? 9.656 -32.156 -19.844 1 95.56 102 ASP B CA 1
ATOM 3072 C C . ASP B 1 102 ? 8.547 -32.938 -20.562 1 95.56 102 ASP B C 1
ATOM 3074 O O . ASP B 1 102 ? 7.477 -33.156 -20 1 95.56 102 ASP B O 1
ATOM 3078 N N . ARG B 1 103 ? 8.891 -33.25 -21.734 1 93.62 103 ARG B N 1
ATOM 3079 C CA . ARG B 1 103 ? 7.973 -34.156 -22.406 1 93.62 103 ARG B CA 1
ATOM 3080 C C . ARG B 1 103 ? 7.91 -35.5 -21.672 1 93.62 103 ARG B C 1
ATOM 3082 O O . ARG B 1 103 ? 8.938 -36.031 -21.25 1 93.62 103 ARG B O 1
ATOM 3089 N N . ASN B 1 104 ? 6.68 -35.875 -21.516 1 91.25 104 ASN B N 1
ATOM 3090 C CA . ASN B 1 104 ? 6.488 -37.156 -20.891 1 91.25 104 ASN B CA 1
ATOM 3091 C C . ASN B 1 104 ? 6.691 -38.312 -21.875 1 91.25 104 ASN B C 1
ATOM 3093 O O . ASN B 1 104 ? 5.891 -38.5 -22.797 1 91.25 104 ASN B O 1
ATOM 3097 N N . HIS B 1 105 ? 7.695 -39.156 -21.734 1 84.94 105 HIS B N 1
ATOM 3098 C CA . HIS B 1 105 ? 7.992 -40.219 -22.688 1 84.94 105 HIS B CA 1
ATOM 3099 C C . HIS B 1 105 ? 7.512 -41.562 -22.172 1 84.94 105 HIS B C 1
ATOM 3101 O O . HIS B 1 105 ? 7.75 -42.594 -22.812 1 84.94 105 HIS B O 1
ATOM 3107 N N . LYS B 1 106 ? 6.852 -41.5 -21.094 1 82.12 106 LYS B N 1
ATOM 3108 C CA . LYS B 1 106 ? 6.332 -42.75 -20.578 1 82.12 106 LYS B CA 1
ATOM 3109 C C . LYS B 1 106 ? 5.098 -43.219 -21.359 1 82.12 106 LYS B C 1
ATOM 3111 O O . LYS B 1 106 ? 4.125 -42.469 -21.469 1 82.12 106 LYS B O 1
ATOM 3116 N N . LYS B 1 107 ? 5.223 -44.375 -21.984 1 75.75 107 LYS B N 1
ATOM 3117 C CA . LYS B 1 107 ? 4.199 -44.938 -22.859 1 75.75 107 LYS B CA 1
ATOM 3118 C C . LYS B 1 107 ? 2.889 -45.156 -22.109 1 75.75 107 LYS B C 1
ATOM 3120 O O . LYS B 1 107 ? 1.809 -45.062 -22.703 1 75.75 107 LYS B O 1
ATOM 3125 N N . THR B 1 108 ? 2.982 -45.344 -20.812 1 76.69 108 THR B N 1
ATOM 3126 C CA . THR B 1 108 ? 1.801 -45.688 -20.031 1 76.69 108 THR B CA 1
ATOM 3127 C C . THR B 1 108 ? 1.089 -44.406 -19.547 1 76.69 108 THR B C 1
ATOM 3129 O O . THR B 1 108 ? -0.033 -44.5 -19.047 1 76.69 108 THR B O 1
ATOM 3132 N N . SER B 1 109 ? 1.791 -43.312 -19.812 1 75.44 109 SER B N 1
ATOM 3133 C CA . SER B 1 109 ? 1.19 -42.094 -19.281 1 75.44 109 SER B CA 1
ATOM 3134 C C . SER B 1 109 ? 0.321 -41.406 -20.328 1 75.44 109 SER B C 1
ATOM 3136 O O . SER B 1 109 ? 0.66 -41.406 -21.516 1 75.44 109 SER B O 1
ATOM 3138 N N . MET B 1 110 ? -0.809 -40.938 -19.891 1 83.06 110 MET B N 1
ATOM 3139 C CA . MET B 1 110 ? -1.728 -40.219 -20.766 1 83.06 110 MET B CA 1
ATOM 3140 C C . MET B 1 110 ? -1.418 -38.719 -20.766 1 83.06 110 MET B C 1
ATOM 3142 O O . MET B 1 110 ? -2.047 -37.969 -21.5 1 83.06 110 MET B O 1
ATOM 3146 N N . LYS B 1 111 ? -0.393 -38.438 -19.984 1 88.81 111 LYS B N 1
ATOM 3147 C CA . LYS B 1 111 ? -0.055 -37.031 -19.938 1 88.81 111 LYS B CA 1
ATOM 3148 C C . LYS B 1 111 ? 1.133 -36.719 -20.828 1 88.81 111 LYS B C 1
ATOM 3150 O O . LYS B 1 111 ? 2.109 -37.469 -20.875 1 88.81 111 LYS B O 1
ATOM 3155 N N . ASP B 1 112 ? 1.079 -35.656 -21.5 1 90.81 112 ASP B N 1
ATOM 3156 C CA . ASP B 1 112 ? 2.113 -35.25 -22.453 1 90.81 112 ASP B CA 1
ATOM 3157 C C . ASP B 1 112 ? 3.332 -34.688 -21.75 1 90.81 112 ASP B C 1
ATOM 3159 O O . ASP B 1 112 ? 4.441 -34.688 -22.281 1 90.81 112 ASP B O 1
ATOM 3163 N N . TRP B 1 113 ? 3.068 -34.188 -20.516 1 96.69 113 TRP B N 1
ATOM 3164 C CA . TRP B 1 113 ? 4.148 -33.469 -19.859 1 96.69 113 TRP B CA 1
ATOM 3165 C C . TRP B 1 113 ? 4.5 -34.094 -18.516 1 96.69 113 TRP B C 1
ATOM 3167 O O . TRP B 1 113 ? 3.656 -34.75 -17.875 1 96.69 113 TRP B O 1
ATOM 3177 N N . TYR B 1 114 ? 5.75 -34 -18.188 1 97 114 TYR B N 1
ATOM 3178 C CA . TYR B 1 114 ? 6.316 -34.438 -16.906 1 97 114 TYR B CA 1
ATOM 3179 C C . TYR B 1 114 ? 6.91 -33.25 -16.141 1 97 114 TYR B C 1
ATOM 3181 O O . TYR B 1 114 ? 7.781 -32.562 -16.656 1 97 114 TYR B O 1
ATOM 3189 N N . PHE B 1 115 ? 6.402 -33.062 -14.922 1 97.81 115 PHE B N 1
ATOM 3190 C CA . PHE B 1 115 ? 6.887 -31.953 -14.117 1 97.81 115 PHE B CA 1
ATOM 3191 C C . PHE B 1 115 ? 8.297 -32.219 -13.609 1 97.81 115 PHE B C 1
ATOM 3193 O O . PHE B 1 115 ? 8.508 -33.156 -12.836 1 97.81 115 PHE B O 1
ATOM 3200 N N . ARG B 1 116 ? 9.203 -31.422 -14 1 96.25 116 ARG B N 1
ATOM 3201 C CA . ARG B 1 116 ? 10.609 -31.594 -13.633 1 96.25 116 ARG B CA 1
ATOM 3202 C C . ARG B 1 116 ? 10.906 -30.938 -12.289 1 96.25 116 ARG B C 1
ATOM 3204 O O . ARG B 1 116 ? 11.766 -31.406 -11.539 1 96.25 116 ARG B O 1
ATOM 3211 N N . GLY B 1 117 ? 10.242 -29.75 -12.07 1 97.69 117 GLY B N 1
ATOM 3212 C CA . GLY B 1 117 ? 10.492 -28.984 -10.852 1 97.69 117 GLY B CA 1
ATOM 3213 C C . GLY B 1 117 ? 10.594 -27.5 -11.094 1 97.69 117 GLY B C 1
ATOM 3214 O O . GLY B 1 117 ? 10.086 -26.984 -12.094 1 97.69 117 GLY B O 1
ATOM 3215 N N . PHE B 1 118 ? 11.156 -26.797 -10.07 1 98.44 118 PHE B N 1
ATOM 3216 C CA . PHE B 1 118 ? 11.305 -25.359 -10.109 1 98.44 118 PHE B CA 1
ATOM 3217 C C . PHE B 1 118 ? 12.773 -24.969 -10.266 1 98.44 118 PHE B C 1
ATOM 3219 O O . PHE B 1 118 ? 13.656 -25.641 -9.727 1 98.44 118 PHE B O 1
ATOM 3226 N N . CYS B 1 119 ? 12.992 -23.953 -11.023 1 97.81 119 CYS B N 1
ATOM 3227 C CA . CYS B 1 119 ? 14.352 -23.438 -11.156 1 97.81 119 CYS B CA 1
ATOM 3228 C C . CYS B 1 119 ? 14.352 -21.938 -11.43 1 97.81 119 CYS B C 1
ATOM 3230 O O . CYS B 1 119 ? 13.305 -21.359 -11.75 1 97.81 119 CYS B O 1
ATOM 3232 N N . ASP B 1 120 ? 15.406 -21.281 -11.234 1 96.38 120 ASP B N 1
ATOM 3233 C CA . ASP B 1 120 ? 15.469 -19.844 -11.484 1 96.38 120 ASP B CA 1
ATOM 3234 C C . ASP B 1 120 ? 15.867 -19.562 -12.93 1 96.38 120 ASP B C 1
ATOM 3236 O O . ASP B 1 120 ? 16.141 -20.484 -13.695 1 96.38 120 ASP B O 1
ATOM 3240 N N . GLU B 1 121 ? 15.914 -18.344 -13.312 1 94.25 121 GLU B N 1
ATOM 3241 C CA . GLU B 1 121 ? 16.078 -17.922 -14.703 1 94.25 121 GLU B CA 1
ATOM 3242 C C . GLU B 1 121 ? 17.469 -18.234 -15.219 1 94.25 121 GLU B C 1
ATOM 3244 O O . GLU B 1 121 ? 17.719 -18.188 -16.422 1 94.25 121 GLU B O 1
ATOM 3249 N N . LEU B 1 122 ? 18.406 -18.594 -14.367 1 93.5 122 LEU B N 1
ATOM 3250 C CA . LEU B 1 122 ? 19.781 -18.875 -14.781 1 93.5 122 LEU B CA 1
ATOM 3251 C C . LEU B 1 122 ? 20 -20.359 -14.992 1 93.5 122 LEU B C 1
ATOM 3253 O O . LEU B 1 122 ? 21.062 -20.797 -15.43 1 93.5 122 LEU B O 1
ATOM 3257 N N . SER B 1 123 ? 19 -21.094 -14.75 1 95.06 123 SER B N 1
ATOM 3258 C CA . SER B 1 123 ? 19.109 -22.547 -14.883 1 95.06 123 SER B CA 1
ATOM 3259 C C . SER B 1 123 ? 19.406 -22.953 -16.328 1 95.06 123 SER B C 1
ATOM 3261 O O . SER B 1 123 ? 18.828 -22.391 -17.266 1 95.06 123 SER B O 1
ATOM 3263 N N . PRO B 1 124 ? 20.203 -23.938 -16.531 1 94 124 PRO B N 1
ATOM 3264 C CA . PRO B 1 124 ? 20.453 -24.469 -17.875 1 94 124 PRO B CA 1
ATOM 3265 C C . PRO B 1 124 ? 19.188 -25.016 -18.547 1 94 124 PRO B C 1
ATOM 3267 O O . PRO B 1 124 ? 19.109 -25.062 -19.781 1 94 124 PRO B O 1
ATOM 3270 N N . PHE B 1 125 ? 18.312 -25.438 -17.766 1 91.81 125 PHE B N 1
ATOM 3271 C CA . PHE B 1 125 ? 17.062 -25.953 -18.297 1 91.81 125 PHE B CA 1
ATOM 3272 C C . PHE B 1 125 ? 16.375 -24.922 -19.188 1 91.81 125 PHE B C 1
ATOM 3274 O O . PHE B 1 125 ? 15.688 -25.281 -20.141 1 91.81 125 PHE B O 1
ATOM 3281 N N . LEU B 1 126 ? 16.594 -23.656 -18.859 1 94.31 126 LEU B N 1
ATOM 3282 C CA . LEU B 1 126 ? 15.883 -22.594 -19.562 1 94.31 126 LEU B CA 1
ATOM 3283 C C . LEU B 1 126 ? 16.766 -21.969 -20.625 1 94.31 126 LEU B C 1
ATOM 3285 O O . LEU B 1 126 ? 16.406 -20.938 -21.203 1 94.31 126 LEU B O 1
ATOM 3289 N N . LYS B 1 127 ? 17.828 -22.562 -20.938 1 92.88 127 LYS B N 1
ATOM 3290 C CA . LYS B 1 127 ? 18.859 -21.984 -21.812 1 92.88 127 LYS B CA 1
ATOM 3291 C C . LYS B 1 127 ? 18.297 -21.656 -23.188 1 92.88 127 LYS B C 1
ATOM 3293 O O . LYS B 1 127 ? 18.672 -20.656 -23.797 1 92.88 127 LYS B O 1
ATOM 3298 N N . TYR B 1 128 ? 17.391 -22.453 -23.703 1 91 128 TYR B N 1
ATOM 3299 C CA . TYR B 1 128 ? 16.906 -22.281 -25.062 1 91 128 TYR B CA 1
ATOM 3300 C C . TYR B 1 128 ? 15.508 -21.672 -25.078 1 91 128 TYR B C 1
ATOM 3302 O O . TYR B 1 128 ? 14.859 -21.625 -26.125 1 91 128 TYR B O 1
ATOM 3310 N N . VAL B 1 129 ? 15.055 -21.328 -23.938 1 94.25 129 VAL B N 1
ATOM 3311 C CA . VAL B 1 129 ? 13.734 -20.719 -23.859 1 94.25 129 VAL B CA 1
ATOM 3312 C C . VAL B 1 129 ? 13.844 -19.219 -24.078 1 94.25 129 VAL B C 1
ATOM 3314 O O . VAL B 1 129 ? 14.367 -18.5 -23.219 1 94.25 129 VAL B O 1
ATOM 3317 N N . GLN B 1 130 ? 13.328 -18.766 -25.234 1 91.12 130 GLN B N 1
ATOM 3318 C CA . GLN B 1 130 ? 13.32 -17.359 -25.594 1 91.12 130 GLN B CA 1
ATOM 3319 C C . GLN B 1 130 ? 12.07 -17 -26.391 1 91.12 130 GLN B C 1
ATOM 3321 O O . GLN B 1 130 ? 11.789 -17.609 -27.422 1 91.12 130 GLN B O 1
ATOM 3326 N N . PRO B 1 131 ? 11.406 -15.961 -25.875 1 92.25 131 PRO B N 1
ATOM 3327 C CA . PRO B 1 131 ? 11.562 -15.219 -24.625 1 92.25 131 PRO B CA 1
ATOM 3328 C C . PRO B 1 131 ? 11.156 -16.031 -23.406 1 92.25 131 PRO B C 1
ATOM 3330 O O . PRO B 1 131 ? 10.344 -16.953 -23.516 1 92.25 131 PRO B O 1
ATOM 3333 N N . LEU B 1 132 ? 11.766 -15.648 -22.203 1 95.56 132 LEU B N 1
ATOM 3334 C CA . LEU B 1 132 ? 11.281 -16.219 -20.953 1 95.56 132 LEU B CA 1
ATOM 3335 C C . LEU B 1 132 ? 9.883 -15.711 -20.625 1 95.56 132 LEU B C 1
ATOM 3337 O O . LEU B 1 132 ? 9.594 -14.523 -20.812 1 95.56 132 LEU B O 1
ATOM 3341 N N . PRO B 1 133 ? 9.055 -16.656 -20.219 1 96.81 133 PRO B N 1
ATOM 3342 C CA . PRO B 1 133 ? 7.727 -16.203 -19.812 1 96.81 133 PRO B CA 1
ATOM 3343 C C . PRO B 1 133 ? 7.793 -15.102 -18.75 1 96.81 133 PRO B C 1
ATOM 3345 O O . PRO B 1 133 ? 8.734 -15.062 -17.953 1 96.81 133 PRO B O 1
ATOM 3348 N N . GLN B 1 134 ? 6.859 -14.242 -18.75 1 94.31 134 GLN B N 1
ATOM 3349 C CA . GLN B 1 134 ? 6.789 -13.125 -17.828 1 94.31 134 GLN B CA 1
ATOM 3350 C C . GLN B 1 134 ? 6.012 -13.5 -16.562 1 94.31 134 GLN B C 1
ATOM 3352 O O . GLN B 1 134 ? 5.285 -14.5 -16.562 1 94.31 134 GLN B O 1
ATOM 3357 N N . MET B 1 135 ? 6.254 -12.766 -15.516 1 93.81 135 MET B N 1
ATOM 3358 C CA . MET B 1 135 ? 5.492 -13 -14.297 1 93.81 135 MET B CA 1
ATOM 3359 C C . MET B 1 135 ? 4.004 -12.781 -14.531 1 93.81 135 MET B C 1
ATOM 3361 O O . MET B 1 135 ? 3.615 -11.984 -15.383 1 93.81 135 MET B O 1
ATOM 3365 N N . PRO B 1 136 ? 3.191 -13.469 -13.781 1 93.31 136 PRO B N 1
ATOM 3366 C CA . PRO B 1 136 ? 1.745 -13.297 -13.938 1 93.31 136 PRO B CA 1
ATOM 3367 C C . PRO B 1 136 ? 1.288 -11.859 -13.703 1 93.31 136 PRO B C 1
ATOM 3369 O O . PRO B 1 136 ? 1.803 -11.188 -12.805 1 93.31 136 PRO B O 1
ATOM 3372 N N . SER B 1 137 ? 0.404 -11.445 -14.578 1 89.25 137 SER B N 1
ATOM 3373 C CA . SER B 1 137 ? -0.113 -10.078 -14.477 1 89.25 137 SER B CA 1
ATOM 3374 C C . SER B 1 137 ? -1.638 -10.07 -14.461 1 89.25 137 SER B C 1
ATOM 3376 O O . SER B 1 137 ? -2.277 -10.961 -15.023 1 89.25 137 SER B O 1
ATOM 3378 N N . TYR B 1 138 ? -2.188 -9.164 -13.766 1 88.62 138 TYR B N 1
ATOM 3379 C CA . TYR B 1 138 ? -3.633 -8.984 -13.68 1 88.62 138 TYR B CA 1
ATOM 3380 C C . TYR B 1 138 ? -4.051 -7.625 -14.227 1 88.62 138 TYR B C 1
ATOM 3382 O O . TYR B 1 138 ? -3.395 -6.613 -13.969 1 88.62 138 TYR B O 1
ATOM 3390 N N . TYR B 1 139 ? -5.059 -7.633 -14.977 1 81.38 139 TYR B N 1
ATOM 3391 C CA . TYR B 1 139 ? -5.488 -6.418 -15.664 1 81.38 139 TYR B CA 1
ATOM 3392 C C . TYR B 1 139 ? -6.469 -5.625 -14.805 1 81.38 139 TYR B C 1
ATOM 3394 O O . TYR B 1 139 ? -7.32 -6.207 -14.125 1 81.38 139 TYR B O 1
ATOM 3402 N N . MET B 1 140 ? -6.219 -4.297 -14.75 1 75.56 140 MET B N 1
ATOM 3403 C CA . MET B 1 140 ? -7.188 -3.41 -14.117 1 75.56 140 MET B CA 1
ATOM 3404 C C . MET B 1 140 ? -8.047 -2.701 -15.164 1 75.56 140 MET B C 1
ATOM 3406 O O . MET B 1 140 ? -7.539 -2.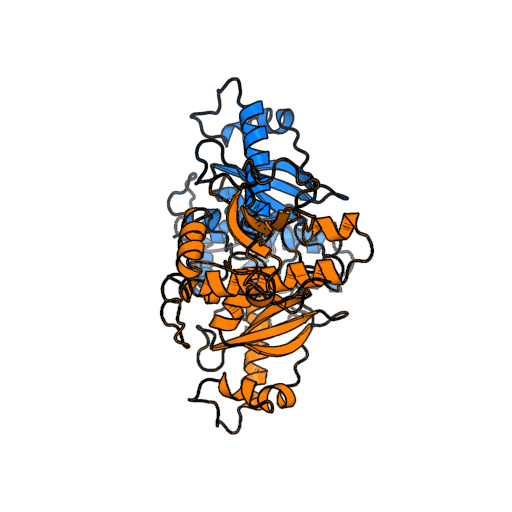299 -16.219 1 75.56 140 MET B O 1
ATOM 3410 N N . ALA B 1 141 ? -9.414 -2.795 -15.016 1 62.41 141 ALA B N 1
ATOM 3411 C CA . ALA B 1 141 ? -10.359 -2.207 -15.961 1 62.41 141 ALA B CA 1
ATOM 3412 C C . ALA B 1 141 ? -10.008 -0.751 -16.25 1 62.41 141 ALA B C 1
ATOM 3414 O O . ALA B 1 141 ? -10.141 -0.292 -17.391 1 62.41 141 ALA B O 1
ATOM 3415 N N . GLN B 1 142 ? -9.93 0.048 -15.258 1 57.47 142 GLN B N 1
ATOM 3416 C CA . GLN B 1 142 ? -9.617 1.45 -15.516 1 57.47 142 GLN B CA 1
ATOM 3417 C C . GLN B 1 142 ? -8.109 1.684 -15.531 1 57.47 142 GLN B C 1
ATOM 3419 O O . GLN B 1 142 ? -7.363 0.985 -14.852 1 57.47 142 GLN B O 1
ATOM 3424 N N . ASN B 1 143 ? -7.621 2.252 -16.578 1 51.38 143 ASN B N 1
ATOM 3425 C CA . ASN B 1 143 ? -6.238 2.615 -16.875 1 51.38 143 ASN B CA 1
ATOM 3426 C C . ASN B 1 143 ? -5.543 3.191 -15.641 1 51.38 143 ASN B C 1
ATOM 3428 O O . ASN B 1 143 ? -5.66 4.387 -15.359 1 51.38 143 ASN B O 1
ATOM 3432 N N . GLY B 1 144 ? -4.852 2.432 -14.883 1 52.94 144 GLY B N 1
ATOM 3433 C CA . GLY B 1 144 ? -3.762 2.926 -14.055 1 52.94 144 GLY B CA 1
ATOM 3434 C C . GLY B 1 144 ? -4.234 3.529 -12.742 1 52.94 144 GLY B C 1
ATOM 3435 O O . GLY B 1 144 ? -3.432 4.051 -11.969 1 52.94 144 GLY B O 1
ATOM 3436 N N . ALA B 1 145 ? -5.719 3.604 -12.57 1 56.41 145 ALA B N 1
ATOM 3437 C CA . ALA B 1 145 ? -6.023 4.395 -11.383 1 56.41 145 ALA B CA 1
ATOM 3438 C C . ALA B 1 145 ? -5.969 3.537 -10.117 1 56.41 145 ALA B C 1
ATOM 3440 O O . ALA B 1 145 ? -6.461 2.404 -10.109 1 56.41 145 ALA B O 1
ATOM 3441 N N . GLY B 1 146 ? -5.039 3.865 -9.156 1 74.69 146 GLY B N 1
ATOM 3442 C CA . GLY B 1 146 ? -5.059 3.312 -7.809 1 74.69 146 GLY B CA 1
ATOM 3443 C C . GLY B 1 146 ? -6.41 3.445 -7.133 1 74.69 146 GLY B C 1
ATOM 3444 O O . GLY B 1 146 ? -7.371 3.93 -7.738 1 74.69 146 GLY B O 1
ATOM 3445 N N . PHE B 1 147 ? -6.684 2.857 -6.086 1 82.12 147 PHE B N 1
ATOM 3446 C CA . PHE B 1 147 ? -7.918 2.936 -5.316 1 82.12 147 PHE B CA 1
ATOM 3447 C C . PHE B 1 147 ? -8.312 4.387 -5.07 1 82.12 147 PHE B C 1
ATOM 3449 O O . PHE B 1 147 ? -7.484 5.195 -4.641 1 82.12 147 PHE B O 1
ATOM 3456 N N . GLN B 1 148 ? -9.539 4.707 -5.418 1 83.06 148 GLN B N 1
ATOM 3457 C CA . GLN B 1 148 ? -10.078 6.043 -5.184 1 83.06 148 GLN B CA 1
ATOM 3458 C C . GLN B 1 148 ? -11.016 6.055 -3.979 1 83.06 148 GLN B C 1
ATOM 3460 O O . GLN B 1 148 ? -12.18 5.66 -4.086 1 83.06 148 GLN B O 1
ATOM 3465 N N . PRO B 1 149 ? -10.539 6.629 -2.93 1 80.44 149 PRO B N 1
ATOM 3466 C CA . PRO B 1 149 ? -11.336 6.566 -1.699 1 80.44 149 PRO B CA 1
ATOM 3467 C C . PRO B 1 149 ? -12.648 7.34 -1.801 1 80.44 149 PRO B C 1
ATOM 3469 O O . PRO B 1 149 ? -13.586 7.074 -1.048 1 80.44 149 PRO B O 1
ATOM 3472 N N . ASP B 1 150 ? -12.734 8.305 -2.734 1 80.5 150 ASP B N 1
ATOM 3473 C CA . ASP B 1 150 ? -13.906 9.172 -2.82 1 80.5 150 ASP B CA 1
ATOM 3474 C C . ASP B 1 150 ? -15.008 8.523 -3.662 1 80.5 150 ASP B C 1
ATOM 3476 O O . ASP B 1 150 ? -16.141 9 -3.672 1 80.5 150 ASP B O 1
ATOM 3480 N N . TRP B 1 151 ? -14.633 7.441 -4.375 1 88.25 151 TRP B N 1
ATOM 3481 C CA . TRP B 1 151 ? -15.648 6.758 -5.172 1 88.25 151 TRP B CA 1
ATOM 3482 C C . TRP B 1 151 ? -16.641 6.027 -4.277 1 88.25 151 TRP B C 1
ATOM 3484 O O . TRP B 1 151 ? -16.266 5.438 -3.264 1 88.25 151 TRP B O 1
ATOM 3494 N N . PRO B 1 152 ? -17.875 6.137 -4.672 1 92.19 152 PRO B N 1
ATOM 3495 C CA . PRO B 1 152 ? -18.859 5.41 -3.875 1 92.19 152 PRO B CA 1
ATOM 3496 C C . PRO B 1 152 ? -18.781 3.898 -4.059 1 92.19 152 PRO B C 1
ATOM 3498 O O . PRO B 1 152 ? -18.297 3.426 -5.094 1 92.19 152 PRO B O 1
ATOM 3501 N N . ILE B 1 153 ? -19.188 3.186 -3.029 1 94.56 153 ILE B N 1
ATOM 3502 C CA . ILE B 1 153 ? -19.281 1.729 -3.068 1 94.56 153 ILE B CA 1
ATOM 3503 C C . ILE B 1 153 ? -20.75 1.306 -3.143 1 94.56 153 ILE B C 1
ATOM 3505 O O . ILE B 1 153 ? -21.547 1.639 -2.26 1 94.56 153 ILE B O 1
ATOM 3509 N N . ARG B 1 154 ? -21.094 0.673 -4.223 1 95.38 154 ARG B N 1
ATOM 3510 C CA . ARG B 1 154 ? -22.453 0.134 -4.371 1 95.38 154 ARG B CA 1
ATOM 3511 C C . ARG B 1 154 ? -22.484 -1.356 -4.047 1 95.38 154 ARG B C 1
ATOM 3513 O O . ARG B 1 154 ? -21.734 -2.141 -4.637 1 95.38 154 ARG B O 1
ATOM 3520 N N . VAL B 1 155 ? -23.281 -1.72 -3.096 1 94.44 155 VAL B N 1
ATOM 3521 C CA . VAL B 1 155 ? -23.375 -3.105 -2.648 1 94.44 155 VAL B CA 1
ATOM 3522 C C . VAL B 1 155 ? -24.828 -3.562 -2.664 1 94.44 155 VAL B C 1
ATOM 3524 O O . VAL B 1 155 ? -25.719 -2.855 -2.172 1 94.44 155 VAL B O 1
ATOM 3527 N N . ASN B 1 156 ? -25.062 -4.719 -3.305 1 91.31 156 ASN B N 1
ATOM 3528 C CA . ASN B 1 156 ? -26.359 -5.379 -3.168 1 91.31 156 ASN B CA 1
ATOM 3529 C C . ASN B 1 156 ? -26.359 -6.355 -1.995 1 91.31 156 ASN B C 1
ATOM 3531 O O . ASN B 1 156 ? -26.109 -7.547 -2.172 1 91.31 156 ASN B O 1
ATOM 3535 N N . VAL B 1 157 ? -26.719 -5.891 -0.948 1 91.19 157 VAL B N 1
ATOM 3536 C CA . VAL B 1 157 ? -26.625 -6.621 0.313 1 91.19 157 VAL B CA 1
ATOM 3537 C C . VAL B 1 157 ? -27.531 -7.852 0.261 1 91.19 157 VAL B C 1
ATOM 3539 O O . VAL B 1 157 ? -27.125 -8.945 0.676 1 91.19 157 VAL B O 1
ATOM 3542 N N . GLU B 1 158 ? -28.703 -7.66 -0.253 1 88.75 158 GLU B N 1
ATOM 3543 C CA . GLU B 1 158 ? -29.641 -8.766 -0.337 1 88.75 158 GLU B CA 1
ATOM 3544 C C . GLU B 1 158 ? -29.094 -9.906 -1.194 1 88.75 158 GLU B C 1
ATOM 3546 O O . GLU B 1 158 ? -29.219 -11.078 -0.832 1 88.75 158 GLU B O 1
ATOM 3551 N N . HIS B 1 159 ? -28.484 -9.508 -2.176 1 88.44 159 HIS B N 1
ATOM 3552 C CA . HIS B 1 159 ? -27.906 -10.508 -3.066 1 88.44 159 HIS B CA 1
ATOM 3553 C C . HIS B 1 159 ? -26.734 -11.219 -2.406 1 88.44 159 HIS B C 1
ATOM 3555 O O . HIS B 1 159 ? -26.625 -12.445 -2.496 1 88.44 159 HIS B O 1
ATOM 3561 N N . ILE B 1 160 ? -25.906 -10.523 -1.723 1 90.62 160 ILE B N 1
ATOM 3562 C CA . ILE B 1 160 ? -24.734 -11.086 -1.079 1 90.62 160 ILE B CA 1
ATOM 3563 C C . ILE B 1 160 ? -25.156 -12.016 0.06 1 90.62 160 ILE B C 1
ATOM 3565 O O . ILE B 1 160 ? -24.688 -13.148 0.151 1 90.62 160 ILE B O 1
ATOM 3569 N N . LEU B 1 161 ? -26.094 -11.555 0.808 1 90.94 161 LEU B N 1
ATOM 3570 C CA . LEU B 1 161 ? -26.516 -12.312 1.981 1 90.94 161 LEU B CA 1
ATOM 3571 C C . LEU B 1 161 ? -27.453 -13.445 1.589 1 90.94 161 LEU B C 1
ATOM 3573 O O . LEU B 1 161 ? -27.641 -14.398 2.352 1 90.94 161 LEU B O 1
ATOM 3577 N N . GLY B 1 162 ? -28.062 -13.25 0.471 1 89.56 162 GLY B N 1
ATOM 3578 C CA . GLY B 1 16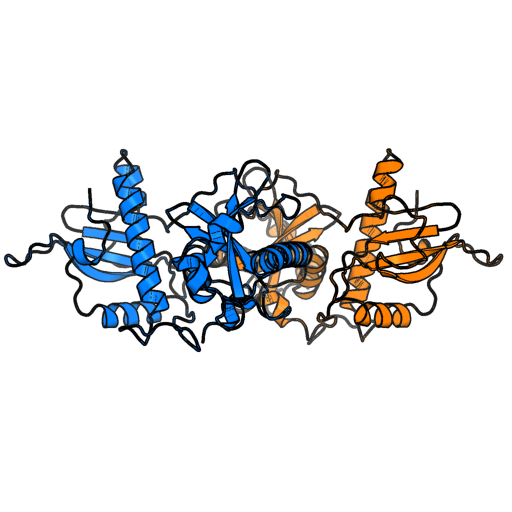2 ? -28.969 -14.281 -0.008 1 89.56 162 GLY B CA 1
ATOM 3579 C C . GLY B 1 162 ? -28.266 -15.492 -0.578 1 89.56 162 GLY B C 1
ATOM 3580 O O . GLY B 1 162 ? -28.859 -16.547 -0.755 1 89.56 162 GLY B O 1
ATOM 3581 N N . ASP B 1 163 ? -27.047 -15.32 -0.888 1 89.75 163 ASP B N 1
ATOM 3582 C CA . ASP B 1 163 ? -26.234 -16.422 -1.369 1 89.75 163 ASP B CA 1
ATOM 3583 C C . ASP B 1 163 ? -25.766 -17.312 -0.212 1 89.75 163 ASP B C 1
ATOM 3585 O O . ASP B 1 163 ? -25.094 -16.844 0.708 1 89.75 163 ASP B O 1
ATOM 3589 N N . THR B 1 164 ? -26.078 -18.578 -0.286 1 89.75 164 THR B N 1
ATOM 3590 C CA . THR B 1 164 ? -25.828 -19.516 0.809 1 89.75 164 THR B CA 1
ATOM 3591 C C . THR B 1 164 ? -24.328 -19.594 1.105 1 89.75 164 THR B C 1
ATOM 3593 O O . THR B 1 164 ? -23.922 -19.641 2.268 1 89.75 164 THR B O 1
ATOM 3596 N N . ASP B 1 165 ? -23.562 -19.672 0.101 1 89.31 165 ASP B N 1
ATOM 3597 C CA . ASP B 1 165 ? -22.109 -19.75 0.286 1 89.31 165 ASP B CA 1
ATOM 3598 C C . ASP B 1 165 ? -21.578 -18.516 1.015 1 89.31 165 ASP B C 1
ATOM 3600 O O . ASP B 1 165 ? -20.734 -18.625 1.896 1 89.31 165 ASP B O 1
ATOM 3604 N N . ASN B 1 166 ? -22.094 -17.422 0.67 1 89 166 ASN B N 1
ATOM 3605 C CA . ASN B 1 166 ? -21.688 -16.172 1.316 1 89 166 ASN B CA 1
ATOM 3606 C C . ASN B 1 166 ? -22.156 -16.125 2.768 1 89 166 ASN B C 1
ATOM 3608 O O . ASN B 1 166 ? -21.422 -15.672 3.646 1 89 166 ASN B O 1
ATOM 3612 N N . LEU B 1 167 ? -23.328 -16.578 2.934 1 90.5 167 LEU B N 1
ATOM 3613 C CA . LEU B 1 167 ? -23.906 -16.547 4.273 1 90.5 167 LEU B CA 1
ATOM 3614 C C . LEU B 1 167 ? -23.094 -17.422 5.227 1 90.5 167 LEU B C 1
ATOM 3616 O O . LEU B 1 167 ? -22.922 -17.078 6.398 1 90.5 167 LEU B O 1
ATOM 3620 N N . GLU B 1 168 ? -22.625 -18.453 4.738 1 91.44 168 GLU B N 1
ATOM 3621 C CA . GLU B 1 168 ? -21.859 -19.391 5.559 1 91.44 168 GLU B CA 1
ATOM 3622 C C . GLU B 1 168 ? -20.547 -18.766 6.02 1 91.44 168 GLU B C 1
ATOM 3624 O O . GLU B 1 168 ? -19.953 -19.219 6.996 1 91.44 168 GLU B O 1
ATOM 3629 N N . ARG B 1 169 ? -20.094 -17.797 5.34 1 91.5 169 ARG B N 1
ATOM 3630 C CA . ARG B 1 169 ? -18.828 -17.156 5.68 1 91.5 169 ARG B CA 1
ATOM 3631 C C . ARG B 1 169 ? -19.016 -16.156 6.809 1 91.5 169 ARG B C 1
ATOM 3633 O O . ARG B 1 169 ? -18.031 -15.734 7.438 1 91.5 169 ARG B O 1
ATOM 3640 N N . ILE B 1 170 ? -20.203 -15.742 7.008 1 92.69 170 ILE B N 1
ATOM 3641 C CA . ILE B 1 170 ? -20.516 -14.797 8.078 1 92.69 170 ILE B CA 1
ATOM 3642 C C . ILE B 1 170 ? -20.375 -15.5 9.43 1 92.69 170 ILE B C 1
ATOM 3644 O O . ILE B 1 170 ? -20.797 -16.641 9.586 1 92.69 170 ILE B O 1
ATOM 3648 N N . PRO B 1 171 ? -19.781 -14.781 10.344 1 91.19 171 PRO B N 1
ATOM 3649 C CA . PRO B 1 171 ? -19.672 -15.391 11.672 1 91.19 171 PRO B CA 1
ATOM 3650 C C . PRO B 1 171 ? -21 -15.953 12.188 1 91.19 171 PRO B C 1
ATOM 3652 O O . PRO B 1 171 ? -22.031 -15.289 12.094 1 91.19 171 PRO B O 1
ATOM 3655 N N . ALA B 1 172 ? -20.969 -17.078 12.75 1 90 172 ALA B N 1
ATOM 3656 C CA . ALA B 1 172 ? -22.156 -17.812 13.188 1 90 172 ALA B CA 1
ATOM 3657 C C . ALA B 1 172 ? -22.969 -17 14.195 1 90 172 ALA B C 1
ATOM 3659 O O . ALA B 1 172 ? -24.203 -17.031 14.172 1 90 172 ALA B O 1
ATOM 3660 N N . LYS B 1 173 ? -22.25 -16.25 15.008 1 90.75 173 LYS B N 1
ATOM 3661 C CA . LYS B 1 173 ? -22.875 -15.508 16.109 1 90.75 173 LYS B CA 1
ATOM 3662 C C . LYS B 1 173 ? -23.875 -14.492 15.57 1 90.75 173 LYS B C 1
ATOM 3664 O O . LYS B 1 173 ? -24.844 -14.156 16.266 1 90.75 173 LYS B O 1
ATOM 3669 N N . ILE B 1 174 ? -23.641 -14.086 14.328 1 91.5 174 ILE B N 1
ATOM 3670 C CA . ILE B 1 174 ? -24.516 -13.016 13.859 1 91.5 174 ILE B CA 1
ATOM 3671 C C . ILE B 1 174 ? -25.234 -13.445 12.578 1 91.5 174 ILE B C 1
ATOM 3673 O O . ILE B 1 174 ? -26 -12.672 12 1 91.5 174 ILE B O 1
ATOM 3677 N N . ARG B 1 175 ? -25.078 -14.562 12.164 1 90.25 175 ARG B N 1
ATOM 3678 C CA . ARG B 1 175 ? -25.594 -15.055 10.883 1 90.25 175 ARG B CA 1
ATOM 3679 C C . ARG B 1 175 ? -27.109 -15.062 10.859 1 90.25 175 ARG B C 1
ATOM 3681 O O . ARG B 1 175 ? -27.734 -14.844 9.82 1 90.25 175 ARG B O 1
ATOM 3688 N N . LYS B 1 176 ? -27.641 -15.234 11.992 1 88.44 176 LYS B N 1
ATOM 3689 C CA . LYS B 1 176 ? -29.094 -15.352 12.055 1 88.44 176 LYS B CA 1
ATOM 3690 C C . LYS B 1 176 ? -29.719 -14.062 12.594 1 88.44 176 LYS B C 1
ATOM 3692 O O . LYS B 1 176 ? -30.922 -14.023 12.867 1 88.44 176 LYS B O 1
ATOM 3697 N N . ALA B 1 177 ? -28.953 -13.078 12.672 1 90 177 ALA B N 1
ATOM 3698 C CA . ALA B 1 177 ? -29.484 -11.812 13.18 1 90 177 ALA B CA 1
ATOM 3699 C C . ALA B 1 177 ? -30.516 -11.227 12.227 1 90 177 ALA B C 1
ATOM 3701 O O . ALA B 1 177 ? -30.312 -11.227 11.008 1 90 177 ALA B O 1
ATOM 3702 N N . ARG B 1 178 ? -31.656 -10.719 12.766 1 88.19 178 ARG B N 1
ATOM 3703 C CA . ARG B 1 178 ? -32.75 -10.156 11.961 1 88.19 178 ARG B CA 1
ATOM 3704 C C . ARG B 1 178 ? -32.281 -8.883 11.242 1 88.19 178 ARG B C 1
ATOM 3706 O O . ARG B 1 178 ? -32.75 -8.578 10.148 1 88.19 178 ARG B O 1
ATOM 3713 N N . ASN B 1 179 ? -31.422 -8.219 11.828 1 92.38 179 ASN B N 1
ATOM 3714 C CA . ASN B 1 179 ? -30.984 -6.949 11.258 1 92.38 179 ASN B CA 1
ATOM 3715 C C . ASN B 1 179 ? -29.656 -7.09 10.523 1 92.38 179 ASN B C 1
ATOM 3717 O O . ASN B 1 179 ? -28.922 -6.117 10.383 1 92.38 179 ASN B O 1
ATOM 3721 N N . LEU B 1 180 ? -29.375 -8.273 10.086 1 92.19 180 LEU B N 1
ATOM 3722 C CA . LEU B 1 180 ? -28.078 -8.578 9.461 1 92.19 180 LEU B CA 1
ATOM 3723 C C . LEU B 1 180 ? -27.859 -7.688 8.242 1 92.19 180 LEU B C 1
ATOM 3725 O O . LEU B 1 180 ? -26.75 -7.16 8.047 1 92.19 180 LEU B O 1
ATOM 3729 N N . PRO B 1 181 ? -28.906 -7.465 7.422 1 92.06 181 PRO B N 1
ATOM 3730 C CA . PRO B 1 181 ? -28.688 -6.59 6.27 1 92.06 181 PRO B CA 1
ATOM 3731 C C . PRO B 1 181 ? -28.25 -5.184 6.672 1 92.06 181 PRO B C 1
ATOM 3733 O O . PRO B 1 181 ? -27.344 -4.613 6.055 1 92.06 181 PRO B O 1
ATOM 3736 N N . LEU B 1 182 ? -28.859 -4.648 7.637 1 93.19 182 LEU B N 1
ATOM 3737 C CA . LEU B 1 182 ? -28.5 -3.32 8.117 1 93.19 182 LEU B CA 1
ATOM 3738 C C . LEU B 1 182 ? -27.109 -3.322 8.727 1 93.19 182 LEU B C 1
ATOM 3740 O O . LEU B 1 182 ? -26.328 -2.391 8.516 1 93.19 182 LEU B O 1
ATOM 3744 N N . LEU B 1 183 ? -26.828 -4.348 9.516 1 93.25 183 LEU B N 1
ATOM 3745 C CA . LEU B 1 183 ? -25.5 -4.496 10.102 1 93.25 183 LEU B CA 1
ATOM 3746 C C . LEU B 1 183 ? -24.438 -4.543 9.016 1 93.25 183 LEU B C 1
ATOM 3748 O O . LEU B 1 183 ? -23.391 -3.904 9.148 1 93.25 183 LEU B O 1
ATOM 3752 N N . PHE B 1 184 ? -24.719 -5.227 8.008 1 94.12 184 PHE B N 1
ATOM 3753 C CA . PHE B 1 184 ? -23.797 -5.367 6.895 1 94.12 184 PHE B CA 1
ATOM 3754 C C . PHE B 1 184 ? -23.594 -4.035 6.184 1 94.12 184 PHE B C 1
ATOM 3756 O O . PHE B 1 184 ? -22.453 -3.658 5.871 1 94.12 184 PHE B O 1
ATOM 3763 N N . GLU B 1 185 ? -24.609 -3.326 5.945 1 93.88 185 GLU B N 1
ATOM 3764 C CA . GLU B 1 185 ? -24.516 -2.016 5.312 1 93.88 185 GLU B CA 1
ATOM 3765 C C . GLU B 1 185 ? -23.672 -1.06 6.145 1 93.88 185 GLU B C 1
ATOM 3767 O O . GLU B 1 185 ? -22.828 -0.341 5.605 1 93.88 185 GLU B O 1
ATOM 3772 N N . THR B 1 186 ? -23.938 -1.042 7.355 1 93.56 186 THR B N 1
ATOM 3773 C CA . THR B 1 186 ? -23.188 -0.189 8.266 1 93.56 186 THR B CA 1
ATOM 3774 C C . THR B 1 186 ? -21.719 -0.594 8.289 1 93.56 186 THR B C 1
ATOM 3776 O O . THR B 1 186 ? -20.828 0.263 8.336 1 93.56 186 THR B O 1
ATOM 3779 N N . ALA B 1 187 ? -21.469 -1.88 8.289 1 94.81 187 ALA B N 1
ATOM 3780 C CA . ALA B 1 187 ? -20.109 -2.396 8.281 1 94.81 187 ALA B CA 1
ATOM 3781 C C . ALA B 1 187 ? -19.359 -1.966 7.02 1 94.81 187 ALA B C 1
ATOM 3783 O O . ALA B 1 187 ? -18.172 -1.649 7.07 1 94.81 187 ALA B O 1
ATOM 3784 N N . VAL B 1 188 ? -20 -1.98 5.914 1 94.75 188 VAL B N 1
ATOM 3785 C CA . VAL B 1 188 ? -19.406 -1.527 4.66 1 94.75 188 VAL B CA 1
ATOM 3786 C C . VAL B 1 188 ? -19.031 -0.051 4.77 1 94.75 188 VAL B C 1
ATOM 3788 O O . VAL B 1 188 ? -17.938 0.346 4.395 1 94.75 188 VAL B O 1
ATOM 3791 N N . GLU B 1 189 ? -19.969 0.691 5.281 1 92.88 189 GLU B N 1
ATOM 3792 C CA . GLU B 1 189 ? -19.703 2.117 5.449 1 92.88 189 GLU B CA 1
ATOM 3793 C C . GLU B 1 189 ? -18.547 2.359 6.402 1 92.88 189 GLU B C 1
ATOM 3795 O O . GLU B 1 189 ? -17.688 3.217 6.148 1 92.88 189 GLU B O 1
ATOM 3800 N N . LEU B 1 190 ? -18.562 1.644 7.453 1 93.5 190 LEU B N 1
ATOM 3801 C CA . LEU B 1 190 ? -17.453 1.75 8.391 1 93.5 190 LEU B CA 1
ATOM 3802 C C . LEU B 1 190 ? -16.125 1.397 7.703 1 93.5 190 LEU B C 1
ATOM 3804 O O . LEU B 1 190 ? -15.133 2.104 7.867 1 93.5 190 LEU B O 1
ATOM 3808 N N . GLY B 1 191 ? -16.125 0.269 6.953 1 93.81 191 GLY B N 1
ATOM 3809 C CA . GLY B 1 191 ? -14.945 -0.099 6.188 1 93.81 191 GLY B CA 1
ATOM 3810 C C . GLY B 1 191 ? -14.469 1.003 5.262 1 93.81 191 GLY B C 1
ATOM 3811 O O . GLY B 1 191 ? -13.273 1.299 5.207 1 93.81 191 GLY B O 1
ATOM 3812 N N . ARG B 1 192 ? -15.367 1.597 4.594 1 92.62 192 ARG B N 1
ATOM 3813 C CA . ARG B 1 192 ? -15.055 2.689 3.682 1 92.62 192 ARG B CA 1
ATOM 3814 C C . ARG B 1 192 ? -14.414 3.857 4.426 1 92.62 192 ARG B C 1
ATOM 3816 O O . ARG B 1 192 ? -13.383 4.383 3.996 1 92.62 192 ARG B O 1
ATOM 3823 N N . ARG B 1 193 ? -14.953 4.273 5.508 1 89.56 193 ARG B N 1
ATOM 3824 C CA . ARG B 1 193 ? -14.43 5.379 6.297 1 89.56 193 ARG B CA 1
ATOM 3825 C C . ARG B 1 193 ? -13.008 5.086 6.777 1 89.56 193 ARG B C 1
ATOM 3827 O O . ARG B 1 193 ? -12.141 5.957 6.73 1 89.56 193 ARG B O 1
ATOM 3834 N N . LYS B 1 194 ? -12.836 3.873 7.246 1 92.62 194 LYS B N 1
ATOM 3835 C CA . LYS B 1 194 ? -11.516 3.475 7.73 1 92.62 194 LYS B CA 1
ATOM 3836 C C . LYS B 1 194 ? -10.469 3.576 6.621 1 92.62 194 LYS B C 1
ATOM 3838 O O . LYS B 1 194 ? -9.344 4.023 6.863 1 92.62 194 LYS B O 1
ATOM 3843 N N . THR B 1 195 ? -10.852 3.215 5.426 1 90.56 195 THR B N 1
ATOM 3844 C CA . THR B 1 195 ? -9.891 3.203 4.328 1 90.56 195 THR B CA 1
ATOM 3845 C C . THR B 1 195 ? -9.562 4.625 3.887 1 90.56 195 THR B C 1
ATOM 3847 O O . THR B 1 195 ? -8.469 4.879 3.367 1 90.56 195 THR B O 1
ATOM 3850 N N . VAL B 1 196 ? -10.469 5.535 4.082 1 85.69 196 VAL B N 1
ATOM 3851 C CA . VAL B 1 196 ? -10.195 6.938 3.787 1 85.69 196 VAL B CA 1
ATOM 3852 C C . VAL B 1 196 ? -9.109 7.465 4.723 1 85.69 196 VAL B C 1
ATOM 3854 O O . VAL B 1 196 ? -8.227 8.219 4.297 1 85.69 196 VAL B O 1
ATOM 3857 N N . VAL B 1 197 ? -9.211 7.062 5.93 1 88.44 197 VAL B N 1
ATOM 3858 C CA . VAL B 1 197 ? -8.273 7.508 6.953 1 88.44 197 VAL B CA 1
ATOM 3859 C C . VAL B 1 197 ? -6.965 6.727 6.832 1 88.44 197 VAL B C 1
ATOM 3861 O O . VAL B 1 197 ? -5.879 7.297 6.953 1 88.44 197 VAL B O 1
ATOM 3864 N N . GLU B 1 198 ? -7.105 5.426 6.543 1 89.38 198 GLU B N 1
ATOM 3865 C CA . GLU B 1 198 ? -5.98 4.508 6.391 1 89.38 198 GLU B CA 1
ATOM 3866 C C . GLU B 1 198 ? -6.062 3.75 5.07 1 89.38 198 GLU B C 1
ATOM 3868 O O . GLU B 1 198 ? -6.461 2.584 5.039 1 89.38 198 GLU B O 1
ATOM 3873 N N . PRO B 1 199 ? -5.512 4.32 4.031 1 87.5 199 PRO B N 1
ATOM 3874 C CA . PRO B 1 199 ? -5.648 3.717 2.705 1 87.5 199 PRO B CA 1
ATOM 3875 C C . PRO B 1 199 ? -4.973 2.35 2.607 1 87.5 199 PRO B C 1
ATOM 3877 O O . PRO B 1 199 ? -5.355 1.526 1.772 1 87.5 199 PRO B O 1
ATOM 3880 N N . GLY B 1 200 ? -4.031 2.096 3.404 1 87.44 200 GLY B N 1
ATOM 3881 C CA . GLY B 1 200 ? -3.318 0.827 3.395 1 87.44 200 GLY B CA 1
ATOM 3882 C C . GLY B 1 200 ? -4.191 -0.351 3.787 1 87.44 200 GLY B C 1
ATOM 3883 O O . GLY B 1 200 ? -3.793 -1.506 3.627 1 87.44 200 GLY B O 1
ATOM 3884 N N . LEU B 1 201 ? -5.395 -0.064 4.207 1 92.94 201 LEU B N 1
ATOM 3885 C CA . LEU B 1 201 ? -6.316 -1.126 4.586 1 92.94 201 LEU B CA 1
ATOM 3886 C C . LEU B 1 201 ? -6.949 -1.762 3.352 1 92.94 201 LEU B C 1
ATOM 3888 O O . LEU B 1 201 ? -7.438 -2.893 3.41 1 92.94 201 LEU B O 1
ATOM 3892 N N . ILE B 1 202 ? -6.996 -0.985 2.266 1 94.06 202 ILE B N 1
ATOM 3893 C CA . ILE B 1 202 ? -7.492 -1.542 1.013 1 94.06 202 ILE B CA 1
ATOM 3894 C C . ILE B 1 202 ? -6.402 -2.393 0.36 1 94.06 202 ILE B C 1
ATOM 3896 O O . ILE B 1 202 ? -5.246 -1.974 0.275 1 94.06 202 ILE B O 1
ATOM 3900 N N . VAL B 1 203 ? -6.797 -3.615 -0.058 1 94.56 203 VAL B N 1
ATOM 3901 C CA . VAL B 1 203 ? -5.797 -4.531 -0.589 1 94.56 203 VAL B CA 1
ATOM 3902 C C . VAL B 1 203 ? -6.207 -4.996 -1.985 1 94.56 203 VAL B C 1
ATOM 3904 O O . VAL B 1 203 ? -7.352 -5.391 -2.203 1 94.56 203 VAL B O 1
ATOM 3907 N N . PRO B 1 204 ? -5.273 -4.93 -2.934 1 93.06 204 PRO B N 1
ATOM 3908 C CA . PRO B 1 204 ? -5.578 -5.508 -4.242 1 93.06 204 PRO B CA 1
ATOM 3909 C C . PRO B 1 204 ? -5.66 -7.031 -4.211 1 93.06 204 PRO B C 1
ATOM 3911 O O . PRO B 1 204 ? -4.938 -7.676 -3.447 1 93.06 204 PRO B O 1
ATOM 3914 N N . GLN B 1 205 ? -6.547 -7.527 -5.02 1 95.31 205 GLN B N 1
ATOM 3915 C CA . GLN B 1 205 ? -6.633 -8.977 -5.176 1 95.31 205 GLN B CA 1
ATOM 3916 C C . GLN B 1 205 ? -6.727 -9.367 -6.648 1 95.31 205 GLN B C 1
ATOM 3918 O O . GLN B 1 205 ? -7.141 -8.562 -7.484 1 95.31 205 GLN B O 1
ATOM 3923 N N . GLY B 1 206 ? -6.262 -10.562 -6.949 1 94.31 206 GLY B N 1
ATOM 3924 C CA . GLY B 1 206 ? -6.434 -11.148 -8.273 1 94.31 206 GLY B CA 1
ATOM 3925 C C . GLY B 1 206 ? -7.539 -12.188 -8.328 1 94.31 206 GLY B C 1
ATOM 3926 O O . GLY B 1 206 ? -7.547 -13.133 -7.535 1 94.31 206 GLY B O 1
ATOM 3927 N N . TYR B 1 207 ? -8.492 -11.953 -9.211 1 91.06 207 TYR B N 1
ATOM 3928 C CA . TYR B 1 207 ? -9.594 -12.898 -9.391 1 91.06 207 TYR B CA 1
ATOM 3929 C C . TYR B 1 207 ? -10 -12.992 -10.852 1 91.06 207 TYR B C 1
ATOM 3931 O O . TYR B 1 207 ? -10.336 -11.984 -11.477 1 91.06 207 TYR B O 1
ATOM 3939 N N . GLN B 1 208 ? -9.898 -14.211 -11.391 1 88.12 208 GLN B N 1
ATOM 3940 C CA . GLN B 1 208 ? -10.281 -14.508 -12.766 1 88.12 208 GLN B CA 1
ATOM 3941 C C . GLN B 1 208 ? -9.547 -13.586 -13.742 1 88.12 208 GLN B C 1
ATOM 3943 O O . GLN B 1 208 ? -10.172 -13.008 -14.633 1 88.12 208 GLN B O 1
ATOM 3948 N N . GLY B 1 209 ? -8.344 -13.398 -13.461 1 87.94 209 GLY B N 1
ATOM 3949 C CA . GLY B 1 209 ? -7.484 -12.648 -14.367 1 87.94 209 GLY B CA 1
ATOM 3950 C C . GLY B 1 209 ? -7.637 -11.141 -14.219 1 87.94 209 GLY B C 1
ATOM 3951 O O . GLY B 1 209 ? -6.977 -10.375 -14.93 1 87.94 209 GLY B O 1
ATOM 3952 N N . LYS B 1 210 ? -8.469 -10.75 -13.305 1 90 210 LYS B N 1
ATOM 3953 C CA . LYS B 1 210 ? -8.727 -9.328 -13.102 1 90 210 LYS B CA 1
ATOM 3954 C C . LYS B 1 210 ? -8.32 -8.883 -11.703 1 90 210 LYS B C 1
ATOM 3956 O O . LYS B 1 210 ? -8.336 -9.68 -10.766 1 90 210 LYS B O 1
ATOM 3961 N N . MET B 1 211 ? -7.953 -7.625 -11.75 1 92.19 211 MET B N 1
ATOM 3962 C CA . MET B 1 211 ? -7.641 -7.043 -10.445 1 92.19 211 MET B CA 1
ATOM 3963 C C . MET B 1 211 ? -8.883 -6.426 -9.812 1 92.19 211 MET B C 1
ATOM 3965 O O . MET B 1 211 ? -9.68 -5.777 -10.492 1 92.19 211 MET B O 1
ATOM 3969 N N . GLN B 1 212 ? -9.133 -6.672 -8.594 1 93.81 212 GLN B N 1
ATOM 3970 C CA . GLN B 1 212 ? -10.156 -6.082 -7.734 1 93.81 212 GLN B CA 1
ATOM 3971 C C . GLN B 1 212 ? -9.555 -5.602 -6.418 1 93.81 212 GLN B C 1
ATOM 3973 O O . GLN B 1 212 ? -8.328 -5.523 -6.277 1 93.81 212 GLN B O 1
ATOM 3978 N N . TYR B 1 213 ? -10.422 -5.098 -5.555 1 95.56 213 TYR B N 1
ATOM 3979 C CA . TYR B 1 213 ? -9.938 -4.676 -4.246 1 95.56 213 TYR B CA 1
ATOM 3980 C C . TYR B 1 213 ? -10.68 -5.402 -3.131 1 95.56 213 TYR B C 1
ATOM 3982 O O . TYR B 1 213 ? -11.781 -5.91 -3.338 1 95.56 213 TYR B O 1
ATOM 3990 N N . LEU B 1 214 ? -10.008 -5.5 -2.041 1 97.44 214 LEU B N 1
ATOM 3991 C CA . LEU B 1 214 ? -10.586 -6.082 -0.833 1 97.44 214 LEU B CA 1
ATOM 3992 C C . LEU B 1 214 ? -10.805 -5.016 0.234 1 97.44 214 LEU B C 1
ATOM 3994 O O . LEU B 1 214 ? -9.875 -4.297 0.6 1 97.44 214 LEU B O 1
ATOM 3998 N N . LEU B 1 215 ? -11.992 -4.934 0.694 1 97.94 215 LEU B N 1
ATOM 3999 C CA . LEU B 1 215 ? -12.367 -4.047 1.789 1 97.94 215 LEU B CA 1
ATOM 4000 C C . LEU B 1 215 ? -12.633 -4.84 3.062 1 97.94 215 LEU B C 1
ATOM 4002 O O . LEU B 1 215 ? -13.539 -5.684 3.096 1 97.94 215 LEU B O 1
ATOM 4006 N N . PRO B 1 216 ? -11.852 -4.578 4.098 1 97.62 216 PRO B N 1
ATOM 4007 C CA . PRO B 1 216 ? -12.172 -5.273 5.348 1 97.62 216 PRO B CA 1
ATOM 4008 C C . PRO B 1 216 ? -13.523 -4.871 5.922 1 97.62 216 PRO B C 1
ATOM 4010 O O . PRO B 1 216 ? -13.875 -3.688 5.91 1 97.62 216 PRO B O 1
ATOM 4013 N N . ILE B 1 217 ? -14.242 -5.844 6.406 1 96.88 217 ILE B N 1
ATOM 4014 C CA . ILE B 1 217 ? -15.578 -5.633 6.957 1 96.88 217 ILE B CA 1
ATOM 4015 C C . ILE B 1 217 ? -15.594 -6.012 8.438 1 96.88 217 ILE B C 1
ATOM 4017 O O . ILE B 1 217 ? -15.172 -7.113 8.805 1 96.88 217 ILE B O 1
ATOM 4021 N N . TYR B 1 218 ? -16.125 -5.059 9.203 1 95.88 218 TYR B N 1
ATOM 4022 C CA . TYR B 1 218 ? -16.172 -5.227 10.648 1 95.88 218 TYR B CA 1
ATOM 4023 C C . TYR B 1 218 ? -17.594 -5.434 11.133 1 95.88 218 TYR B C 1
ATOM 4025 O O . TYR B 1 218 ? -18.359 -4.473 11.242 1 95.88 218 TYR B O 1
ATOM 4033 N N . LEU B 1 219 ? -17.906 -6.645 11.469 1 95 219 LEU B N 1
ATOM 4034 C CA . LEU B 1 219 ? -19.281 -6.969 11.836 1 95 219 LEU B CA 1
ATOM 4035 C C . LEU B 1 219 ? -19.422 -7.148 13.344 1 95 219 LEU B C 1
ATOM 4037 O O . LEU B 1 219 ? -20.391 -6.684 13.938 1 95 219 LEU B O 1
ATOM 4041 N N . THR B 1 220 ? -18.484 -7.805 13.938 1 92.94 220 THR B N 1
ATOM 4042 C CA . THR B 1 220 ? -18.609 -8.172 15.344 1 92.94 220 THR B CA 1
ATOM 4043 C C . THR B 1 220 ? -17.703 -7.305 16.203 1 92.94 220 THR B C 1
ATOM 4045 O O . THR B 1 220 ? -17.953 -7.141 17.406 1 92.94 220 THR B O 1
ATOM 4048 N N . ASN B 1 221 ? -16.609 -6.875 15.594 1 88.69 221 ASN B N 1
ATOM 4049 C CA . ASN B 1 221 ? -15.578 -6.086 16.266 1 88.69 221 ASN B CA 1
ATOM 4050 C C . ASN B 1 221 ? -15.086 -4.945 15.383 1 88.69 221 ASN B C 1
ATOM 4052 O O . ASN B 1 221 ? -14.883 -5.125 14.18 1 88.69 221 ASN B O 1
ATOM 4056 N N . GLU B 1 222 ? -14.938 -3.799 16.031 1 86.62 222 GLU B N 1
ATOM 4057 C CA . GLU B 1 222 ? -14.508 -2.645 15.242 1 86.62 222 GLU B CA 1
ATOM 4058 C C . GLU B 1 222 ? -13 -2.688 14.984 1 86.62 222 GLU B C 1
ATOM 4060 O O . GLU B 1 222 ? -12.5 -1.989 14.102 1 86.62 222 GLU B O 1
ATOM 4065 N N . LYS B 1 223 ? -12.273 -3.455 15.672 1 87.62 223 LYS B N 1
ATOM 4066 C CA . LYS B 1 223 ? -10.82 -3.441 15.578 1 87.62 223 LYS B CA 1
ATOM 4067 C C . LYS B 1 223 ? -10.312 -4.59 14.711 1 87.62 223 LYS B C 1
ATOM 4069 O O . LYS B 1 223 ? -9.203 -4.52 14.164 1 87.62 223 LYS B O 1
ATOM 4074 N N . LYS B 1 224 ? -11.109 -5.613 14.641 1 93 224 LYS B N 1
ATOM 4075 C CA . LYS B 1 224 ? -10.703 -6.785 13.875 1 93 224 LYS B CA 1
ATOM 4076 C C . LYS B 1 224 ? -11.75 -7.129 12.812 1 93 224 LYS B C 1
ATOM 4078 O O . LYS B 1 224 ? -12.906 -7.414 13.141 1 93 224 LYS B O 1
ATOM 4083 N N . PRO B 1 225 ? -11.312 -7.152 11.586 1 96.5 225 PRO B N 1
ATOM 4084 C CA . PRO B 1 225 ? -12.297 -7.48 10.547 1 96.5 225 PRO B CA 1
ATOM 4085 C C . PRO B 1 225 ? -12.734 -8.945 10.594 1 96.5 225 PRO B C 1
ATOM 4087 O O . PRO B 1 225 ? -11.945 -9.82 10.961 1 96.5 225 PRO B O 1
ATOM 4090 N N . ASP B 1 226 ? -13.961 -9.203 10.211 1 96.44 226 ASP B N 1
ATOM 4091 C CA . ASP B 1 226 ? -14.531 -10.539 10.164 1 96.44 226 ASP B CA 1
ATOM 4092 C C . ASP B 1 226 ? -14.469 -11.125 8.758 1 96.44 226 ASP B C 1
ATOM 4094 O O . ASP B 1 226 ? -14.312 -12.336 8.586 1 96.44 226 ASP B O 1
ATOM 4098 N N . LEU B 1 227 ? -14.625 -10.305 7.805 1 96.62 227 LEU B N 1
ATOM 4099 C CA . LEU B 1 227 ? -14.688 -10.672 6.395 1 96.62 227 LEU B CA 1
ATOM 4100 C C . LEU B 1 227 ? -14.023 -9.609 5.527 1 96.62 227 LEU B C 1
ATOM 4102 O O . LEU B 1 227 ? -13.602 -8.57 6.027 1 96.62 227 LEU B O 1
ATOM 4106 N N . ALA B 1 228 ? -13.883 -9.945 4.281 1 97.88 228 ALA B N 1
ATOM 4107 C CA . ALA B 1 228 ? -13.461 -8.977 3.271 1 97.88 228 ALA B CA 1
ATOM 4108 C C . ALA B 1 228 ? -14.477 -8.898 2.135 1 97.88 228 ALA B C 1
ATOM 4110 O O . ALA B 1 228 ? -14.914 -9.922 1.61 1 97.88 228 ALA B O 1
ATOM 4111 N N . LEU B 1 229 ? -14.898 -7.699 1.813 1 97.94 229 LEU B N 1
ATOM 4112 C CA . LEU B 1 229 ? -15.781 -7.465 0.674 1 97.94 229 LEU B CA 1
ATOM 4113 C C . LEU B 1 229 ? -14.969 -7.238 -0.6 1 97.94 229 LEU B C 1
ATOM 4115 O O . LEU B 1 229 ? -14.023 -6.445 -0.607 1 97.94 229 LEU B O 1
ATOM 4119 N N . THR B 1 230 ? -15.305 -7.965 -1.646 1 97.19 230 THR B N 1
ATOM 4120 C CA . THR B 1 230 ? -14.641 -7.75 -2.928 1 97.19 230 THR B CA 1
ATOM 4121 C C . THR B 1 230 ? -15.25 -6.551 -3.654 1 97.19 230 THR B C 1
ATOM 4123 O O . THR B 1 230 ? -16.469 -6.406 -3.713 1 97.19 230 THR B O 1
ATOM 4126 N N . LEU B 1 231 ? -14.375 -5.699 -4.125 1 95.62 231 LEU B N 1
ATOM 4127 C CA . LEU B 1 231 ? -14.805 -4.508 -4.852 1 95.62 231 LEU B CA 1
ATOM 4128 C C . LEU B 1 231 ? -14.344 -4.559 -6.301 1 95.62 231 LEU B C 1
ATOM 4130 O O . LEU B 1 231 ? -13.141 -4.574 -6.574 1 95.62 231 LEU B O 1
ATOM 4134 N N . THR B 1 232 ? -15.242 -4.555 -7.223 1 93.88 232 THR B N 1
ATOM 4135 C CA . THR B 1 232 ? -14.938 -4.441 -8.641 1 93.88 232 THR B CA 1
ATOM 4136 C C . THR B 1 232 ? -14.898 -2.979 -9.078 1 93.88 232 THR B C 1
ATOM 4138 O O . THR 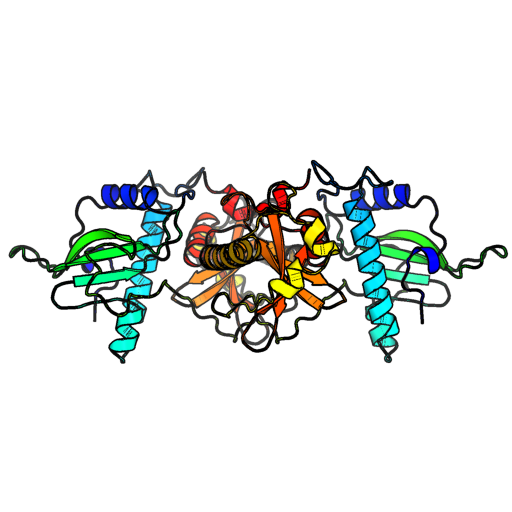B 1 232 ? -15.773 -2.195 -8.711 1 93.88 232 THR B O 1
ATOM 4141 N N . VAL B 1 233 ? -13.898 -2.67 -9.75 1 91 233 VAL B N 1
ATOM 4142 C CA . VAL B 1 233 ? -13.758 -1.297 -10.227 1 91 233 VAL B CA 1
ATOM 4143 C C . VAL B 1 233 ? -14.711 -1.057 -11.391 1 91 233 VAL B C 1
ATOM 4145 O O . VAL B 1 233 ? -14.664 -1.771 -12.398 1 91 233 VAL B O 1
ATOM 4148 N N . MET B 1 234 ? -15.547 -0.093 -11.219 1 90.12 234 MET B N 1
ATOM 4149 C CA . MET B 1 234 ? -16.453 0.352 -12.266 1 90.12 234 MET B CA 1
ATOM 4150 C C . MET B 1 234 ? -16.109 1.766 -12.727 1 90.12 234 MET B C 1
ATOM 4152 O O . MET B 1 234 ? -15.023 2.268 -12.43 1 90.12 234 MET B O 1
ATOM 4156 N N . GLU B 1 235 ? -16.922 2.324 -13.594 1 87.31 235 GLU B N 1
ATOM 4157 C CA . GLU B 1 235 ? -16.688 3.695 -14.039 1 87.31 235 GLU B CA 1
ATOM 4158 C C . GLU B 1 235 ? -17.172 4.699 -13 1 87.31 235 GLU B C 1
ATOM 4160 O O . GLU B 1 235 ? -18.328 5.133 -13.031 1 87.31 235 GLU B O 1
ATOM 4165 N N . GLY B 1 236 ? -16.312 5.09 -12.102 1 86.69 236 GLY B N 1
ATOM 4166 C CA . GLY B 1 236 ? -16.625 6.137 -11.148 1 86.69 236 GLY B CA 1
ATOM 4167 C C . GLY B 1 236 ? -17.172 5.602 -9.828 1 86.69 236 GLY B C 1
ATOM 4168 O O . GLY B 1 236 ? -17.594 6.371 -8.969 1 86.69 236 GLY B O 1
ATOM 4169 N N . TYR B 1 237 ? -17.203 4.312 -9.719 1 91.62 237 TYR B N 1
ATOM 4170 C CA . TYR B 1 237 ? -17.641 3.727 -8.461 1 91.62 237 TYR B CA 1
ATOM 4171 C C . TYR B 1 237 ? -17.125 2.299 -8.312 1 91.62 237 TYR B C 1
ATOM 4173 O O . TYR B 1 237 ? -16.562 1.736 -9.258 1 91.62 237 TYR B O 1
ATOM 4181 N N . TYR B 1 238 ? -17.312 1.701 -7.125 1 93.5 238 TYR B N 1
ATOM 4182 C CA . TYR B 1 238 ? -16.953 0.309 -6.859 1 93.5 238 TYR B CA 1
ATOM 4183 C C . TYR B 1 238 ? -18.219 -0.533 -6.645 1 93.5 238 TYR B C 1
ATOM 4185 O O . TYR B 1 238 ? -19.156 -0.087 -6.004 1 93.5 238 TYR B O 1
ATOM 4193 N N . LEU B 1 239 ? -18.172 -1.689 -7.258 1 95.31 239 LEU B N 1
ATOM 4194 C CA . LEU B 1 239 ? -19.25 -2.637 -7.051 1 95.31 239 LEU B CA 1
ATOM 4195 C C . LEU B 1 239 ? -18.844 -3.746 -6.094 1 95.31 239 LEU B C 1
ATOM 4197 O O . LEU B 1 239 ? -17.859 -4.445 -6.34 1 95.31 239 LEU B O 1
ATOM 4201 N N . GLY B 1 240 ? -19.516 -3.789 -4.969 1 95.81 240 GLY B N 1
ATOM 4202 C CA . GLY B 1 240 ? -19.297 -4.891 -4.043 1 95.81 240 GLY B CA 1
ATOM 4203 C C . GLY B 1 240 ? -19.984 -6.172 -4.469 1 95.81 240 GLY B C 1
ATOM 4204 O O . GLY B 1 240 ? -21.219 -6.215 -4.574 1 95.81 240 GLY B O 1
ATOM 4205 N N . ASN B 1 241 ? -19.281 -7.297 -4.633 1 91.38 241 ASN B N 1
ATOM 4206 C CA . ASN B 1 241 ? -19.812 -8.5 -5.27 1 91.38 241 ASN B CA 1
ATOM 4207 C C . ASN B 1 241 ? -20.047 -9.609 -4.254 1 91.38 241 ASN B C 1
ATOM 4209 O O . ASN B 1 241 ? -21.047 -10.312 -4.324 1 91.38 241 ASN B O 1
ATOM 4213 N N . THR B 1 242 ? -19.141 -9.867 -3.473 1 94 242 THR B N 1
ATOM 4214 C CA . THR B 1 242 ? -19.188 -11.008 -2.568 1 94 242 THR B CA 1
ATOM 4215 C C . THR B 1 242 ? -18.281 -10.789 -1.363 1 94 242 THR B C 1
ATOM 4217 O O . THR B 1 242 ? -17.453 -9.875 -1.364 1 94 242 THR B O 1
ATOM 4220 N N . CYS B 1 243 ? -18.547 -11.539 -0.382 1 95 243 CYS B N 1
ATOM 4221 C CA . CYS B 1 243 ? -17.688 -11.523 0.803 1 95 243 CYS B CA 1
ATOM 4222 C C . CYS B 1 243 ? -16.812 -12.758 0.854 1 95 243 CYS B C 1
ATOM 4224 O O . CYS B 1 243 ? -17.25 -13.859 0.518 1 95 243 CYS B O 1
ATOM 4226 N N . LEU B 1 244 ? -15.656 -12.508 1.23 1 96.5 244 LEU B N 1
ATOM 4227 C CA . LEU B 1 244 ? -14.688 -13.586 1.397 1 96.5 244 LEU B CA 1
ATOM 4228 C C . LEU B 1 244 ? -14.297 -13.742 2.863 1 96.5 244 LEU B C 1
ATOM 4230 O O . LEU B 1 244 ? -14.312 -12.773 3.623 1 96.5 244 LEU B O 1
ATOM 4234 N N . THR B 1 245 ? -13.992 -15.031 3.244 1 96.06 245 THR B N 1
ATOM 4235 C CA . THR B 1 245 ? -13.289 -15.18 4.512 1 96.06 245 THR B CA 1
ATOM 4236 C C . THR B 1 245 ? -11.93 -14.492 4.457 1 96.06 245 THR B C 1
ATOM 4238 O O . THR B 1 245 ? -11.414 -14.211 3.373 1 96.06 245 THR B O 1
ATOM 4241 N N . LEU B 1 246 ? -11.359 -14.25 5.621 1 96.75 246 LEU B N 1
ATOM 4242 C CA . LEU B 1 246 ? -10.062 -13.578 5.664 1 96.75 246 LEU B CA 1
ATOM 4243 C C . LEU B 1 246 ? -8.984 -14.445 5.027 1 96.75 246 LEU B C 1
ATOM 4245 O O . LEU B 1 246 ? -8.062 -13.93 4.387 1 96.75 246 LEU B O 1
ATOM 4249 N N . GLU B 1 247 ? -9.07 -15.734 5.133 1 96.31 247 GLU B N 1
ATOM 4250 C CA . GLU B 1 247 ? -8.117 -16.641 4.5 1 96.31 247 GLU B CA 1
ATOM 4251 C C . GLU B 1 247 ? -8.219 -16.578 2.979 1 96.31 247 GLU B C 1
ATOM 4253 O O . GLU B 1 247 ? -7.207 -16.5 2.283 1 96.31 247 GLU B O 1
ATOM 4258 N N . MET B 1 248 ? -9.453 -16.625 2.504 1 95.69 248 MET B N 1
ATOM 4259 C CA . MET B 1 248 ? -9.664 -16.484 1.065 1 95.69 248 MET B CA 1
ATOM 4260 C C . MET B 1 248 ? -9.102 -15.172 0.551 1 95.69 248 MET B C 1
ATOM 4262 O O . MET B 1 248 ? -8.461 -15.133 -0.5 1 95.69 248 MET B O 1
ATOM 4266 N N . ALA B 1 249 ? -9.391 -14.133 1.349 1 97.5 249 ALA B N 1
ATOM 4267 C CA . ALA B 1 249 ? -8.891 -12.805 1.003 1 97.5 249 ALA B CA 1
ATOM 4268 C C . ALA B 1 249 ? -7.367 -12.805 0.911 1 97.5 249 ALA B C 1
ATOM 4270 O O . ALA B 1 249 ? -6.797 -12.258 -0.034 1 97.5 249 ALA B O 1
ATOM 4271 N N . TYR B 1 250 ? -6.738 -13.438 1.845 1 97.5 250 TYR B N 1
ATOM 4272 C CA . TYR B 1 250 ? -5.281 -13.516 1.841 1 97.5 250 TYR B CA 1
ATOM 4273 C C . TYR B 1 250 ? -4.777 -14.211 0.582 1 97.5 250 TYR B C 1
ATOM 4275 O O . TYR B 1 250 ? -3.84 -13.734 -0.065 1 97.5 250 TYR B O 1
ATOM 4283 N N . LEU B 1 251 ? -5.371 -15.281 0.248 1 96.31 251 LEU B N 1
ATOM 4284 C CA . LEU B 1 251 ? -4.941 -16.078 -0.9 1 96.31 251 LEU B CA 1
ATOM 4285 C C . LEU B 1 251 ? -5.078 -15.273 -2.193 1 96.31 251 LEU B C 1
ATOM 4287 O O . LEU B 1 251 ? -4.176 -15.281 -3.031 1 96.31 251 LEU B O 1
ATOM 4291 N N . ASN B 1 252 ? -6.164 -14.562 -2.316 1 96.69 252 ASN B N 1
ATOM 4292 C CA . ASN B 1 252 ? -6.383 -13.75 -3.51 1 96.69 252 ASN B CA 1
ATOM 4293 C C . ASN B 1 252 ? -5.43 -12.562 -3.559 1 96.69 252 ASN B C 1
ATOM 4295 O O . ASN B 1 252 ? -4.996 -12.148 -4.637 1 96.69 252 ASN B O 1
ATOM 4299 N N . ALA B 1 253 ? -5.172 -11.992 -2.393 1 96.56 253 ALA B N 1
ATOM 4300 C CA . ALA B 1 253 ? -4.242 -10.867 -2.32 1 96.56 253 ALA B CA 1
ATOM 4301 C C . ALA B 1 253 ? -2.822 -11.312 -2.664 1 96.56 253 ALA B C 1
ATOM 4303 O O . ALA B 1 253 ? -2.08 -10.586 -3.326 1 96.56 253 ALA B O 1
ATOM 4304 N N . ARG B 1 254 ? -2.486 -12.508 -2.266 1 96.44 254 ARG B N 1
ATOM 4305 C CA . ARG B 1 254 ? -1.118 -13 -2.404 1 96.44 254 ARG B CA 1
ATOM 4306 C C . ARG B 1 254 ? -0.744 -13.172 -3.873 1 96.44 254 ARG B C 1
ATOM 4308 O O . ARG B 1 254 ? 0.424 -13.023 -4.242 1 96.44 254 ARG B O 1
ATOM 4315 N N . VAL B 1 255 ? -1.71 -13.438 -4.734 1 95.44 255 VAL B N 1
ATOM 4316 C CA . VAL B 1 255 ? -1.387 -13.672 -6.137 1 95.44 255 VAL B CA 1
ATOM 4317 C C . VAL B 1 255 ? -0.952 -12.367 -6.793 1 95.44 255 VAL B C 1
ATOM 4319 O O . VAL B 1 255 ? -0.326 -12.375 -7.855 1 95.44 255 VAL B O 1
ATOM 4322 N N . ILE B 1 256 ? -1.365 -11.211 -6.16 1 92.5 256 ILE B N 1
ATOM 4323 C CA . ILE B 1 256 ? -0.921 -9.914 -6.66 1 92.5 256 ILE B CA 1
ATOM 4324 C C . ILE B 1 256 ? 0.455 -9.586 -6.086 1 92.5 256 ILE B C 1
ATOM 4326 O O . ILE B 1 256 ? 1.366 -9.203 -6.824 1 92.5 256 ILE B O 1
ATOM 4330 N N . SER B 1 257 ? 0.579 -9.711 -4.84 1 91.94 257 SER B N 1
ATOM 4331 C CA . SER B 1 257 ? 1.811 -9.469 -4.098 1 91.94 257 SER B CA 1
ATOM 4332 C C . SER B 1 257 ? 1.7 -9.984 -2.664 1 91.94 257 SER B C 1
ATOM 4334 O O . SER B 1 257 ? 0.604 -10.297 -2.193 1 91.94 257 SER B O 1
ATOM 4336 N N . SER B 1 258 ? 2.869 -10.102 -2.064 1 92.12 258 SER B N 1
ATOM 4337 C CA . SER B 1 258 ? 2.82 -10.43 -0.643 1 92.12 258 SER B CA 1
ATOM 4338 C C . SER B 1 258 ? 2.053 -9.367 0.139 1 92.12 258 SER B C 1
ATOM 4340 O O . SER B 1 258 ? 2.387 -8.18 0.076 1 92.12 258 SER B O 1
ATOM 4342 N N . PRO B 1 259 ? 1.002 -9.773 0.881 1 92 259 PRO B N 1
ATOM 4343 C CA . PRO B 1 259 ? 0.204 -8.781 1.606 1 92 259 PRO B CA 1
ATOM 4344 C C . PRO B 1 259 ? 1.004 -8.055 2.686 1 92 259 PRO B C 1
ATOM 4346 O O . PRO B 1 259 ? 1.845 -8.664 3.352 1 92 259 PRO B O 1
ATOM 4349 N N . ILE B 1 260 ? 0.674 -6.738 2.826 1 89.25 260 ILE B N 1
ATOM 4350 C CA . ILE B 1 260 ? 1.367 -5.953 3.844 1 89.25 260 ILE B CA 1
ATOM 4351 C C . ILE B 1 260 ? 0.356 -5.398 4.844 1 89.25 260 ILE B C 1
ATOM 4353 O O . ILE B 1 260 ? 0.735 -4.902 5.906 1 89.25 260 ILE B O 1
ATOM 4357 N N . ALA B 1 261 ? -0.934 -5.457 4.473 1 92 261 ALA B N 1
ATOM 4358 C CA . ALA B 1 261 ? -1.967 -4.957 5.379 1 92 261 ALA B CA 1
ATOM 4359 C C . ALA B 1 261 ? -2.008 -5.773 6.668 1 92 261 ALA B C 1
ATOM 4361 O O . ALA B 1 261 ? -2.092 -7.004 6.629 1 92 261 ALA B O 1
ATOM 4362 N N . PRO B 1 262 ? -2.088 -5.164 7.777 1 91.19 262 PRO B N 1
ATOM 4363 C CA . PRO B 1 262 ? -1.997 -5.863 9.062 1 91.19 262 PRO B CA 1
ATOM 4364 C C . PRO B 1 262 ? -3.125 -6.875 9.258 1 91.19 262 PRO B C 1
ATOM 4366 O O . PRO B 1 262 ? -2.902 -7.949 9.82 1 91.19 262 PRO B O 1
ATOM 4369 N N . TRP B 1 263 ? -4.297 -6.508 8.812 1 95 263 TRP B N 1
ATOM 4370 C CA . TRP B 1 263 ? -5.426 -7.398 9.055 1 95 263 TRP B CA 1
ATOM 4371 C C . TRP B 1 263 ? -5.277 -8.695 8.266 1 95 263 TRP B C 1
ATOM 4373 O O . TRP B 1 263 ? -5.957 -9.68 8.555 1 95 263 TRP B O 1
ATOM 4383 N N . LEU B 1 264 ? -4.379 -8.734 7.277 1 96.06 264 LEU B N 1
ATOM 4384 C CA . LEU B 1 264 ? -4.078 -9.961 6.551 1 96.06 264 LEU B CA 1
ATOM 4385 C C . LEU B 1 264 ? -2.822 -10.625 7.105 1 96.06 264 LEU B C 1
ATOM 4387 O O . LEU B 1 264 ? -2.787 -11.844 7.289 1 96.06 264 LEU B O 1
ATOM 4391 N N . THR B 1 265 ? -1.804 -9.836 7.406 1 94.12 265 THR B N 1
ATOM 4392 C CA . THR B 1 265 ? -0.521 -10.391 7.82 1 94.12 265 THR B CA 1
ATOM 4393 C C . THR B 1 265 ? -0.639 -11.078 9.18 1 94.12 265 THR B C 1
ATOM 4395 O O . THR B 1 265 ? 0.136 -11.984 9.492 1 94.12 265 THR B O 1
ATOM 4398 N N . GLU B 1 266 ? -1.579 -10.68 9.969 1 94.69 266 GLU B N 1
ATOM 4399 C CA . GLU B 1 266 ? -1.779 -11.273 11.289 1 94.69 266 GLU B CA 1
ATOM 4400 C C . GLU B 1 266 ? -2.293 -12.711 11.172 1 94.69 266 GLU B C 1
ATOM 4402 O O . GLU B 1 266 ? -2.256 -13.469 12.141 1 94.69 266 GLU B O 1
ATOM 4407 N N . LEU B 1 267 ? -2.76 -13.086 10.016 1 96.12 267 LEU B N 1
ATOM 4408 C CA . LEU B 1 267 ? -3.373 -14.391 9.812 1 96.12 267 LEU B CA 1
ATOM 4409 C C . LEU B 1 267 ? -2.311 -15.469 9.633 1 96.12 267 LEU B C 1
ATOM 4411 O O . LEU B 1 267 ? -2.613 -16.656 9.711 1 96.12 267 LEU B O 1
ATOM 4415 N N . VAL B 1 268 ? -1.077 -15.062 9.336 1 95.38 268 VAL B N 1
ATOM 4416 C CA . VAL B 1 268 ? -0.102 -16.047 8.875 1 95.38 268 VAL B CA 1
ATOM 4417 C C . VAL B 1 268 ? 1.072 -16.109 9.852 1 95.38 268 VAL B C 1
ATOM 4419 O O . VAL B 1 268 ? 1.249 -15.203 10.672 1 95.38 268 VAL B O 1
ATOM 4422 N N . LYS B 1 269 ? 1.816 -17.234 9.922 1 83 269 LYS B N 1
ATOM 4423 C CA . LYS B 1 269 ? 2.967 -17.547 10.766 1 83 269 LYS B CA 1
ATOM 4424 C C . LYS B 1 269 ? 4.254 -17.578 9.953 1 83 269 LYS B C 1
ATOM 4426 O O . LYS B 1 269 ? 4.27 -18.062 8.82 1 83 269 LYS B O 1
#

Foldseek 3Di:
DADLFPVQAAPEPPVLVLLVVVCQFFDHDFQAFPDDPDDDPNHRRNLSVLLQSVLSNQLVVQLVVDPDNLVSLQSWNDDDFKIKGFSLTAGPVRFTKMWIWGQDPDPPDPHGIYTPHMDTPPDPRCVPRPPHHDQQDADEPDPPDDDDLPFAEDEDLCVQLVDPVQLVLFPPVCSPPPCVSVLQVVQVVLQSVVCVVPVLQKFWFDDPRHIWIWTFGCRPDSVAGSWTWTWHDDDRHTYTDYIGGLVVVCSRRPSNHHRDNPNNSVRGD/DADLFPVQAAPEPPVLVLLVVVCQFFDHDFQAFPDDPDDDPNHRRNLSVLLQSVLSNQLVVQLVVDPDNLVSLQSWNDDDFKIKGFSLTAGPVRFTKMWIWGQDPDPPDPHGIYTPHMDTPPDPSCVPRPPHHDQQDADAPDPPDDDDLPFAEDEDLCVQLVDPVQLVLFDPVCSPPPCVSVLQVVQVVLQSVVCVVPVLQKFWFDDPRHIWIWTFGCRPDSVAGSWIWTWHDDDRHTYTDYIGGLVVVCSRRPSVHHRDNPNNSVRGD

pLDDT: mean 92.49, std 6.8, range [51.38, 98.69]

Organism: Clostridium scindens (strain ATCC 35704 / DSM 5676 / VPI 13733 / 19) (NCBI:txid411468)

Radius of gyration: 26.45 Å; Cα contacts (8 Å, |Δi|>4): 979; chains: 2; bounding box: 69×91×57 Å

Secondary structure (DSSP, 8-state):
---SSHHHHEE-TTHHHHHHHHHHHSPP---SBSS-SS--S--SSHHHHHHHHHHHHHHHHHHHH--SHHHHHTT-EE-SSEEEEEEEEE-TT--EEEEEEEE---TT---SEEEEEEEETT-GGGTT-SSPPPPP--B-SSSSBPP-TTS-EEE-HHHHHHSHHHHHHS-HHHHT-TTHHHHHHHHHHHHHHHHHH-GGG-EEEEETTEEEEEEEE-SS-SSS-SEEEEEEE-SSSEEEEEEE-HHHHHHHHHTTS----HHHHTTB-/---SSHHHHEE-TTHHHHHHHHHHHSPP---SBSS-SS--S--SSHHHHHHHHHHHHHHHHHHHH--SHHHHHTT-EE-SSEEEEEEEEE-TT--EEEEEEEE---TT---SEEEEEEEETT-GGGTT-SSPPPPP--B-SSSSBPP-TTS-EEE-HHHHHHSHHHHHHS-HHHHT-TTHHHHHHHHHHHHHHHHHH-GGG-EEEEETTEEEEEEEE-SS-SSS-SEEEEEEE-SSSEEEEEEE-HHHHHHHHHTTS----HHHHTTB-

Sequence (538 aa):
MIETDLFDFAYVPDWYGQLDELSKLALPEPWRFKKPIYKTKNEDTPILERYIHIVFRKQSIDFNSERDARKAAGYFHVENECACFHTGLYTSRYKGIYACFDRNHKKTSMKDWYFRGFCDELSPFLKYVQPLPQMPSYYMAQNGAGFQPDWPIRVNVEHILGDTDNLERIPAKIRKARNLPLLFETAVELGRRKTVVEPGLIVPQGYQGKMQYLLPIYLTNEKKPDLALTLTVMEGYYLGNTCLTLEMAYLNARVISSPIAPWLTELVKMIETDLFDFAYVPDWYGQLDELSKLALPEPWRFKKPIYKTKNEDTPILERYIHIVFRKQSIDFNSERDARKAAGYFHVENECACFHTGLYTSRYKGIYACFDRNHKKTSMKDWYFRGFCDELSPFLKYVQPLPQMPSYYMAQNGAGFQPDWPIRVNVEHILGDTDNLERIPAKIRKARNLPLLFETAVELGRRKTVVEPGLIVPQGYQGKMQYLLPIYLTNEKKPDLALTLTVMEGYYLGNTCLTLEMAYLNARVISSPIAPWLTELVK